Protein AF-A0A1F9ND17-F1 (afdb_monomer)

Solvent-accessible surface area (backbone atoms only — not comparable to full-atom values): 21712 Å² total; per-residue (Å²): 134,86,85,84,80,82,83,80,79,80,80,78,80,81,75,77,71,69,79,76,77,77,74,80,70,64,30,44,44,24,23,42,51,47,49,9,53,51,48,39,46,74,76,41,39,75,91,44,63,66,49,74,81,41,43,70,30,25,28,51,19,18,43,50,61,71,55,70,65,94,80,79,68,94,56,71,64,90,48,55,72,50,21,40,12,35,22,62,91,79,65,43,33,25,69,60,91,94,47,72,38,58,14,19,56,56,45,23,69,30,88,35,97,78,42,94,35,12,46,54,48,12,45,51,28,42,36,66,67,38,53,64,58,12,32,19,15,42,10,29,31,43,32,43,55,39,34,24,43,38,55,44,27,21,69,56,51,87,52,60,85,93,71,48,46,47,48,58,49,57,49,40,78,34,18,86,35,57,87,44,65,74,66,56,67,65,59,91,83,61,78,71,60,85,61,96,48,70,64,56,47,50,46,53,44,12,38,44,29,44,37,64,52,43,38,43,30,41,76,90,45,78,93,60,66,36,58,54,45,40,60,28,32,76,56,54,41,62,36,86,85,80,73,37,46,33,24,72,56,59,73,57,44,34,60,78,77,27,29,36,75,83,44,98,47,32,34,38,60,64,62,21,70,48,48,35,54,29,37,70,42,77,83,44,85,92,45,44,83,57,78,39,72,38,79,36,86,81,63,52,28,41,31,57,48,50,38,65,51,32,44,23,46,35,22,40,51,44,29,30,50,52,51,48,47,54,55,55,49,72,70,53,73,68,57,80,83,68,94,69,81,73,78,73,78,75,73,81,69,69,80,75,85,69,89,76,81,88,78,86,81,88,81,90,84,83,87,87,85,89,82,89,83,90,86,133

Mean predicted aligned error: 10.96 Å

Nearest PDB structures (foldseek):
  1ah7-assembly1_A  TM=7.154E-01  e=2.994E-05  Bacillus cereus
  2ffz-assembly1_A  TM=6.969E-01  e=2.083E-05  Bacillus cereus
  1ca1-assembly1_A  TM=6.713E-01  e=1.095E-04  Clostridium perfringens
  1kho-assembly2_B  TM=5.378E-01  e=1.153E-04  Clostridium perfringens
  1olp-assembly3_C  TM=5.989E-01  e=1.320E-03  Clostridium sardiniense

pLDDT: mean 81.16, std 21.36, range [29.78, 98.69]

Foldseek 3Di:
DDDDDDDDDPPPPPPPPDPPPPDDQQLLLLLLLVLLLVVCCVPPVPPSVCVVVQSVLLSLLLSCLPDLDPPVDQAPSVCSVQQLAAALVPRAGADDDPDGDHHVCCAAVDDDPNHCQHLVNLLVCLLQVNNSRNSNSLSNNLNSLLSLLPQCRNLSNDDDPPGDFPLSVVQRVQDVHSVGGPFDADDDPDDQDADPGVVRLSSLSNLLNNLQQKFFWDPPDQVDTDGRVCQFQVQFHQDPVVRFIARVVVHQGTEPPQWYCPDHRMIGGRDQQFFTQWAFDDADSVCSNDTDIDGPPVRGTNSNRSSNPSSNSSSSSSSNVVVVSVVVSVVDNRDDCPPDDDPPPPPPPPDPDDDDDDDDDDDDDDDDDDDDDDDD

Radius of gyration: 26.83 Å; Cα contacts (8 Å, |Δi|>4): 570; chains: 1; bounding box: 90×54×73 Å

Structure (mmCIF, N/CA/C/O backbone):
data_AF-A0A1F9ND17-F1
#
_entry.id   AF-A0A1F9ND17-F1
#
loop_
_atom_site.group_PDB
_atom_site.id
_atom_site.type_symbol
_atom_site.label_atom_id
_atom_site.label_alt_id
_atom_site.label_comp_id
_atom_site.label_asym_id
_atom_site.label_entity_id
_atom_site.label_seq_id
_atom_site.pdbx_PDB_ins_code
_atom_site.Cartn_x
_atom_site.Cartn_y
_atom_site.Cartn_z
_atom_site.occupancy
_atom_site.B_iso_or_equiv
_atom_site.auth_seq_id
_atom_site.auth_comp_id
_atom_site.auth_asym_id
_atom_site.auth_atom_id
_atom_site.pdbx_PDB_model_num
ATOM 1 N N . MET A 1 1 ? 68.718 32.686 34.328 1.00 39.00 1 MET A N 1
ATOM 2 C CA . MET A 1 1 ? 68.041 33.789 33.616 1.00 39.00 1 MET A CA 1
ATOM 3 C C . MET A 1 1 ? 67.010 33.187 32.671 1.00 39.00 1 MET A C 1
ATOM 5 O O . MET A 1 1 ? 67.380 32.345 31.870 1.00 39.00 1 MET A O 1
ATOM 9 N N . PHE A 1 2 ? 65.743 33.542 32.910 1.00 37.66 2 PHE A N 1
ATOM 10 C CA . PHE A 1 2 ? 64.498 33.300 32.161 1.00 37.66 2 PHE A CA 1
ATOM 11 C C . PHE A 1 2 ? 64.355 32.017 31.318 1.00 37.66 2 PHE A C 1
ATOM 13 O O . PHE A 1 2 ? 64.806 31.940 30.182 1.00 37.66 2 PHE A O 1
ATOM 20 N N . ARG A 1 3 ? 63.611 31.041 31.861 1.00 40.50 3 ARG A N 1
ATOM 21 C CA . ARG A 1 3 ? 62.894 30.030 31.071 1.00 40.50 3 ARG A CA 1
ATOM 22 C C . ARG A 1 3 ? 61.461 30.515 30.866 1.00 40.50 3 ARG A C 1
ATOM 24 O O . ARG A 1 3 ? 60.715 30.654 31.831 1.00 40.50 3 ARG A O 1
ATOM 31 N N . THR A 1 4 ? 61.113 30.796 29.620 1.00 44.38 4 THR A N 1
ATOM 32 C CA . THR A 1 4 ? 59.773 31.174 29.171 1.00 44.38 4 THR A CA 1
ATOM 33 C C . THR A 1 4 ? 58.876 29.934 29.200 1.00 44.38 4 THR A C 1
ATOM 35 O O . THR A 1 4 ? 59.157 28.949 28.520 1.00 44.38 4 THR A O 1
ATOM 38 N N . LEU A 1 5 ? 57.827 29.955 30.025 1.00 39.75 5 LEU A N 1
ATOM 39 C CA . LEU A 1 5 ? 56.784 28.929 30.050 1.00 39.75 5 LEU A CA 1
ATOM 40 C C . LEU A 1 5 ? 55.773 29.259 28.941 1.00 39.75 5 LEU A C 1
ATOM 42 O O . LEU A 1 5 ? 55.093 30.281 29.018 1.00 39.75 5 LEU A O 1
ATOM 46 N N . HIS A 1 6 ? 55.668 28.420 27.912 1.00 41.44 6 HIS A N 1
ATOM 47 C CA . HIS A 1 6 ? 54.574 28.507 26.947 1.00 41.44 6 HIS A CA 1
ATOM 48 C C . HIS A 1 6 ? 53.347 27.783 27.516 1.00 41.44 6 HIS A C 1
ATOM 50 O O . HIS A 1 6 ? 53.344 26.560 27.635 1.00 41.44 6 HIS A O 1
ATOM 56 N N . LEU A 1 7 ? 52.313 28.546 27.886 1.00 39.84 7 LEU A N 1
ATOM 57 C CA . LEU A 1 7 ? 50.970 28.018 28.121 1.00 39.84 7 LEU A CA 1
ATOM 58 C C . LEU A 1 7 ? 50.330 27.691 26.765 1.00 39.84 7 LEU A C 1
ATOM 60 O O . LEU A 1 7 ? 49.914 28.588 26.036 1.00 39.84 7 LEU A O 1
ATOM 64 N N . THR A 1 8 ? 50.224 26.410 26.432 1.00 41.81 8 THR A N 1
ATOM 65 C CA . THR A 1 8 ? 49.291 25.927 25.408 1.00 41.81 8 THR A CA 1
ATOM 66 C C . THR A 1 8 ? 47.887 25.891 26.005 1.00 41.81 8 THR A C 1
ATOM 68 O O . THR A 1 8 ? 47.585 25.047 26.847 1.00 41.81 8 THR A O 1
ATOM 71 N N . ALA A 1 9 ? 47.034 26.824 25.583 1.00 41.84 9 ALA A N 1
ATOM 72 C CA . ALA A 1 9 ? 45.604 26.785 25.856 1.00 41.84 9 ALA A CA 1
ATOM 73 C C . ALA A 1 9 ? 44.970 25.651 25.034 1.00 41.84 9 ALA A C 1
ATOM 75 O O . ALA A 1 9 ? 44.920 25.716 23.807 1.00 41.84 9 ALA A O 1
ATOM 76 N N . ALA A 1 10 ? 44.507 24.601 25.710 1.00 38.84 10 ALA A N 1
ATOM 77 C CA . ALA A 1 10 ? 43.679 23.575 25.097 1.00 38.84 10 ALA A CA 1
ATOM 78 C C . ALA A 1 10 ? 42.267 24.144 24.901 1.00 38.84 10 ALA A C 1
ATOM 80 O O . ALA A 1 10 ? 41.508 24.297 25.858 1.00 38.84 10 ALA A O 1
ATOM 81 N N . VAL A 1 11 ? 41.925 24.490 23.660 1.00 43.91 11 VAL A N 1
ATOM 82 C CA . VAL A 1 11 ? 40.546 24.793 23.268 1.00 43.91 11 VAL A CA 1
ATOM 83 C C . VAL A 1 11 ? 39.798 23.464 23.208 1.00 43.91 11 VAL A C 1
ATOM 85 O O . VAL A 1 11 ? 39.926 22.708 22.249 1.00 43.91 11 VAL A O 1
ATOM 88 N N . VAL A 1 12 ? 39.047 23.156 24.264 1.00 41.41 12 VAL A N 1
ATOM 89 C CA . VAL A 1 12 ? 38.090 22.047 24.264 1.00 41.41 12 VAL A CA 1
ATOM 90 C C . VAL A 1 12 ? 36.861 22.515 23.492 1.00 41.41 12 VAL A C 1
ATOM 92 O O . VAL A 1 12 ? 36.036 23.265 24.011 1.00 41.41 12 VAL A O 1
ATOM 95 N N . PHE A 1 13 ? 36.753 22.098 22.232 1.00 38.22 13 PHE A N 1
ATOM 96 C CA . PHE A 1 13 ? 35.507 22.203 21.480 1.00 38.22 13 PHE A CA 1
ATOM 97 C C . PHE A 1 13 ? 34.516 21.203 22.089 1.00 38.22 13 PHE A C 1
ATOM 99 O O . PHE A 1 13 ? 34.571 20.004 21.824 1.00 38.22 13 PHE A O 1
ATOM 106 N N . LEU A 1 14 ? 33.627 21.691 22.956 1.00 40.97 14 LEU A N 1
ATOM 107 C CA . LEU A 1 14 ? 32.425 20.965 23.355 1.00 40.97 14 LEU A CA 1
ATOM 108 C C . LEU A 1 14 ? 31.481 20.952 22.150 1.00 40.97 14 LEU A C 1
ATOM 110 O O . LEU A 1 14 ? 30.603 21.802 22.013 1.00 40.97 14 LEU A O 1
ATOM 114 N N . CYS A 1 15 ? 31.692 19.994 21.249 1.00 40.34 15 CYS A N 1
ATOM 115 C CA . CYS A 1 15 ? 30.674 19.585 20.298 1.00 40.34 15 CYS A CA 1
ATOM 116 C C . CYS A 1 15 ? 29.500 19.040 21.115 1.00 40.34 15 CYS A C 1
ATOM 118 O O . CYS A 1 15 ? 29.499 17.887 21.540 1.00 40.34 15 CYS A O 1
ATOM 120 N N . THR A 1 16 ? 28.508 19.889 21.375 1.00 44.88 16 THR A N 1
ATOM 121 C CA . THR A 1 16 ? 27.177 19.437 21.766 1.00 44.88 16 THR A CA 1
ATOM 122 C C . THR A 1 16 ? 26.597 18.736 20.547 1.00 44.88 16 THR A C 1
ATOM 124 O O . THR A 1 16 ? 25.965 19.347 19.688 1.00 44.88 16 THR A O 1
ATOM 127 N N . GLY A 1 17 ? 26.909 17.445 20.415 1.00 37.47 17 GLY A N 1
ATOM 128 C CA . GLY A 1 17 ? 26.227 16.584 19.469 1.00 37.47 17 GLY A CA 1
ATOM 129 C C . GLY A 1 17 ? 24.741 16.716 19.755 1.00 37.47 17 GLY A C 1
ATOM 130 O O . GLY A 1 17 ? 24.276 16.321 20.825 1.00 37.47 17 GLY A O 1
ATOM 131 N N . ARG A 1 18 ? 23.999 17.327 18.826 1.00 36.00 18 ARG A N 1
ATOM 132 C CA . ARG A 1 18 ? 22.561 17.085 18.759 1.00 36.00 18 ARG A CA 1
ATOM 133 C C . ARG A 1 18 ? 22.410 15.564 18.740 1.00 36.00 18 ARG A C 1
ATOM 135 O O . ARG A 1 18 ? 23.188 14.931 18.020 1.00 36.00 18 ARG A O 1
ATOM 142 N N . PRO A 1 19 ? 21.499 14.972 19.530 1.00 32.78 19 PRO A N 1
ATOM 143 C CA . PRO A 1 19 ? 21.200 13.563 19.363 1.00 32.78 19 PRO A CA 1
ATOM 144 C C . PRO A 1 19 ? 20.894 13.374 17.881 1.00 32.78 19 PRO A C 1
ATOM 146 O O . PRO A 1 19 ? 19.991 14.020 17.346 1.00 32.78 19 PRO A O 1
ATOM 149 N N . ALA A 1 20 ? 21.729 12.592 17.202 1.00 31.89 20 ALA A N 1
ATOM 150 C CA . ALA A 1 20 ? 21.382 12.081 15.899 1.00 31.89 20 ALA A CA 1
ATOM 151 C C . ALA A 1 20 ? 20.092 11.301 16.143 1.00 31.89 20 ALA A C 1
ATOM 153 O O . ALA A 1 20 ? 20.114 10.286 16.840 1.00 31.89 20 ALA A O 1
ATOM 154 N N . ARG A 1 21 ? 18.958 11.853 15.699 1.00 33.84 21 ARG A N 1
ATOM 155 C CA . ARG A 1 21 ? 17.724 11.091 15.568 1.00 33.84 21 ARG A CA 1
ATOM 156 C C . ARG A 1 21 ? 18.046 10.028 14.530 1.00 33.84 21 ARG A C 1
ATOM 158 O O . ARG A 1 21 ? 18.109 10.322 13.343 1.00 33.84 21 ARG A O 1
ATOM 165 N N . ALA A 1 22 ? 18.458 8.864 15.010 1.00 31.81 22 ALA A N 1
ATOM 166 C CA . ALA A 1 22 ? 18.646 7.700 14.179 1.00 31.81 22 ALA A CA 1
ATOM 167 C C . ALA A 1 22 ? 17.252 7.334 13.658 1.00 31.81 22 ALA A C 1
ATOM 169 O O . ALA A 1 22 ? 16.394 7.020 14.472 1.00 31.81 22 ALA A O 1
ATOM 170 N N . TYR A 1 23 ? 17.073 7.475 12.342 1.00 33.25 23 TYR A N 1
ATOM 171 C CA . TYR A 1 23 ? 15.946 7.013 11.525 1.00 33.25 23 TYR A CA 1
ATOM 172 C C . TYR A 1 23 ? 14.574 7.567 11.957 1.00 33.25 23 TYR A C 1
ATOM 174 O O . TYR A 1 23 ? 13.923 7.040 12.849 1.00 33.25 23 TYR A O 1
ATOM 182 N N . GLU A 1 24 ? 14.149 8.681 11.347 1.00 45.19 24 GLU A N 1
ATOM 183 C CA . GLU A 1 24 ? 12.744 9.104 11.437 1.00 45.19 24 GLU A CA 1
ATOM 184 C C . GLU A 1 24 ? 11.895 8.085 10.675 1.00 45.19 24 GLU A C 1
ATOM 186 O O . GLU A 1 24 ? 12.131 7.873 9.484 1.00 45.19 24 GLU A O 1
ATOM 191 N N . ALA A 1 25 ? 10.944 7.461 11.379 1.00 57.69 25 ALA A N 1
ATOM 192 C CA . ALA A 1 25 ? 9.851 6.716 10.773 1.00 57.69 25 ALA A CA 1
ATOM 193 C C . ALA A 1 25 ? 9.216 7.579 9.674 1.00 57.69 25 ALA A C 1
ATOM 195 O O . ALA A 1 25 ? 9.051 8.796 9.834 1.00 57.69 25 ALA A O 1
ATOM 196 N N . SER A 1 26 ? 8.931 6.967 8.528 1.00 72.50 26 SER A N 1
ATOM 197 C CA . SER A 1 26 ? 8.371 7.669 7.381 1.00 72.50 26 SER A CA 1
ATOM 198 C C . SER A 1 26 ? 7.071 8.372 7.779 1.00 72.50 26 SER A C 1
ATOM 200 O O . SER A 1 26 ? 6.124 7.756 8.261 1.00 72.50 26 SER A O 1
ATOM 202 N N . PHE A 1 27 ? 6.975 9.682 7.534 1.00 91.00 27 PHE A N 1
ATOM 203 C CA . PHE A 1 27 ? 5.733 10.428 7.767 1.00 91.00 27 PHE A CA 1
ATOM 204 C C . PHE A 1 27 ? 4.618 10.074 6.770 1.00 91.00 27 PHE A C 1
ATOM 206 O O . PHE A 1 27 ? 3.518 10.623 6.875 1.00 91.00 27 PHE A O 1
ATOM 213 N N . VAL A 1 28 ? 4.889 9.183 5.808 1.00 94.69 28 VAL A N 1
ATOM 214 C CA . VAL A 1 28 ? 3.941 8.772 4.771 1.00 94.69 28 VAL A CA 1
ATOM 215 C C . VAL A 1 28 ? 2.743 8.044 5.384 1.00 94.69 28 VAL A C 1
ATOM 217 O O . VAL A 1 28 ? 1.623 8.479 5.130 1.00 94.69 28 VAL A O 1
ATOM 220 N N . HIS A 1 29 ? 2.927 7.041 6.251 1.00 96.44 29 HIS A N 1
ATOM 221 C CA . HIS A 1 29 ? 1.799 6.294 6.840 1.00 96.44 29 HIS A CA 1
ATOM 222 C C . HIS A 1 29 ? 0.889 7.146 7.738 1.00 96.44 29 HIS A C 1
ATOM 224 O O . HIS A 1 29 ? -0.336 7.130 7.548 1.00 96.44 29 HIS A O 1
ATOM 230 N N . PRO A 1 30 ? 1.422 7.978 8.658 1.00 96.75 30 PRO A N 1
ATOM 231 C CA . PRO A 1 30 ? 0.598 8.933 9.397 1.00 96.75 30 PRO A CA 1
ATOM 232 C C . PRO A 1 30 ? -0.144 9.909 8.476 1.00 96.75 30 PRO A C 1
ATOM 234 O O . PRO A 1 30 ? -1.329 10.179 8.681 1.00 96.75 30 PRO A O 1
ATOM 237 N N . TRP A 1 31 ? 0.518 10.407 7.425 1.00 97.75 31 TRP A N 1
ATOM 238 C CA . TRP A 1 31 ? -0.112 11.302 6.456 1.00 97.75 31 TRP A CA 1
ATOM 239 C C . TRP A 1 31 ? -1.240 10.612 5.672 1.00 97.75 31 TRP A C 1
ATOM 241 O O . TRP A 1 31 ? -2.342 11.156 5.606 1.00 97.75 31 TRP A O 1
ATOM 251 N N . LEU A 1 32 ? -1.018 9.408 5.135 1.00 98.19 32 LEU A N 1
ATOM 252 C CA . LEU A 1 32 ? -2.036 8.615 4.433 1.00 98.19 32 LEU A CA 1
ATOM 253 C C . LEU A 1 32 ? -3.252 8.360 5.329 1.00 98.19 32 LEU A C 1
ATOM 255 O O . LEU A 1 32 ? -4.394 8.578 4.919 1.00 98.19 32 LEU A O 1
ATOM 259 N N . THR A 1 33 ? -3.001 7.982 6.582 1.00 98.44 33 THR A N 1
ATOM 260 C CA . THR A 1 33 ? -4.029 7.741 7.599 1.00 98.44 33 THR A CA 1
ATOM 261 C C . THR A 1 33 ? -4.849 9.001 7.884 1.00 98.44 33 THR A C 1
ATOM 263 O O . THR A 1 33 ? -6.084 8.965 7.911 1.00 98.44 33 THR A O 1
ATOM 266 N N . ARG A 1 34 ? -4.189 10.154 8.019 1.00 98.06 34 ARG A N 1
ATOM 267 C CA . ARG A 1 34 ? -4.856 11.453 8.155 1.00 98.06 34 ARG A CA 1
ATOM 268 C C . ARG A 1 34 ? -5.697 11.807 6.943 1.00 98.06 34 ARG A C 1
ATOM 270 O O . ARG A 1 34 ? -6.828 12.267 7.104 1.00 98.06 34 ARG A O 1
ATOM 277 N N . GLU A 1 35 ? -5.165 11.634 5.740 1.00 98.06 35 GLU A N 1
ATOM 278 C CA . GLU A 1 35 ? -5.904 11.937 4.517 1.00 98.06 35 GLU A CA 1
ATOM 279 C C . GLU A 1 35 ? -7.110 11.012 4.342 1.00 98.06 35 GLU A C 1
ATOM 281 O O . GLU A 1 35 ? -8.160 11.483 3.910 1.00 98.06 35 GLU A O 1
ATOM 286 N N . ALA A 1 36 ? -7.023 9.750 4.765 1.00 98.00 36 ALA A N 1
ATOM 287 C CA . ALA A 1 36 ? -8.155 8.829 4.788 1.00 98.00 36 ALA A CA 1
ATOM 288 C C . ALA A 1 36 ? -9.276 9.316 5.725 1.00 98.00 36 ALA A C 1
ATOM 290 O O . ALA A 1 36 ? -10.441 9.386 5.322 1.00 98.00 36 ALA A O 1
ATOM 291 N N . VAL A 1 37 ? -8.934 9.738 6.950 1.00 97.75 37 VAL A N 1
ATOM 292 C CA . VAL A 1 37 ? -9.902 10.329 7.895 1.00 97.75 37 VAL A CA 1
ATOM 293 C C . VAL A 1 37 ? -10.494 11.626 7.339 1.00 97.75 37 VAL A C 1
ATOM 295 O O . VAL A 1 37 ? -11.711 11.808 7.361 1.00 97.75 37 VAL A O 1
ATOM 298 N N . ASN A 1 38 ? -9.663 12.520 6.795 1.00 96.31 38 ASN A N 1
ATOM 299 C CA . ASN A 1 38 ? -10.126 13.769 6.185 1.00 96.31 38 ASN A CA 1
ATOM 300 C C . ASN A 1 38 ? -11.076 13.507 5.013 1.00 96.31 38 ASN A C 1
ATOM 302 O O . ASN A 1 38 ? -12.094 14.187 4.877 1.00 96.31 38 ASN A O 1
ATOM 306 N N . TYR A 1 39 ? -10.763 12.514 4.183 1.00 95.69 39 TYR A N 1
ATOM 307 C CA . TYR A 1 39 ? -11.586 12.117 3.054 1.00 95.69 39 TYR A CA 1
ATOM 308 C C . TYR A 1 39 ? -12.952 11.589 3.515 1.00 95.69 39 TYR A C 1
ATOM 310 O O . TYR A 1 39 ? -13.976 12.035 2.989 1.00 95.69 39 TYR A O 1
ATOM 318 N N . LEU A 1 40 ? -13.005 10.736 4.548 1.00 95.12 40 LEU A N 1
ATOM 319 C CA . LEU A 1 40 ? -14.269 10.298 5.159 1.00 95.12 40 LEU A CA 1
ATOM 320 C C . LEU A 1 40 ? -15.077 11.468 5.718 1.00 95.12 40 LEU A C 1
ATOM 322 O O . LEU A 1 40 ? -16.263 11.581 5.428 1.00 95.12 40 LEU A O 1
ATOM 326 N N . LEU A 1 41 ? -14.450 12.361 6.484 1.00 95.31 41 LEU A N 1
ATOM 327 C CA . LEU A 1 41 ? -15.137 13.510 7.079 1.00 95.31 41 LEU A CA 1
ATOM 328 C C . LEU A 1 41 ? -15.676 14.481 6.018 1.00 95.31 41 LEU A C 1
ATOM 330 O O . LEU A 1 41 ? -16.722 15.094 6.222 1.00 95.31 41 LEU A O 1
ATOM 334 N N . ALA A 1 42 ? -14.985 14.616 4.885 1.00 93.62 42 ALA A N 1
ATOM 335 C CA . ALA A 1 42 ? -15.410 15.477 3.787 1.00 93.62 42 ALA A CA 1
ATOM 336 C C . ALA A 1 42 ? -16.548 14.871 2.950 1.00 93.62 42 ALA A C 1
ATOM 338 O O . ALA A 1 42 ? -17.410 15.607 2.469 1.00 93.62 42 ALA A O 1
ATOM 339 N N . THR A 1 43 ? -16.552 13.550 2.754 1.00 92.06 43 THR A N 1
ATOM 340 C CA . THR A 1 43 ? -17.488 12.867 1.841 1.00 92.06 43 THR A CA 1
ATOM 341 C C . THR A 1 43 ? -18.681 12.229 2.556 1.00 92.06 43 THR A C 1
ATOM 343 O O . THR A 1 43 ? -19.769 12.164 1.991 1.00 92.06 43 THR A O 1
ATOM 346 N N . HIS A 1 44 ? -18.498 11.808 3.808 1.00 90.38 44 HIS A N 1
ATOM 347 C CA . HIS A 1 44 ? -19.466 11.073 4.625 1.00 90.38 44 HIS A CA 1
ATOM 348 C C . HIS A 1 44 ? -19.398 11.533 6.101 1.00 90.38 44 HIS A C 1
ATOM 350 O O . HIS A 1 44 ? -19.126 10.729 6.991 1.00 90.38 44 HIS A O 1
ATOM 356 N N . PRO A 1 45 ? -19.618 12.828 6.409 1.00 86.38 45 PRO A N 1
ATOM 357 C CA . PRO A 1 45 ? -19.373 13.383 7.748 1.00 86.38 45 PRO A CA 1
ATOM 358 C C . PRO A 1 45 ? -20.119 12.656 8.879 1.00 86.38 45 PRO A C 1
ATOM 360 O O . PRO A 1 45 ? -19.597 12.539 9.985 1.00 86.38 45 PRO A O 1
ATOM 363 N N . ASP A 1 46 ? -21.314 12.138 8.600 1.00 88.50 46 ASP A N 1
ATOM 364 C CA . ASP A 1 46 ? -22.026 11.199 9.465 1.00 88.50 46 ASP A CA 1
ATOM 365 C C . ASP A 1 46 ? -21.947 9.819 8.795 1.00 88.50 46 ASP A C 1
ATOM 367 O O . ASP A 1 46 ? -22.243 9.734 7.600 1.00 88.50 46 ASP A O 1
ATOM 371 N N . PRO A 1 47 ? -21.556 8.732 9.488 1.00 89.00 47 PRO A N 1
ATOM 372 C CA . PRO A 1 47 ? -21.412 8.533 10.938 1.00 89.00 47 PRO A CA 1
ATOM 373 C C . PRO A 1 47 ? -20.009 8.817 11.516 1.00 89.00 47 PRO A C 1
ATOM 375 O O . PRO A 1 47 ? -19.744 8.491 12.670 1.00 89.00 47 PRO A O 1
ATOM 378 N N . TYR A 1 48 ? -19.094 9.400 10.741 1.00 93.12 48 TYR A N 1
ATOM 379 C CA . TYR A 1 48 ? -17.662 9.410 11.069 1.00 93.12 48 TYR A CA 1
ATOM 380 C C . TYR A 1 48 ? -17.167 10.634 11.848 1.00 93.12 48 TYR A C 1
ATOM 382 O O . TYR A 1 48 ? -15.967 10.769 12.073 1.00 93.12 48 TYR A O 1
ATOM 390 N N . ARG A 1 49 ? -18.063 11.526 12.282 1.00 90.94 49 ARG A N 1
ATOM 391 C CA . ARG A 1 49 ? -17.717 12.811 12.914 1.00 90.94 49 ARG A CA 1
ATOM 392 C C . ARG A 1 49 ? -16.730 12.693 14.078 1.00 90.94 49 ARG A C 1
ATOM 394 O O . ARG A 1 49 ? -15.863 13.553 14.225 1.00 90.94 49 ARG A O 1
ATOM 401 N N . ASP A 1 50 ? -16.842 11.635 14.876 1.00 92.06 50 ASP A N 1
ATOM 402 C CA . ASP A 1 50 ? -15.998 11.443 16.057 1.00 92.06 50 ASP A CA 1
ATOM 403 C C . ASP A 1 50 ? -14.581 10.948 15.720 1.00 92.06 50 ASP A C 1
ATOM 405 O O . ASP A 1 50 ? -13.696 11.051 16.570 1.00 92.06 50 ASP A O 1
ATOM 409 N N . LEU A 1 51 ? -14.310 10.502 14.481 1.00 94.25 51 LEU A N 1
ATOM 410 C CA . LEU A 1 51 ? -12.969 10.068 14.057 1.00 94.25 51 LEU A CA 1
ATOM 411 C C . LEU A 1 51 ? -11.910 11.156 14.250 1.00 94.25 51 LEU A C 1
ATOM 413 O O . LEU A 1 51 ? -10.763 10.841 14.554 1.00 94.25 51 LEU A O 1
ATOM 417 N N . ALA A 1 52 ? -12.284 12.434 14.139 1.00 94.94 52 ALA A N 1
ATOM 418 C CA . ALA A 1 52 ? -11.362 13.544 14.376 1.00 94.94 52 ALA A CA 1
ATOM 419 C C . ALA A 1 52 ? -10.742 13.510 15.788 1.00 94.94 52 ALA A C 1
ATOM 421 O O . ALA A 1 52 ? -9.597 13.923 15.965 1.00 94.94 52 ALA A O 1
ATOM 422 N N . ASN A 1 53 ? -11.465 12.982 16.783 1.00 97.00 53 ASN A N 1
ATOM 423 C CA . ASN A 1 53 ? -10.967 12.836 18.153 1.00 97.00 53 ASN A CA 1
ATOM 424 C C . ASN A 1 53 ? -9.997 11.654 18.309 1.00 97.00 53 ASN A C 1
ATOM 426 O O . ASN A 1 53 ? -9.236 11.611 19.274 1.00 97.00 53 ASN A O 1
ATOM 430 N N . HIS A 1 54 ? -10.031 10.704 17.374 1.00 97.56 54 HIS A N 1
ATOM 431 C CA . HIS A 1 54 ? -9.242 9.472 17.394 1.00 97.56 54 HIS A CA 1
ATOM 432 C C . HIS A 1 54 ? -8.074 9.480 16.410 1.00 97.56 54 HIS A C 1
ATOM 434 O O . HIS A 1 54 ? -7.214 8.606 16.483 1.00 97.56 54 HIS A O 1
ATOM 440 N N . LEU A 1 55 ? -8.011 10.486 15.533 1.00 97.56 55 LEU A N 1
ATOM 441 C CA . LEU A 1 55 ? -6.938 10.650 14.561 1.00 97.56 55 LEU A CA 1
ATOM 442 C C . LEU A 1 55 ? -5.532 10.544 15.188 1.00 97.56 55 LEU A C 1
ATOM 444 O O . LEU A 1 55 ? -4.729 9.806 14.631 1.00 97.56 55 LEU A O 1
ATOM 448 N N . PRO A 1 56 ? -5.222 11.152 16.355 1.00 97.44 56 PRO A N 1
ATOM 449 C CA . PRO A 1 56 ? -3.897 10.992 16.954 1.00 97.44 56 PRO A CA 1
ATOM 450 C C . PRO A 1 56 ? -3.535 9.541 17.307 1.00 97.44 56 PRO A C 1
ATOM 452 O O . PRO A 1 56 ? -2.371 9.175 17.206 1.00 97.44 56 PRO A O 1
ATOM 455 N N . SER A 1 57 ? -4.508 8.716 17.715 1.00 98.06 57 SER A N 1
ATOM 456 C CA . SER A 1 57 ? -4.277 7.290 17.989 1.00 98.06 57 SER A CA 1
ATOM 457 C C . SER A 1 57 ? -4.039 6.508 16.700 1.00 98.06 57 SER A C 1
ATOM 459 O O . SER A 1 57 ? -3.108 5.715 16.647 1.00 98.06 57 SER A O 1
ATOM 461 N N . LEU A 1 58 ? -4.843 6.770 15.663 1.00 98.25 58 LEU A N 1
ATOM 462 C CA . LEU A 1 58 ? -4.683 6.161 14.339 1.00 98.25 58 LEU A CA 1
ATOM 463 C C . LEU A 1 58 ? -3.307 6.459 13.738 1.00 98.25 58 LEU A C 1
ATOM 465 O O . LEU A 1 58 ? -2.622 5.546 13.294 1.00 98.25 58 LEU A O 1
ATOM 469 N N . GLU A 1 59 ? -2.894 7.728 13.751 1.00 96.94 59 GLU A N 1
ATOM 470 C CA . GLU A 1 59 ? -1.581 8.145 13.251 1.00 96.94 59 GLU A CA 1
ATOM 471 C C . GLU A 1 59 ? -0.443 7.508 14.043 1.00 96.94 59 GLU A C 1
ATOM 473 O O . GLU A 1 59 ? 0.510 7.029 13.442 1.00 96.94 59 GLU A O 1
ATOM 478 N N . ALA A 1 60 ? -0.556 7.474 15.375 1.00 95.50 60 ALA A N 1
ATOM 479 C CA . ALA A 1 60 ? 0.467 6.880 16.224 1.00 95.50 60 ALA A CA 1
ATOM 480 C C . ALA A 1 60 ? 0.612 5.373 15.981 1.00 95.50 60 ALA A C 1
ATOM 482 O O . ALA A 1 60 ? 1.734 4.894 15.909 1.00 95.50 60 ALA A O 1
ATOM 483 N N . GLY A 1 61 ? -0.491 4.636 15.822 1.00 95.75 61 GLY A N 1
ATOM 484 C CA . GLY A 1 61 ? -0.433 3.208 15.495 1.00 95.75 61 GLY A CA 1
ATOM 485 C C . GLY A 1 61 ? 0.134 2.952 14.100 1.00 95.75 61 GLY A C 1
ATOM 486 O O . GLY A 1 61 ? 0.931 2.041 13.912 1.00 95.75 61 GLY A O 1
ATOM 487 N N . ALA A 1 62 ? -0.222 3.799 13.129 1.00 96.25 62 ALA A N 1
ATOM 488 C CA . ALA A 1 62 ? 0.318 3.703 11.777 1.00 96.25 62 ALA A CA 1
ATOM 489 C C . ALA A 1 62 ? 1.820 4.034 11.703 1.00 96.25 62 ALA A C 1
ATOM 491 O O . ALA A 1 62 ? 2.521 3.487 10.863 1.00 96.25 62 ALA A O 1
ATOM 492 N N . GLU A 1 63 ? 2.324 4.928 12.559 1.00 92.31 63 GLU A N 1
ATOM 493 C CA . GLU A 1 63 ? 3.764 5.196 12.704 1.00 92.31 63 GLU A CA 1
ATOM 494 C C . GLU A 1 63 ? 4.484 4.052 13.434 1.00 92.31 63 GLU A C 1
ATOM 496 O O . GLU A 1 63 ? 5.619 3.724 13.106 1.00 92.31 63 GLU A O 1
ATOM 501 N N . HIS A 1 64 ? 3.823 3.453 14.427 1.00 91.06 64 HIS A N 1
ATOM 502 C CA . HIS A 1 64 ? 4.415 2.465 15.324 1.00 91.06 64 HIS A CA 1
ATOM 503 C C . HIS A 1 64 ? 4.621 1.082 14.688 1.00 91.06 64 HIS A C 1
ATOM 505 O O . HIS A 1 64 ? 5.534 0.375 15.097 1.00 91.06 64 HIS A O 1
ATOM 511 N N . GLU A 1 65 ? 3.832 0.687 13.680 1.00 90.75 65 GLU A N 1
ATOM 512 C CA . GLU A 1 65 ? 4.037 -0.592 12.965 1.00 90.75 65 GLU A CA 1
ATOM 513 C C . GLU A 1 65 ? 5.441 -0.705 12.335 1.00 90.75 65 GLU A C 1
ATOM 515 O O . GLU A 1 65 ? 5.969 -1.806 12.217 1.00 90.75 65 GLU A O 1
ATOM 520 N N . ASP A 1 66 ? 6.085 0.422 12.029 1.00 86.69 66 ASP A N 1
ATOM 521 C CA . ASP A 1 66 ? 7.451 0.486 11.499 1.00 86.69 66 ASP A CA 1
ATOM 522 C C . ASP A 1 66 ? 8.531 0.716 12.572 1.00 86.69 66 ASP A C 1
ATOM 524 O O . ASP A 1 66 ? 9.716 0.866 12.248 1.00 86.69 66 ASP A O 1
ATOM 528 N N . ASP A 1 67 ? 8.163 0.784 13.856 1.00 79.25 67 ASP A N 1
ATOM 529 C CA . ASP A 1 67 ? 9.132 1.043 14.917 1.00 79.25 67 ASP A CA 1
ATOM 530 C C . ASP A 1 67 ? 10.088 -0.152 15.081 1.00 79.25 67 ASP A C 1
ATOM 532 O O . ASP A 1 67 ? 9.723 -1.254 15.487 1.00 79.25 67 ASP A O 1
ATOM 536 N N . LEU A 1 68 ? 11.360 0.077 14.746 1.00 67.38 68 LEU A N 1
ATOM 537 C CA . LEU A 1 68 ? 12.440 -0.903 14.880 1.00 67.38 68 LEU A CA 1
ATOM 538 C C . LEU A 1 68 ? 13.102 -0.862 16.272 1.00 67.38 68 LEU A C 1
ATOM 540 O O . LEU A 1 68 ? 14.077 -1.588 16.518 1.00 67.38 68 LEU A O 1
ATOM 544 N N . PHE A 1 69 ? 12.659 0.019 17.176 1.00 60.47 69 PHE A N 1
ATOM 545 C CA . PHE A 1 69 ? 13.231 0.173 18.511 1.00 60.47 69 PHE A CA 1
ATOM 546 C C . PHE A 1 69 ? 12.563 -0.731 19.547 1.00 60.47 69 PHE A C 1
ATOM 548 O O . PHE A 1 69 ? 11.359 -0.916 19.554 1.00 60.47 69 PHE A O 1
ATOM 555 N N . LEU A 1 70 ? 13.377 -1.235 20.489 1.00 50.03 70 LEU A N 1
ATOM 556 C CA . LEU A 1 70 ? 12.947 -1.972 21.686 1.00 50.03 70 LEU A CA 1
ATOM 557 C C . LEU A 1 70 ? 11.981 -1.125 22.540 1.00 50.03 70 LEU A C 1
ATOM 559 O O . LEU A 1 70 ? 12.418 -0.457 23.482 1.00 50.03 70 LEU A O 1
ATOM 563 N N . ASP A 1 71 ? 10.689 -1.169 22.242 1.00 55.25 71 ASP A N 1
ATOM 564 C CA . ASP A 1 71 ? 9.627 -0.494 22.997 1.00 55.25 71 ASP A CA 1
ATOM 565 C C . ASP A 1 71 ? 9.116 -1.342 24.187 1.00 55.25 71 ASP A C 1
ATOM 567 O O . ASP A 1 71 ? 8.350 -0.865 25.028 1.00 55.25 71 ASP A O 1
ATOM 571 N N . ASN A 1 72 ? 9.660 -2.560 24.339 1.00 54.41 72 ASN A N 1
ATOM 572 C CA . ASN A 1 72 ? 9.344 -3.505 25.408 1.00 54.41 72 ASN A CA 1
ATOM 573 C C . ASN A 1 72 ? 7.906 -4.057 25.309 1.00 54.41 72 ASN A C 1
ATOM 575 O O . ASN A 1 72 ? 7.353 -4.507 26.325 1.00 54.41 72 ASN A O 1
ATOM 579 N N . ASP A 1 73 ? 7.338 -4.052 24.099 1.00 58.62 73 ASP A N 1
ATOM 580 C CA . ASP A 1 73 ? 6.237 -4.920 23.706 1.00 58.62 73 ASP A CA 1
ATOM 581 C C . ASP A 1 73 ? 6.684 -6.400 23.647 1.00 58.62 73 ASP A C 1
ATOM 583 O O . ASP A 1 73 ? 7.831 -6.759 23.953 1.00 58.62 73 ASP A O 1
ATOM 587 N N . ARG A 1 74 ? 5.744 -7.318 23.402 1.00 56.00 74 ARG A N 1
ATOM 588 C CA . ARG A 1 74 ? 6.036 -8.764 23.368 1.00 56.00 74 ARG A CA 1
ATOM 589 C C . ARG A 1 74 ? 6.427 -9.275 21.987 1.00 56.00 74 ARG A C 1
ATOM 591 O O . ARG A 1 74 ? 6.485 -10.497 21.805 1.00 56.00 74 ARG A O 1
ATOM 598 N N . ASP A 1 75 ? 6.700 -8.392 21.039 1.00 58.78 75 ASP A N 1
ATOM 599 C CA . ASP A 1 75 ? 7.034 -8.772 19.682 1.00 58.78 75 ASP A CA 1
ATOM 600 C C . ASP A 1 75 ? 8.562 -8.970 19.522 1.00 58.78 75 ASP A C 1
ATOM 602 O O . ASP A 1 75 ? 9.388 -8.300 20.151 1.00 58.78 75 ASP A O 1
ATOM 606 N N . PRO A 1 76 ? 9.007 -9.954 18.718 1.00 56.22 76 PRO A N 1
ATOM 607 C CA . PRO A 1 76 ? 10.400 -10.038 18.307 1.00 56.22 76 PRO A CA 1
ATOM 608 C C . PRO A 1 76 ? 10.731 -8.950 17.262 1.00 56.22 76 PRO A C 1
ATOM 610 O O . PRO A 1 76 ? 10.726 -9.217 16.058 1.00 56.22 76 PRO A O 1
ATOM 613 N N . LEU A 1 77 ? 11.129 -7.780 17.768 1.00 54.84 77 LEU A N 1
ATOM 614 C CA . LEU A 1 77 ? 11.473 -6.488 17.129 1.00 54.84 77 LEU A CA 1
ATOM 615 C C . LEU A 1 77 ? 12.210 -6.466 15.784 1.00 54.84 77 LEU A C 1
ATOM 617 O O . LEU A 1 77 ? 12.300 -5.440 15.126 1.00 54.84 77 LEU A O 1
ATOM 621 N N . THR A 1 78 ? 12.818 -7.573 15.374 1.00 55.38 78 THR A N 1
ATOM 622 C CA . THR A 1 78 ? 13.607 -7.652 14.130 1.00 55.38 78 THR A CA 1
ATOM 623 C C . THR A 1 78 ? 12.849 -8.330 12.994 1.00 55.38 78 THR A C 1
ATOM 625 O O . THR A 1 78 ? 13.409 -8.559 11.925 1.00 55.38 78 THR A O 1
ATOM 628 N N . ALA A 1 79 ? 11.578 -8.675 13.218 1.00 72.06 79 ALA A N 1
ATOM 629 C CA . ALA A 1 79 ? 10.782 -9.455 12.284 1.00 72.06 79 ALA A CA 1
ATOM 630 C C . ALA A 1 79 ? 9.493 -8.765 11.813 1.00 72.06 79 ALA A C 1
ATOM 632 O O . ALA A 1 79 ? 8.851 -9.326 10.926 1.00 72.06 79 ALA A O 1
ATOM 633 N N . ARG A 1 80 ? 9.083 -7.624 12.395 1.00 85.19 80 ARG A N 1
ATOM 634 C CA . ARG A 1 80 ? 7.805 -6.968 12.055 1.00 85.19 80 ARG A CA 1
ATOM 635 C C . ARG A 1 80 ? 7.769 -6.522 10.593 1.00 85.19 80 ARG A C 1
ATOM 637 O O . ARG A 1 80 ? 6.959 -7.076 9.862 1.00 85.19 80 ARG A O 1
ATOM 644 N N . SER A 1 81 ? 8.746 -5.735 10.137 1.00 87.12 81 SER A N 1
ATOM 645 C CA . SER A 1 81 ? 8.868 -5.320 8.725 1.00 87.12 81 SER A CA 1
ATOM 646 C C . SER A 1 81 ? 8.888 -6.489 7.731 1.00 87.12 81 SER A C 1
ATOM 648 O O . SER A 1 81 ? 8.293 -6.430 6.659 1.00 87.12 81 SER A O 1
ATOM 650 N N . GLY A 1 82 ? 9.468 -7.635 8.109 1.00 89.25 82 GLY A N 1
ATOM 651 C CA . GLY A 1 82 ? 9.419 -8.860 7.297 1.00 89.25 82 GLY A CA 1
ATOM 652 C C . GLY A 1 82 ? 8.000 -9.397 7.047 1.00 89.25 82 GLY A C 1
ATOM 653 O O . GLY A 1 82 ? 7.803 -10.224 6.159 1.00 89.25 82 GLY A O 1
ATOM 654 N N . ARG A 1 83 ? 7.002 -8.935 7.805 1.00 93.31 83 ARG A N 1
ATOM 655 C CA . ARG A 1 83 ? 5.583 -9.302 7.694 1.00 93.31 83 ARG A CA 1
ATOM 656 C C . ARG A 1 83 ? 4.744 -8.262 6.957 1.00 93.31 83 ARG A C 1
ATOM 658 O O . ARG A 1 83 ? 3.538 -8.443 6.882 1.00 93.31 83 ARG A O 1
ATOM 665 N N . HIS A 1 84 ? 5.341 -7.223 6.378 1.00 94.88 84 HIS A N 1
ATOM 666 C CA . HIS A 1 84 ? 4.616 -6.175 5.643 1.00 94.88 84 HIS A CA 1
ATOM 667 C C . HIS A 1 84 ? 4.253 -6.591 4.206 1.00 94.88 84 HIS A C 1
ATOM 669 O O . HIS A 1 84 ? 3.541 -5.895 3.488 1.00 94.88 84 HIS A O 1
ATOM 675 N N . PHE A 1 85 ? 4.706 -7.773 3.794 1.00 96.81 85 PHE A N 1
ATOM 676 C CA . PHE A 1 85 ? 4.589 -8.277 2.435 1.00 96.81 85 PHE A CA 1
ATOM 677 C C . PHE A 1 85 ? 3.353 -9.163 2.257 1.00 96.81 85 PHE A C 1
ATOM 679 O O . PHE A 1 85 ? 3.036 -9.996 3.116 1.00 96.81 85 PHE A O 1
ATOM 686 N N . TYR A 1 86 ? 2.684 -9.026 1.115 1.00 98.12 86 TYR A N 1
ATOM 687 C CA . TYR A 1 86 ? 1.568 -9.880 0.713 1.00 98.12 86 TYR A CA 1
ATOM 688 C C . TYR A 1 86 ? 1.451 -9.923 -0.808 1.00 98.12 86 TYR A C 1
ATOM 690 O O . TYR A 1 86 ? 1.113 -8.919 -1.434 1.00 98.12 86 TYR A O 1
ATOM 698 N N . ARG A 1 87 ? 1.676 -11.097 -1.401 1.00 97.56 87 ARG A N 1
ATOM 699 C CA . ARG A 1 87 ? 1.503 -11.297 -2.841 1.00 97.56 87 ARG A CA 1
ATOM 700 C C . ARG A 1 87 ? 0.101 -11.831 -3.158 1.00 97.56 87 ARG A C 1
ATOM 702 O O . ARG A 1 87 ? -0.220 -12.947 -2.750 1.00 97.56 87 ARG A O 1
ATOM 709 N N . PRO A 1 88 ? -0.721 -11.110 -3.939 1.00 96.12 88 PRO A N 1
ATOM 710 C CA . PRO A 1 88 ? -2.120 -11.482 -4.174 1.00 96.12 88 PRO A CA 1
ATOM 711 C C . PRO A 1 88 ? -2.307 -12.712 -5.075 1.00 96.12 88 PRO A C 1
ATOM 713 O O . PRO A 1 88 ? -3.393 -13.278 -5.132 1.00 96.12 88 PRO A O 1
ATOM 716 N N . THR A 1 89 ? -1.279 -13.159 -5.803 1.00 94.94 89 THR A N 1
ATOM 717 C CA . THR A 1 89 ? -1.413 -14.317 -6.705 1.00 94.94 89 THR A CA 1
ATOM 718 C C . THR A 1 89 ? -1.448 -15.654 -5.968 1.00 94.94 89 THR A C 1
ATOM 720 O O . THR A 1 89 ? -1.975 -16.632 -6.497 1.00 94.94 89 THR A O 1
ATOM 723 N N . ASP A 1 90 ? -0.862 -15.723 -4.771 1.00 96.06 90 ASP A N 1
ATOM 724 C CA . ASP A 1 90 ? -0.740 -16.954 -3.984 1.00 96.06 90 ASP A CA 1
ATOM 725 C C . ASP A 1 90 ? -0.847 -16.754 -2.461 1.00 96.06 90 ASP A C 1
ATOM 727 O O . ASP A 1 90 ? -0.730 -17.721 -1.705 1.00 96.06 90 ASP A O 1
ATOM 731 N N . GLY A 1 91 ? -1.086 -15.522 -2.000 1.00 97.12 91 GLY A N 1
ATOM 732 C CA . GLY A 1 91 ? -1.208 -15.158 -0.588 1.00 97.12 91 GLY A CA 1
ATOM 733 C C . GLY A 1 91 ? 0.111 -15.222 0.188 1.00 97.12 91 GLY A C 1
ATOM 734 O O . GLY A 1 91 ? 0.098 -15.286 1.421 1.00 97.12 91 GLY A O 1
ATOM 735 N N . ALA A 1 92 ? 1.253 -15.271 -0.505 1.00 97.38 92 ALA A N 1
ATOM 736 C CA . ALA A 1 92 ? 2.554 -15.445 0.126 1.00 97.38 92 ALA A CA 1
ATOM 737 C C . ALA A 1 92 ? 3.020 -14.188 0.883 1.00 97.38 92 ALA A C 1
ATOM 739 O O . ALA A 1 92 ? 2.745 -13.058 0.484 1.00 97.38 92 ALA A O 1
ATOM 740 N N . GLY A 1 93 ? 3.759 -14.410 1.975 1.00 96.75 93 GLY A N 1
ATOM 741 C CA . GLY A 1 93 ? 4.571 -13.393 2.648 1.00 96.75 93 GLY A CA 1
ATOM 742 C C . GLY A 1 93 ? 6.044 -13.484 2.239 1.00 96.75 93 GLY A C 1
ATOM 743 O O . GLY A 1 93 ? 6.429 -14.331 1.429 1.00 96.75 93 GLY A O 1
ATOM 744 N N . LEU A 1 94 ? 6.887 -12.635 2.826 1.00 94.25 94 LEU A N 1
ATOM 745 C CA . LEU A 1 94 ? 8.309 -12.587 2.495 1.00 94.25 94 LEU A CA 1
ATOM 746 C C . LEU A 1 94 ? 9.053 -13.857 2.940 1.00 94.25 94 LEU A C 1
ATOM 748 O O . LEU A 1 94 ? 8.819 -14.401 4.022 1.00 94.25 94 LEU A O 1
ATOM 752 N N . THR A 1 95 ? 10.018 -14.295 2.132 1.00 93.06 95 THR A N 1
ATOM 753 C CA . THR A 1 95 ? 11.012 -15.302 2.527 1.00 93.06 95 THR A CA 1
ATOM 754 C C . THR A 1 95 ? 12.418 -14.746 2.328 1.00 93.06 95 THR A C 1
ATOM 756 O O . THR A 1 95 ? 12.784 -14.351 1.227 1.00 93.06 95 THR A O 1
ATOM 759 N N . MET A 1 96 ? 13.216 -14.733 3.398 1.00 87.81 96 MET A N 1
ATOM 760 C CA . MET A 1 96 ? 14.608 -14.281 3.398 1.00 87.81 96 MET A CA 1
ATOM 761 C C . MET A 1 96 ? 15.523 -15.403 3.891 1.00 87.81 96 MET A C 1
ATOM 763 O O . MET A 1 96 ? 15.555 -15.728 5.081 1.00 87.81 96 MET A O 1
ATOM 767 N N . GLY A 1 97 ? 16.291 -15.997 2.977 1.00 88.44 97 GLY A N 1
ATOM 768 C CA . GLY A 1 97 ? 17.134 -17.150 3.293 1.00 88.44 97 GLY A CA 1
ATOM 769 C C . GLY A 1 97 ? 16.297 -18.337 3.779 1.00 88.44 97 GLY A C 1
ATOM 770 O O . GLY A 1 97 ? 15.425 -18.815 3.063 1.00 88.44 97 GLY A O 1
ATOM 771 N N . GLU A 1 98 ? 16.562 -18.811 4.997 1.00 91.19 98 GLU A N 1
ATOM 772 C CA . GLU A 1 98 ? 15.815 -19.914 5.627 1.00 91.19 98 GLU A CA 1
ATOM 773 C C . GLU A 1 98 ? 14.589 -19.437 6.431 1.00 91.19 98 GLU A C 1
ATOM 775 O O . GLU A 1 98 ? 13.853 -20.256 6.984 1.00 91.19 98 GLU A O 1
ATOM 780 N N . THR A 1 99 ? 14.362 -18.123 6.514 1.00 89.19 99 THR A N 1
ATOM 781 C CA . THR A 1 99 ? 13.275 -17.536 7.301 1.00 89.19 99 THR A CA 1
ATOM 782 C C . THR A 1 99 ? 12.101 -17.174 6.398 1.00 89.19 99 THR A C 1
ATOM 784 O O . THR A 1 99 ? 12.226 -16.296 5.546 1.00 89.19 99 THR A O 1
ATOM 787 N N . SER A 1 100 ? 10.942 -17.793 6.626 1.00 93.19 100 SER A N 1
ATOM 788 C CA . SER A 1 100 ? 9.666 -17.346 6.053 1.00 93.19 100 SER A CA 1
ATOM 789 C C . SER A 1 100 ? 8.855 -16.583 7.090 1.00 93.19 100 SER A C 1
ATOM 791 O O . SER A 1 100 ? 8.656 -17.047 8.217 1.00 93.19 100 SER A O 1
ATOM 793 N N . TYR A 1 101 ? 8.359 -15.424 6.684 1.00 92.69 101 TYR A N 1
ATOM 794 C CA . TYR A 1 101 ? 7.470 -14.586 7.468 1.00 92.69 101 TYR A CA 1
ATOM 795 C C . TYR A 1 101 ? 6.023 -14.876 7.073 1.00 92.69 101 TYR A C 1
ATOM 797 O O . TYR A 1 101 ? 5.723 -15.219 5.928 1.00 92.69 101 TYR A O 1
ATOM 805 N N . VAL A 1 102 ? 5.107 -14.753 8.032 1.00 94.94 102 VAL A N 1
ATOM 806 C CA . VAL A 1 102 ? 3.682 -14.726 7.692 1.00 94.94 102 VAL A CA 1
ATOM 807 C C . VAL A 1 102 ? 3.394 -13.455 6.895 1.00 94.94 102 VAL A C 1
ATOM 809 O O . VAL A 1 102 ? 3.996 -12.416 7.150 1.00 94.94 102 VAL A O 1
ATOM 812 N N . SER A 1 103 ? 2.480 -13.542 5.937 1.00 97.31 103 SER A N 1
ATOM 813 C CA . SER A 1 103 ? 2.056 -12.398 5.126 1.00 97.31 103 SER A CA 1
ATOM 814 C C . SER A 1 103 ? 1.412 -11.287 5.969 1.00 97.31 103 SER A C 1
ATOM 816 O O . SER A 1 103 ? 0.794 -11.618 6.989 1.00 97.31 103 SER A O 1
ATOM 818 N N . SER A 1 104 ? 1.368 -10.050 5.471 1.00 97.44 104 SER A N 1
ATOM 819 C CA . SER A 1 104 ? 0.717 -8.917 6.157 1.00 97.44 104 SER A CA 1
ATOM 820 C C . SER A 1 104 ? -0.757 -9.157 6.475 1.00 97.44 104 SER A C 1
ATOM 822 O O . SER A 1 104 ? -1.221 -8.819 7.562 1.00 97.44 104 SER A O 1
ATOM 824 N N . TYR A 1 105 ? -1.472 -9.869 5.599 1.00 98.12 105 TYR A N 1
ATOM 825 C CA . TYR A 1 105 ? -2.854 -10.280 5.849 1.00 98.12 105 TYR A CA 1
ATOM 826 C C . TYR A 1 105 ? -2.977 -11.164 7.102 1.00 98.12 105 TYR A C 1
ATOM 828 O O . TYR A 1 105 ? -3.768 -10.909 8.006 1.00 98.12 105 TYR A O 1
ATOM 836 N N . THR A 1 106 ? -2.150 -12.205 7.199 1.00 97.25 106 THR A N 1
ATOM 837 C CA . THR A 1 106 ? -2.105 -13.072 8.389 1.00 97.25 106 THR A CA 1
ATOM 838 C C . THR A 1 106 ? -1.601 -12.329 9.628 1.00 97.25 106 THR A C 1
ATOM 840 O O . THR A 1 106 ? -2.020 -12.654 10.735 1.00 97.25 106 THR A O 1
ATOM 843 N N . TRP A 1 107 ? -0.711 -11.352 9.453 1.00 96.12 107 TRP A N 1
ATOM 844 C CA . TRP A 1 107 ? -0.116 -10.594 10.547 1.00 96.12 107 TRP A CA 1
ATOM 845 C C . TRP A 1 107 ? -1.092 -9.607 11.196 1.00 96.12 107 TRP A C 1
ATOM 847 O O . TRP A 1 107 ? -1.191 -9.615 12.421 1.00 96.12 107 TRP A O 1
ATOM 857 N N . GLY A 1 108 ? -1.808 -8.804 10.400 1.00 96.25 108 GLY A N 1
ATOM 858 C CA . GLY A 1 108 ? -2.661 -7.715 10.895 1.00 96.25 108 GLY A CA 1
ATOM 859 C C . GLY A 1 108 ? -4.166 -7.896 10.687 1.00 96.25 108 GLY A C 1
ATOM 860 O O . GLY A 1 108 ? -4.952 -7.332 11.441 1.00 96.25 108 GLY A O 1
ATOM 861 N N . ALA A 1 109 ? -4.608 -8.682 9.703 1.00 96.81 109 ALA A N 1
ATOM 862 C CA . ALA A 1 109 ? -6.037 -8.828 9.391 1.00 96.81 109 ALA A CA 1
ATOM 863 C C . ALA A 1 109 ? -6.678 -10.101 9.970 1.00 96.81 109 ALA A C 1
ATOM 865 O O . ALA A 1 109 ? -7.906 -10.220 10.014 1.00 96.81 109 ALA A O 1
ATOM 866 N N . LYS A 1 110 ? -5.867 -11.064 10.422 1.00 96.38 110 LYS A N 1
ATOM 867 C CA . LYS A 1 110 ? -6.310 -12.289 11.102 1.00 96.38 110 LYS A CA 1
ATOM 868 C C . LYS A 1 110 ? -5.953 -12.236 12.580 1.00 96.38 110 LYS A C 1
ATOM 870 O O . LYS A 1 110 ? -4.927 -11.679 12.936 1.00 96.38 110 LYS A O 1
ATOM 875 N N . ALA A 1 111 ? -6.768 -12.897 13.405 1.00 93.69 111 ALA A N 1
ATOM 876 C CA . ALA A 1 111 ? -6.477 -13.066 14.823 1.00 93.69 111 ALA A CA 1
ATOM 877 C C . ALA A 1 111 ? -5.145 -13.806 14.985 1.00 93.69 111 ALA A C 1
ATOM 879 O O . ALA A 1 111 ? -5.019 -14.978 14.604 1.00 93.69 111 ALA A O 1
ATOM 880 N N . ASN A 1 112 ? -4.166 -13.120 15.549 1.00 88.56 112 ASN A N 1
ATOM 881 C CA . ASN A 1 112 ? -2.792 -13.556 15.589 1.00 88.56 112 ASN A CA 1
ATOM 882 C C . ASN A 1 112 ? -2.207 -13.284 16.981 1.00 88.56 112 ASN A C 1
ATOM 884 O O . ASN A 1 112 ? -1.776 -12.177 17.268 1.00 88.56 112 ASN A O 1
ATOM 888 N N . PRO A 1 113 ? -2.070 -14.308 17.843 1.00 86.50 113 PRO A N 1
ATOM 889 C CA . PRO A 1 113 ? -1.571 -14.117 19.206 1.00 86.50 113 PRO A CA 1
ATOM 890 C C . PRO A 1 113 ? -0.100 -13.669 19.282 1.00 86.50 113 PRO A C 1
ATOM 892 O O . PRO A 1 113 ? 0.405 -13.460 20.384 1.00 86.50 113 PRO A O 1
ATOM 895 N N . GLY A 1 114 ? 0.609 -13.617 18.149 1.00 85.31 114 GLY A N 1
ATOM 896 C CA . GLY A 1 114 ? 1.972 -13.101 18.046 1.00 85.31 114 GLY A CA 1
ATOM 897 C C . GLY A 1 114 ? 2.069 -11.633 17.622 1.00 85.31 114 GLY A C 1
ATOM 898 O O . GLY A 1 114 ? 3.189 -11.137 17.581 1.00 85.31 114 GLY A O 1
ATOM 899 N N . ASN A 1 115 ? 0.953 -10.972 17.297 1.00 88.31 115 ASN A N 1
ATOM 900 C CA . ASN A 1 115 ? 0.860 -9.531 17.055 1.00 88.31 115 ASN A CA 1
ATOM 901 C C . ASN A 1 115 ? -0.042 -8.929 18.142 1.00 88.31 115 ASN A C 1
ATOM 903 O O . ASN A 1 115 ? -1.087 -9.500 18.425 1.00 88.31 115 ASN A O 1
ATOM 907 N N . GLU A 1 116 ? 0.358 -7.827 18.778 1.00 85.00 116 GLU A N 1
ATOM 908 C CA . GLU A 1 116 ? -0.449 -7.189 19.836 1.00 85.00 116 GLU A CA 1
ATOM 909 C C . GLU A 1 116 ? -1.363 -6.058 19.322 1.00 85.00 116 GLU A C 1
ATOM 911 O O . GLU A 1 116 ? -1.984 -5.379 20.136 1.00 85.00 116 GLU A O 1
ATOM 916 N N . TRP A 1 117 ? -1.490 -5.881 17.999 1.00 94.00 117 TRP A N 1
ATOM 917 C CA . TRP A 1 117 ? -2.327 -4.849 17.371 1.00 94.00 117 TRP A CA 1
ATOM 918 C C . TRP A 1 117 ? -2.905 -5.298 16.025 1.00 94.00 117 TRP A C 1
ATOM 920 O O . TRP A 1 117 ? -2.754 -4.627 15.003 1.00 94.00 117 TRP A O 1
ATOM 930 N N . ASP A 1 118 ? -3.562 -6.457 16.010 1.00 96.50 118 ASP A N 1
ATOM 931 C CA . ASP A 1 118 ? -4.311 -6.902 14.836 1.00 96.50 118 ASP A CA 1
ATOM 932 C C . ASP A 1 118 ? -5.752 -6.335 14.802 1.00 96.50 118 ASP A C 1
ATOM 934 O O . ASP A 1 118 ? -6.224 -5.637 15.707 1.00 96.50 118 ASP A O 1
ATOM 938 N N . TRP A 1 119 ? -6.486 -6.624 13.726 1.00 98.19 119 TRP A N 1
ATOM 939 C CA . TRP A 1 119 ? -7.882 -6.212 13.549 1.00 98.19 119 TRP A CA 1
ATOM 940 C C . TRP A 1 119 ? -8.803 -6.625 14.705 1.00 98.19 119 TRP A C 1
ATOM 942 O O . TRP A 1 119 ? -9.716 -5.886 15.089 1.00 98.19 119 TRP A O 1
ATOM 952 N N . PHE A 1 120 ? -8.589 -7.813 15.265 1.00 97.12 120 PHE A N 1
ATOM 953 C CA . PHE A 1 120 ? -9.393 -8.333 16.361 1.00 97.12 120 PHE A CA 1
ATOM 954 C C . PHE A 1 120 ? -9.018 -7.672 17.685 1.00 97.12 120 PHE A C 1
ATOM 956 O O . PHE A 1 120 ? -9.926 -7.409 18.474 1.00 97.12 120 PHE A O 1
ATOM 963 N N . ASP A 1 121 ? -7.749 -7.320 17.899 1.00 96.50 121 ASP A N 1
ATOM 964 C CA . ASP A 1 121 ? -7.337 -6.493 19.040 1.00 96.50 121 ASP A CA 1
ATOM 965 C C . ASP A 1 121 ? -8.010 -5.116 19.000 1.00 96.50 121 ASP A C 1
ATOM 967 O O . ASP A 1 121 ? -8.551 -4.661 20.015 1.00 96.50 121 ASP A O 1
ATOM 971 N N . ALA A 1 122 ? -8.077 -4.487 17.820 1.00 97.69 122 ALA A N 1
ATOM 972 C CA . ALA A 1 122 ? -8.785 -3.222 17.630 1.00 97.69 122 ALA A CA 1
ATOM 973 C C . ALA A 1 122 ? -10.275 -3.338 18.001 1.00 97.69 122 ALA A C 1
ATOM 975 O O . ALA A 1 122 ? -10.816 -2.509 18.743 1.00 97.69 122 ALA A O 1
ATOM 976 N N . LEU A 1 123 ? -10.947 -4.394 17.532 1.00 97.44 123 LEU A N 1
ATOM 977 C CA . LEU A 1 123 ? -12.356 -4.653 17.840 1.00 97.44 123 LEU A CA 1
ATOM 978 C C . LEU A 1 123 ? -12.584 -4.971 19.324 1.00 97.44 123 LEU A C 1
ATOM 980 O O . LEU A 1 123 ? -13.545 -4.479 19.924 1.00 97.44 123 LEU A O 1
ATOM 984 N N . ASP A 1 124 ? -11.709 -5.765 19.939 1.00 95.94 124 ASP A N 1
ATOM 985 C CA . ASP A 1 124 ? -11.810 -6.126 21.351 1.00 95.94 124 ASP A CA 1
ATOM 986 C C . ASP A 1 124 ? -11.565 -4.923 22.270 1.00 95.94 124 ASP A C 1
ATOM 988 O O . ASP A 1 124 ? -12.292 -4.752 23.258 1.00 95.94 124 ASP A O 1
ATOM 992 N N . ALA A 1 125 ? -10.604 -4.059 21.934 1.00 96.12 125 ALA A N 1
ATOM 993 C CA . ALA A 1 125 ? -10.372 -2.795 22.626 1.00 96.12 125 ALA A CA 1
ATOM 994 C C . ALA A 1 125 ? -11.586 -1.862 22.501 1.00 96.12 125 ALA A C 1
ATOM 996 O O . ALA A 1 125 ? -12.073 -1.338 23.511 1.00 96.12 125 ALA A O 1
ATOM 997 N N . TYR A 1 126 ? -12.167 -1.747 21.300 1.00 96.00 126 TYR A N 1
ATOM 998 C CA . TYR A 1 126 ? -13.368 -0.939 21.081 1.00 96.00 126 TYR A CA 1
ATOM 999 C C . TYR A 1 126 ? -14.535 -1.447 21.930 1.00 96.00 126 TYR A C 1
ATOM 1001 O O . TYR A 1 126 ? -15.182 -0.691 22.659 1.00 96.00 126 TYR A O 1
ATOM 1009 N N . ARG A 1 127 ? -14.768 -2.761 21.903 1.00 95.31 127 ARG A N 1
ATOM 1010 C CA . ARG A 1 127 ? -15.814 -3.442 22.673 1.00 95.31 127 ARG A CA 1
ATOM 1011 C C . ARG A 1 127 ? -15.618 -3.324 24.188 1.00 95.31 127 ARG A C 1
ATOM 1013 O O . ARG A 1 127 ? -16.593 -3.399 24.946 1.00 95.31 127 ARG A O 1
ATOM 1020 N N . ALA A 1 128 ? -14.377 -3.161 24.642 1.00 95.12 128 ALA A N 1
ATOM 1021 C CA . ALA A 1 128 ? -14.037 -2.884 26.035 1.00 95.12 128 ALA A CA 1
ATOM 1022 C C . ALA A 1 128 ? -14.239 -1.408 26.433 1.00 95.12 128 ALA A C 1
ATOM 1024 O O . ALA A 1 128 ? -14.159 -1.090 27.620 1.00 95.12 128 ALA A O 1
ATOM 1025 N N . GLY A 1 129 ? -14.536 -0.524 25.475 1.00 93.81 129 GLY A N 1
ATOM 1026 C CA . GLY A 1 129 ? -14.656 0.919 25.679 1.00 93.81 129 GLY A CA 1
ATOM 1027 C C . GLY A 1 129 ? -13.315 1.657 25.689 1.00 93.81 129 GLY A C 1
ATOM 1028 O O . GLY A 1 129 ? -13.292 2.849 25.997 1.00 93.81 129 GLY A O 1
ATOM 1029 N N . ASP A 1 130 ? -12.215 0.980 25.353 1.00 96.19 130 ASP A N 1
ATOM 1030 C CA . ASP A 1 130 ? -10.884 1.578 25.237 1.00 96.19 130 ASP A CA 1
ATOM 1031 C C . ASP A 1 130 ? -10.665 2.080 23.807 1.00 96.19 130 ASP A C 1
ATOM 1033 O O . ASP A 1 130 ? -9.978 1.471 22.990 1.00 96.19 130 ASP A O 1
ATOM 1037 N N . GLN A 1 131 ? -11.341 3.181 23.473 1.00 95.62 131 GLN A N 1
ATOM 1038 C CA . GLN A 1 131 ? -11.264 3.759 22.132 1.00 95.62 131 GLN A CA 1
ATOM 1039 C C . GLN A 1 131 ? -9.837 4.178 21.738 1.00 95.62 131 GLN A C 1
ATOM 1041 O O . GLN A 1 131 ? -9.464 3.901 20.601 1.00 95.62 131 GLN A O 1
ATOM 1046 N N . PRO A 1 132 ? -9.018 4.813 22.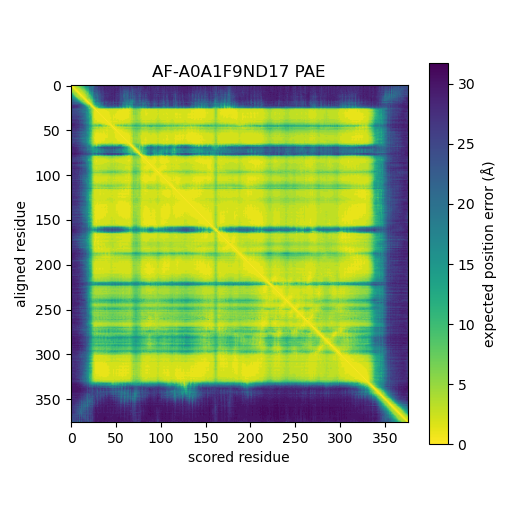605 1.00 97.06 132 PRO A N 1
ATOM 1047 C CA . PRO A 1 132 ? -7.639 5.137 22.249 1.00 97.06 132 PRO A CA 1
ATOM 1048 C C . PRO A 1 132 ? -6.825 3.922 21.796 1.00 97.06 132 PRO A C 1
ATOM 1050 O O . PRO A 1 132 ? -6.156 4.025 20.772 1.00 97.06 132 PRO A O 1
ATOM 1053 N N . GLU A 1 133 ? -6.922 2.791 22.505 1.00 96.88 133 GLU A N 1
ATOM 1054 C CA . GLU A 1 133 ? -6.248 1.540 22.127 1.00 96.88 133 GLU A CA 1
ATOM 1055 C C . GLU A 1 133 ? -6.841 0.947 20.843 1.00 96.88 133 GLU A C 1
ATOM 1057 O O . GLU A 1 133 ? -6.110 0.538 19.950 1.00 96.88 133 GLU A O 1
ATOM 1062 N N . ALA A 1 134 ? -8.170 0.962 20.704 1.00 97.62 134 ALA A N 1
ATOM 1063 C CA . ALA A 1 134 ? -8.848 0.442 19.519 1.00 97.62 134 ALA A CA 1
ATOM 1064 C C . ALA A 1 134 ? -8.385 1.126 18.230 1.00 97.62 134 ALA A C 1
ATOM 1066 O O . ALA A 1 134 ? -8.099 0.475 17.230 1.00 97.62 134 ALA A O 1
ATOM 1067 N N . TYR A 1 135 ? -8.305 2.455 18.264 1.00 98.38 135 TYR A N 1
ATOM 1068 C CA . TYR A 1 135 ? -7.873 3.247 17.121 1.00 98.38 135 TYR A CA 1
ATOM 1069 C C . TYR A 1 135 ? -6.357 3.223 16.925 1.00 98.38 135 TYR A C 1
ATOM 1071 O O . TYR A 1 135 ? -5.910 3.389 15.797 1.00 98.38 135 TYR A O 1
ATOM 1079 N N . PHE A 1 136 ? -5.576 2.981 17.980 1.00 97.75 136 PHE A N 1
ATOM 1080 C CA . PHE A 1 136 ? -4.148 2.700 17.853 1.00 97.75 136 PHE A CA 1
ATOM 1081 C C . PHE A 1 136 ? -3.920 1.374 17.118 1.00 97.75 136 PHE A C 1
ATOM 1083 O O . PHE A 1 136 ? -3.257 1.362 16.087 1.00 97.75 136 PHE A O 1
ATOM 1090 N N . ALA A 1 137 ? -4.581 0.295 17.545 1.00 97.56 137 ALA A N 1
ATOM 1091 C CA . ALA A 1 137 ? -4.519 -0.997 16.865 1.00 97.56 137 ALA A CA 1
ATOM 1092 C C . ALA A 1 137 ? -5.035 -0.929 15.417 1.00 97.56 137 ALA A C 1
ATOM 1094 O O . ALA A 1 137 ? -4.431 -1.484 14.506 1.00 97.56 137 ALA A O 1
ATOM 1095 N N . LEU A 1 138 ? -6.110 -0.173 15.162 1.00 98.69 138 LEU A N 1
ATOM 1096 C CA . LEU A 1 138 ? -6.556 0.076 13.790 1.00 98.69 138 LEU A CA 1
ATOM 1097 C C . LEU A 1 138 ? -5.487 0.806 12.959 1.00 98.69 138 LEU A C 1
ATOM 1099 O O . LEU A 1 138 ? -5.358 0.520 11.775 1.00 98.69 138 LEU A O 1
ATOM 1103 N N . GLY A 1 139 ? -4.703 1.707 13.558 1.00 98.44 139 GLY A N 1
ATOM 1104 C CA . GLY A 1 139 ? -3.567 2.360 12.901 1.00 98.44 139 GLY A CA 1
ATOM 1105 C C . GLY A 1 139 ? -2.535 1.363 12.364 1.00 98.44 139 GLY A C 1
ATOM 1106 O O . GLY A 1 139 ? -2.129 1.486 11.212 1.00 98.44 139 GLY A O 1
ATOM 1107 N N . HIS A 1 140 ? -2.199 0.330 13.142 1.00 97.44 140 HIS A N 1
ATOM 1108 C CA . HIS A 1 140 ? -1.323 -0.769 12.710 1.00 97.44 140 HIS A CA 1
ATOM 1109 C C . HIS A 1 140 ? -1.905 -1.539 11.509 1.00 97.44 140 HIS A C 1
ATOM 1111 O O . HIS A 1 140 ? -1.220 -1.805 10.524 1.00 97.44 140 HIS A O 1
ATOM 1117 N N . VAL A 1 141 ? -3.207 -1.844 11.536 1.00 98.62 141 VAL A N 1
ATOM 1118 C CA . VAL A 1 141 ? -3.883 -2.500 10.401 1.00 98.62 141 VAL A CA 1
ATOM 1119 C C . VAL A 1 141 ? -3.856 -1.622 9.147 1.00 98.62 141 VAL A C 1
ATOM 1121 O O . VAL A 1 141 ? -3.641 -2.126 8.045 1.00 98.62 141 VAL A O 1
ATOM 1124 N N . LEU A 1 142 ? -4.070 -0.311 9.297 1.00 98.69 142 LEU A N 1
ATOM 1125 C CA . LEU A 1 142 ? -4.024 0.632 8.179 1.00 98.69 142 LEU A CA 1
ATOM 1126 C C . LEU A 1 142 ? -2.623 0.771 7.592 1.00 98.69 142 LEU A C 1
ATOM 1128 O O . LEU A 1 142 ? -2.516 0.865 6.375 1.00 98.69 142 LEU A O 1
ATOM 1132 N N . HIS A 1 143 ? -1.578 0.747 8.420 1.00 98.00 143 HIS A N 1
ATOM 1133 C CA . HIS A 1 143 ? -0.195 0.719 7.951 1.00 98.00 143 HIS A CA 1
ATOM 1134 C C . HIS A 1 143 ? 0.032 -0.445 6.981 1.00 98.00 143 HIS A C 1
ATOM 1136 O O . HIS A 1 143 ? 0.362 -0.231 5.819 1.00 98.00 143 HIS A O 1
ATOM 1142 N N . LEU A 1 144 ? -0.278 -1.670 7.414 1.00 98.12 144 LEU A N 1
ATOM 1143 C CA . LEU A 1 144 ? -0.081 -2.868 6.594 1.00 98.12 144 LEU A CA 1
ATOM 1144 C C . LEU A 1 144 ? -0.942 -2.875 5.323 1.00 98.12 144 LEU A C 1
ATOM 1146 O O . LEU A 1 144 ? -0.539 -3.442 4.313 1.00 98.12 144 LEU A O 1
ATOM 1150 N N . LEU A 1 145 ? -2.133 -2.264 5.357 1.00 98.62 145 LEU A N 1
ATOM 1151 C CA . LEU A 1 145 ? -2.964 -2.075 4.165 1.00 98.62 145 LEU A CA 1
ATOM 1152 C C . LEU A 1 145 ? -2.344 -1.051 3.198 1.00 98.62 145 LEU A C 1
ATOM 1154 O O . LEU A 1 145 ? -2.436 -1.222 1.984 1.00 98.62 145 LEU A O 1
ATOM 1158 N N . GLN A 1 146 ? -1.737 0.016 3.721 1.00 98.38 146 GLN A N 1
ATOM 1159 C CA . GLN A 1 146 ? -1.047 1.037 2.930 1.00 98.38 146 GLN A CA 1
ATOM 1160 C C . GLN A 1 146 ? 0.211 0.469 2.271 1.00 98.38 146 GLN A C 1
ATOM 1162 O O . GLN A 1 146 ? 0.454 0.773 1.105 1.00 98.38 146 GLN A O 1
ATOM 1167 N N . ASP A 1 147 ? 0.931 -0.429 2.938 1.00 97.69 147 ASP A N 1
ATOM 1168 C CA . ASP A 1 147 ? 2.052 -1.171 2.347 1.00 97.69 147 ASP A CA 1
ATOM 1169 C C . ASP A 1 147 ? 1.647 -1.991 1.125 1.00 97.69 147 ASP A C 1
ATOM 1171 O O . ASP A 1 147 ? 2.415 -2.121 0.178 1.00 97.69 147 ASP A O 1
ATOM 1175 N N . LEU A 1 148 ? 0.398 -2.461 1.043 1.00 98.06 148 LEU A N 1
ATOM 1176 C CA . LEU A 1 148 ? -0.102 -3.121 -0.170 1.00 98.06 148 LEU A CA 1
ATOM 1177 C C . LEU A 1 148 ? -0.203 -2.179 -1.373 1.00 98.06 148 LEU A C 1
ATOM 1179 O O . LEU A 1 148 ? -0.556 -2.633 -2.458 1.00 98.06 148 LEU A O 1
ATOM 1183 N N . THR A 1 149 ? 0.052 -0.880 -1.197 1.00 96.81 149 THR A N 1
ATOM 1184 C CA . THR A 1 149 ? 0.180 0.120 -2.268 1.00 96.81 149 THR A CA 1
ATOM 1185 C C . THR A 1 149 ? 1.627 0.453 -2.619 1.00 96.81 149 THR A C 1
ATOM 1187 O O . THR A 1 149 ? 1.869 1.296 -3.482 1.00 96.81 149 THR A O 1
ATOM 1190 N N . VAL A 1 150 ? 2.582 -0.249 -2.008 1.00 95.69 150 VAL A N 1
ATOM 1191 C CA . VAL A 1 150 ? 3.999 -0.224 -2.357 1.00 95.69 150 VAL A CA 1
ATOM 1192 C C . VAL A 1 150 ? 4.291 -1.433 -3.259 1.00 95.69 150 VAL A C 1
ATOM 1194 O O . VAL A 1 150 ? 4.098 -2.577 -2.837 1.00 95.69 150 VAL A O 1
ATOM 1197 N N . PRO A 1 151 ? 4.737 -1.230 -4.516 1.00 95.44 151 PRO A N 1
ATOM 1198 C CA . PRO A 1 151 ? 5.014 -2.321 -5.452 1.00 95.44 151 PRO A CA 1
ATOM 1199 C C . PRO A 1 151 ? 5.902 -3.426 -4.876 1.00 95.44 151 PRO A C 1
ATOM 1201 O O . PRO A 1 151 ? 5.584 -4.607 -5.013 1.00 95.44 151 PRO A O 1
ATOM 1204 N N . ALA A 1 152 ? 6.970 -3.057 -4.175 1.00 94.44 152 ALA A N 1
ATOM 1205 C CA . ALA A 1 152 ? 7.904 -4.024 -3.628 1.00 94.44 152 ALA A CA 1
ATOM 1206 C C . ALA A 1 152 ? 7.257 -4.964 -2.586 1.00 94.44 152 ALA A C 1
ATOM 1208 O O . ALA A 1 152 ? 7.571 -6.156 -2.537 1.00 94.44 152 ALA A O 1
ATOM 1209 N N . HIS A 1 153 ? 6.266 -4.485 -1.827 1.00 96.00 153 HIS A N 1
ATOM 1210 C CA . HIS A 1 153 ? 5.566 -5.273 -0.805 1.00 96.00 153 HIS A CA 1
ATOM 1211 C C . HIS A 1 153 ? 4.629 -6.334 -1.395 1.00 96.00 153 HIS A C 1
ATOM 1213 O O . HIS A 1 153 ? 4.436 -7.398 -0.794 1.00 96.00 153 HIS A O 1
ATOM 1219 N N . VAL A 1 154 ? 4.075 -6.084 -2.587 1.00 97.12 154 VAL A N 1
ATOM 1220 C CA . VAL A 1 154 ? 3.200 -7.040 -3.290 1.00 97.12 154 VAL A CA 1
ATOM 1221 C C . VAL A 1 154 ? 3.957 -7.992 -4.217 1.00 97.12 154 VAL A C 1
ATOM 1223 O O . VAL A 1 154 ? 3.429 -9.048 -4.564 1.00 97.12 154 VAL A O 1
ATOM 1226 N N . HIS A 1 155 ? 5.205 -7.661 -4.563 1.00 95.81 155 HIS A N 1
ATOM 1227 C CA . HIS A 1 155 ? 6.115 -8.508 -5.349 1.00 95.81 155 HIS A CA 1
ATOM 1228 C C . HIS A 1 155 ? 7.140 -9.272 -4.500 1.00 95.81 155 HIS A C 1
ATOM 1230 O O . HIS A 1 155 ? 7.964 -10.004 -5.034 1.00 95.81 155 HIS A O 1
ATOM 1236 N N . LEU A 1 156 ? 7.065 -9.171 -3.166 1.00 94.62 156 LEU A N 1
ATOM 1237 C CA . LEU A 1 156 ? 8.014 -9.806 -2.233 1.00 94.62 156 LEU A CA 1
ATOM 1238 C C . LEU A 1 156 ? 9.470 -9.363 -2.460 1.00 94.62 156 LEU A C 1
ATOM 1240 O O . LEU A 1 156 ? 10.414 -10.113 -2.197 1.00 94.62 156 LEU A O 1
ATOM 1244 N N . ASP A 1 157 ? 9.646 -8.139 -2.946 1.00 91.75 157 ASP A N 1
ATOM 1245 C CA . ASP A 1 157 ? 10.942 -7.554 -3.233 1.00 91.75 157 ASP A CA 1
ATOM 1246 C C . ASP A 1 157 ? 11.538 -6.951 -1.963 1.00 91.75 157 ASP A C 1
ATOM 1248 O O . ASP A 1 157 ? 11.131 -5.889 -1.501 1.00 91.75 157 ASP A O 1
ATOM 1252 N N . VAL A 1 158 ? 12.499 -7.655 -1.369 1.00 87.00 158 VAL A N 1
ATOM 1253 C CA . VAL A 1 158 ? 13.150 -7.201 -0.142 1.00 87.00 158 VAL A CA 1
ATOM 1254 C C . VAL A 1 158 ? 14.055 -5.993 -0.398 1.00 87.00 158 VAL A C 1
ATOM 1256 O O . VAL A 1 158 ? 15.082 -6.085 -1.069 1.00 87.00 158 VAL A O 1
ATOM 1259 N N . HIS A 1 159 ? 13.727 -4.884 0.255 1.00 78.94 159 HIS A N 1
ATOM 1260 C CA . HIS A 1 159 ? 14.512 -3.656 0.282 1.00 78.94 159 HIS A CA 1
ATOM 1261 C C . HIS A 1 159 ? 14.652 -3.229 1.750 1.00 78.94 159 HIS A C 1
ATOM 1263 O O . HIS A 1 159 ? 13.744 -2.718 2.391 1.00 78.94 159 HIS A O 1
ATOM 1269 N N . GLY A 1 160 ? 15.783 -3.575 2.365 1.00 62.94 160 GLY A N 1
ATOM 1270 C CA . GLY A 1 160 ? 15.989 -3.313 3.789 1.00 62.94 160 GLY A CA 1
ATOM 1271 C C . GLY A 1 160 ? 16.321 -1.842 4.079 1.00 62.94 160 GLY A C 1
ATOM 1272 O O . GLY A 1 160 ? 16.938 -1.163 3.248 1.00 62.94 160 GLY A O 1
ATOM 1273 N N . PRO A 1 161 ? 16.057 -1.358 5.306 1.00 54.38 161 PRO A N 1
ATOM 1274 C CA . PRO A 1 161 ? 16.701 -0.152 5.809 1.00 54.38 161 PRO A CA 1
ATOM 1275 C C . PRO A 1 161 ? 18.233 -0.273 5.689 1.00 54.38 161 PRO A C 1
ATOM 1277 O O . PRO A 1 161 ? 18.788 -1.352 5.930 1.00 54.38 161 PRO A O 1
ATOM 1280 N N . PRO A 1 162 ? 18.960 0.812 5.371 1.00 48.81 162 PRO A N 1
ATOM 1281 C CA . PRO A 1 162 ? 18.491 2.195 5.263 1.00 48.81 162 PRO A CA 1
ATOM 1282 C C . PRO A 1 162 ? 18.123 2.635 3.835 1.00 48.81 162 PRO A C 1
ATOM 1284 O O . PRO A 1 162 ? 17.935 3.829 3.629 1.00 48.81 162 PRO A O 1
ATOM 1287 N N . ALA A 1 163 ? 18.124 1.731 2.851 1.00 53.78 163 ALA A N 1
ATOM 1288 C CA . ALA A 1 163 ? 17.993 2.127 1.450 1.00 53.78 163 ALA A CA 1
ATOM 1289 C C . ALA A 1 163 ? 16.544 2.458 1.056 1.00 53.78 163 ALA A C 1
ATOM 1291 O O . ALA A 1 163 ? 16.365 3.357 0.238 1.00 53.78 163 ALA A O 1
ATOM 1292 N N . GLY A 1 164 ? 15.548 1.782 1.655 1.00 69.19 164 GLY A N 1
ATOM 1293 C CA . GLY A 1 164 ? 14.164 1.802 1.153 1.00 69.19 164 GLY A CA 1
ATOM 1294 C C . GLY A 1 164 ? 14.084 1.255 -0.279 1.00 69.19 164 GLY A C 1
ATOM 1295 O O . GLY A 1 164 ? 15.109 0.851 -0.838 1.00 69.19 164 GLY A O 1
ATOM 1296 N N . ASP A 1 165 ? 12.896 1.245 -0.880 1.00 85.31 165 ASP A N 1
ATOM 1297 C CA . ASP A 1 165 ? 12.777 1.168 -2.342 1.00 85.31 165 ASP A CA 1
ATOM 1298 C C . ASP A 1 165 ? 12.573 2.561 -2.966 1.00 85.31 165 ASP A C 1
ATOM 1300 O O . ASP A 1 165 ? 12.279 3.551 -2.288 1.00 85.31 165 ASP A O 1
ATOM 1304 N N . ASP A 1 166 ? 12.782 2.667 -4.276 1.00 89.06 166 ASP A N 1
ATOM 1305 C CA . ASP A 1 166 ? 12.697 3.923 -5.027 1.00 89.06 166 ASP A CA 1
ATOM 1306 C C . ASP A 1 166 ? 11.331 4.618 -4.905 1.00 89.06 166 ASP A C 1
ATOM 1308 O O . ASP A 1 166 ? 11.251 5.851 -4.845 1.00 89.06 166 ASP A O 1
ATOM 1312 N N . TYR A 1 167 ? 10.244 3.848 -4.845 1.00 91.50 167 TYR A N 1
ATOM 1313 C CA . TYR A 1 167 ? 8.887 4.353 -4.680 1.00 91.50 167 TYR A CA 1
ATOM 1314 C C . TYR A 1 167 ? 8.659 4.889 -3.261 1.00 91.50 167 TYR A C 1
ATOM 1316 O O . TYR A 1 167 ? 8.137 5.999 -3.089 1.00 91.50 167 TYR A O 1
ATOM 1324 N N . GLU A 1 168 ? 9.098 4.164 -2.235 1.00 91.25 168 GLU A N 1
ATOM 1325 C CA . GLU A 1 168 ? 9.076 4.659 -0.854 1.00 91.25 168 GLU A CA 1
ATOM 1326 C C . GLU A 1 168 ? 9.914 5.932 -0.692 1.00 91.25 168 GLU A C 1
ATOM 1328 O O . GLU A 1 168 ? 9.436 6.935 -0.158 1.00 91.25 168 GLU A O 1
ATOM 1333 N N . ASN A 1 169 ? 11.129 5.961 -1.244 1.00 90.75 169 ASN A N 1
ATOM 1334 C CA . ASN A 1 169 ? 11.977 7.152 -1.246 1.00 90.75 169 ASN A CA 1
ATOM 1335 C C . ASN A 1 169 ? 11.287 8.327 -1.951 1.00 90.75 169 ASN A C 1
ATOM 1337 O O . ASN A 1 169 ? 11.240 9.451 -1.432 1.00 90.75 169 ASN A O 1
ATOM 1341 N N . TYR A 1 170 ? 10.691 8.075 -3.119 1.00 91.94 170 TYR A N 1
ATOM 1342 C CA . TYR A 1 170 ? 9.943 9.072 -3.877 1.00 91.94 170 TYR A CA 1
ATOM 1343 C C . TYR A 1 170 ? 8.795 9.687 -3.058 1.00 91.94 170 TYR A C 1
ATOM 1345 O O . TYR A 1 170 ? 8.585 10.912 -3.116 1.00 91.94 170 TYR A O 1
ATOM 1353 N N . THR A 1 171 ? 8.051 8.861 -2.312 1.00 93.62 171 THR A N 1
ATOM 1354 C CA . THR A 1 171 ? 6.919 9.303 -1.484 1.00 93.62 171 THR A CA 1
ATOM 1355 C C . THR A 1 171 ? 7.368 9.999 -0.202 1.00 93.62 171 THR A C 1
ATOM 1357 O O . THR A 1 171 ? 6.803 11.042 0.159 1.00 93.62 171 THR A O 1
ATOM 1360 N N . TRP A 1 172 ? 8.438 9.512 0.424 1.00 91.56 172 TRP A N 1
ATOM 1361 C CA . TRP A 1 172 ? 9.055 10.108 1.603 1.00 91.56 172 TRP A CA 1
ATOM 1362 C C . TRP A 1 172 ? 9.536 11.537 1.341 1.00 91.56 172 TRP A C 1
ATOM 1364 O O . TRP A 1 172 ? 9.125 12.463 2.046 1.00 91.56 172 TRP A O 1
ATOM 1374 N N . PHE A 1 173 ? 10.303 11.775 0.268 1.00 91.75 173 PHE A N 1
ATOM 1375 C CA . PHE A 1 173 ? 10.785 13.124 -0.076 1.00 91.75 173 PHE A CA 1
ATOM 1376 C C . PHE A 1 173 ? 9.659 14.134 -0.333 1.00 91.75 173 PHE A C 1
ATOM 1378 O O . PHE A 1 173 ? 9.870 15.348 -0.255 1.00 91.75 173 PHE A O 1
ATOM 1385 N N . ARG A 1 174 ? 8.452 13.651 -0.637 1.00 94.81 174 ARG A N 1
ATOM 1386 C CA . ARG A 1 174 ? 7.265 14.477 -0.882 1.00 94.81 174 ARG A CA 1
ATOM 1387 C C . ARG A 1 174 ? 6.396 14.677 0.344 1.00 94.81 174 ARG A C 1
ATOM 1389 O O . ARG A 1 174 ? 5.491 15.507 0.259 1.00 94.81 174 ARG A O 1
ATOM 1396 N N . THR A 1 175 ? 6.702 14.003 1.450 1.00 94.62 175 THR A N 1
ATOM 1397 C CA . THR A 1 175 ? 5.942 14.034 2.704 1.00 94.62 175 THR A CA 1
ATOM 1398 C C . THR A 1 175 ? 6.852 14.445 3.867 1.00 94.62 175 THR A C 1
ATOM 1400 O O . THR A 1 175 ? 7.197 13.633 4.720 1.00 94.62 175 THR A O 1
ATOM 1403 N N . PRO A 1 176 ? 7.267 15.725 3.936 1.00 92.62 176 PRO A N 1
ATOM 1404 C CA . PRO A 1 176 ? 8.178 16.209 4.977 1.00 92.62 176 PRO A CA 1
ATOM 1405 C C . PRO A 1 176 ? 7.589 16.195 6.396 1.00 92.62 176 PRO A C 1
ATOM 1407 O O . PRO A 1 176 ? 8.314 16.457 7.353 1.00 92.62 176 PRO A O 1
ATOM 1410 N N . SER A 1 177 ? 6.278 15.985 6.551 1.00 92.94 177 SER A N 1
ATOM 1411 C CA . SER A 1 177 ? 5.629 15.806 7.854 1.00 92.94 177 SER A CA 1
ATOM 1412 C C . SER A 1 177 ? 4.258 15.140 7.691 1.00 92.94 177 SER A C 1
ATOM 1414 O O . SER A 1 177 ? 3.680 15.246 6.608 1.00 92.94 177 SER A O 1
ATOM 1416 N N . PRO A 1 178 ? 3.645 14.618 8.770 1.00 90.19 178 PRO A N 1
ATOM 1417 C CA . PRO A 1 178 ? 2.275 14.092 8.727 1.00 90.19 178 PRO A CA 1
ATOM 1418 C C . PRO A 1 178 ? 1.218 15.132 8.308 1.00 90.19 178 PRO A C 1
ATOM 1420 O O . PRO A 1 178 ? 0.086 14.793 7.981 1.00 90.19 178 PRO A O 1
ATOM 1423 N N . LEU A 1 179 ? 1.566 16.425 8.332 1.00 93.69 179 LEU A N 1
ATOM 1424 C CA . LEU A 1 179 ? 0.674 17.544 8.009 1.00 93.69 179 LEU A CA 1
ATOM 1425 C C . LEU A 1 179 ? 0.854 18.092 6.594 1.00 93.69 179 LEU A C 1
ATOM 1427 O O . LEU A 1 179 ? 0.033 18.888 6.138 1.00 93.69 179 LEU A O 1
ATOM 1431 N N . VAL A 1 180 ? 1.960 17.755 5.935 1.00 93.56 180 VAL A N 1
ATOM 1432 C CA . VAL A 1 180 ? 2.385 18.403 4.695 1.00 93.56 180 VAL A CA 1
ATOM 1433 C C . VAL A 1 180 ? 2.898 17.335 3.751 1.00 93.56 180 VAL A C 1
ATOM 1435 O O . VAL A 1 180 ? 3.933 16.730 4.015 1.00 93.56 180 VAL A O 1
ATOM 1438 N N . SER A 1 181 ? 2.203 17.176 2.627 1.00 96.19 181 SER A N 1
ATOM 1439 C CA . SER A 1 181 ? 2.658 16.372 1.500 1.00 96.19 181 SER A CA 1
ATOM 1440 C C . SER A 1 181 ? 2.320 17.049 0.175 1.00 96.19 181 SER A C 1
ATOM 1442 O O . SER A 1 181 ? 1.350 17.805 0.073 1.00 96.19 181 SER A O 1
ATOM 1444 N N . SER A 1 182 ? 3.139 16.774 -0.835 1.00 96.56 182 SER A N 1
ATOM 1445 C CA . SER A 1 182 ? 2.889 17.119 -2.242 1.00 96.56 182 SER A CA 1
ATOM 1446 C C . SER A 1 182 ? 2.387 15.929 -3.062 1.00 96.56 182 SER A C 1
ATOM 1448 O O . SER A 1 182 ? 2.193 16.058 -4.271 1.00 96.56 182 SER A O 1
ATOM 1450 N N . LEU A 1 183 ? 2.186 14.777 -2.418 1.00 96.19 183 LEU A N 1
ATOM 1451 C CA . LEU A 1 183 ? 1.633 13.598 -3.060 1.00 96.19 183 LEU A CA 1
ATOM 1452 C C . LEU A 1 183 ? 0.180 13.828 -3.505 1.00 96.19 183 LEU A C 1
ATOM 1454 O O . LEU A 1 183 ? -0.549 14.623 -2.895 1.00 96.19 183 LEU A O 1
ATOM 1458 N N . PRO A 1 184 ? -0.242 13.156 -4.589 1.00 95.62 184 PRO A N 1
ATOM 1459 C CA . PRO A 1 184 ? -1.586 13.297 -5.117 1.00 95.62 184 PRO A CA 1
ATOM 1460 C C . PRO A 1 184 ? -2.618 12.778 -4.117 1.00 95.62 184 PRO A C 1
ATOM 1462 O O . PRO A 1 184 ? -2.376 11.856 -3.343 1.00 95.62 184 PRO A O 1
ATOM 1465 N N . LYS A 1 185 ? -3.796 13.394 -4.148 1.00 95.25 185 LYS A N 1
ATOM 1466 C CA . LYS A 1 185 ? -4.953 12.997 -3.344 1.00 95.25 185 LYS A CA 1
ATOM 1467 C C . LYS A 1 185 ? -6.039 12.445 -4.263 1.00 95.25 185 LYS A C 1
ATOM 1469 O O . LYS A 1 185 ? -6.044 12.784 -5.450 1.00 95.25 185 LYS A O 1
ATOM 1474 N N . PRO A 1 186 ? -6.994 11.661 -3.739 1.00 93.00 186 PRO A N 1
ATOM 1475 C CA . PRO A 1 186 ? -8.157 11.251 -4.509 1.00 93.00 186 PRO A CA 1
ATOM 1476 C C . PRO A 1 186 ? -8.876 12.451 -5.123 1.00 93.00 186 PRO A C 1
ATOM 1478 O O . PRO A 1 186 ? -9.011 13.507 -4.497 1.00 93.00 186 PRO A O 1
ATOM 1481 N N . SER A 1 187 ? -9.364 12.277 -6.351 1.00 88.38 187 SER A N 1
ATOM 1482 C CA . SER A 1 187 ? -10.173 13.295 -7.021 1.00 88.38 187 SER A CA 1
ATOM 1483 C C . SER A 1 187 ? -11.404 13.646 -6.182 1.00 88.38 187 SER A C 1
ATOM 1485 O O . SER A 1 187 ? -12.006 12.783 -5.537 1.00 88.38 187 SER A O 1
ATOM 1487 N N . ALA A 1 188 ? -11.820 14.914 -6.218 1.00 81.31 188 ALA A N 1
ATOM 1488 C CA . ALA A 1 188 ? -13.062 15.336 -5.582 1.00 81.31 188 ALA A CA 1
ATOM 1489 C C . ALA A 1 188 ? -14.239 14.533 -6.167 1.00 81.31 188 ALA A C 1
ATOM 1491 O O . ALA A 1 188 ? -14.494 14.591 -7.368 1.00 81.31 188 ALA A O 1
ATOM 1492 N N . GLY A 1 189 ? -14.938 13.771 -5.323 1.00 80.50 189 GLY A N 1
ATOM 1493 C CA . GLY A 1 189 ? -16.020 12.884 -5.761 1.00 80.50 189 GLY A CA 1
ATOM 1494 C C . GLY A 1 189 ? -15.581 11.485 -6.200 1.00 80.50 189 GLY A C 1
ATOM 1495 O O . GLY A 1 189 ? -16.417 10.749 -6.720 1.00 80.50 189 GLY A O 1
ATOM 1496 N N . ALA A 1 190 ? -14.319 11.087 -5.974 1.00 86.50 190 ALA A N 1
ATOM 1497 C CA . ALA A 1 190 ? -13.948 9.672 -6.002 1.00 86.50 190 ALA A CA 1
ATOM 1498 C C . ALA A 1 190 ? -14.947 8.867 -5.152 1.00 86.50 190 ALA A C 1
ATOM 1500 O O . ALA A 1 190 ? -15.456 9.375 -4.150 1.00 86.50 190 ALA A O 1
ATOM 1501 N N . THR A 1 191 ? -15.273 7.648 -5.573 1.00 88.25 191 THR A N 1
ATOM 1502 C CA . THR A 1 191 ? -16.206 6.796 -4.826 1.00 88.25 191 THR A CA 1
ATOM 1503 C C . THR A 1 191 ? -15.447 6.082 -3.716 1.00 88.25 191 THR A C 1
ATOM 1505 O O . THR A 1 191 ? -14.365 5.553 -3.959 1.00 88.25 191 THR A O 1
ATOM 1508 N N . LEU A 1 192 ? -16.019 6.049 -2.511 1.00 91.62 192 LEU A N 1
ATOM 1509 C CA . LEU A 1 192 ? -15.499 5.222 -1.428 1.00 91.62 192 LEU A CA 1
ATOM 1510 C C . LEU A 1 192 ? -15.774 3.748 -1.773 1.00 91.62 192 LEU A C 1
ATOM 1512 O O . LEU A 1 192 ? -16.949 3.397 -1.934 1.00 91.62 192 LEU A O 1
ATOM 1516 N N . PRO A 1 193 ? -14.749 2.887 -1.914 1.00 92.19 193 PRO A N 1
ATOM 1517 C CA . PRO A 1 193 ? -14.990 1.477 -2.171 1.00 92.19 193 PRO A CA 1
ATOM 1518 C C . PRO A 1 193 ? -15.741 0.852 -0.991 1.00 92.19 193 PRO A C 1
ATOM 1520 O O . PRO A 1 193 ? -15.556 1.233 0.164 1.00 92.19 193 PRO A O 1
ATOM 1523 N N . VAL A 1 194 ? -16.615 -0.103 -1.294 1.00 92.44 194 VAL A N 1
ATOM 1524 C CA . VAL A 1 194 ? -17.314 -0.901 -0.286 1.00 92.44 194 VAL A CA 1
ATOM 1525 C C . VAL A 1 194 ? -16.690 -2.283 -0.292 1.00 92.44 194 VAL A C 1
ATOM 1527 O O . VAL A 1 194 ? -16.533 -2.873 -1.361 1.00 92.44 194 VAL A O 1
ATOM 1530 N N . PHE A 1 195 ? -16.350 -2.760 0.901 1.00 95.75 195 PHE A N 1
ATOM 1531 C CA . PHE A 1 195 ? -15.840 -4.102 1.132 1.00 95.75 195 PHE A CA 1
ATOM 1532 C C . PHE A 1 195 ? -16.787 -4.854 2.070 1.00 95.75 195 PHE A C 1
ATOM 1534 O O . PHE A 1 195 ? -17.289 -4.305 3.063 1.00 95.75 195 PHE A O 1
ATOM 1541 N N . ASP A 1 196 ? -17.021 -6.123 1.768 1.00 96.19 196 ASP A N 1
ATOM 1542 C CA . ASP A 1 196 ? -17.806 -7.016 2.610 1.00 96.19 196 ASP A CA 1
ATOM 1543 C C . ASP A 1 196 ? -17.050 -7.328 3.905 1.00 96.19 196 ASP A C 1
ATOM 1545 O O . ASP A 1 196 ? -17.648 -7.375 4.983 1.00 96.19 196 ASP A O 1
ATOM 1549 N N . ASN A 1 197 ? -15.728 -7.487 3.815 1.00 97.19 197 ASN A N 1
ATOM 1550 C CA . ASN A 1 197 ? -14.844 -7.810 4.929 1.00 97.19 197 ASN A CA 1
ATOM 1551 C C . ASN A 1 197 ? -13.401 -7.332 4.663 1.00 97.19 197 ASN A C 1
ATOM 1553 O O . ASN A 1 197 ? -13.083 -6.819 3.590 1.00 97.19 197 ASN A O 1
ATOM 1557 N N . LEU A 1 198 ? -12.526 -7.504 5.659 1.00 97.38 198 LEU A N 1
ATOM 1558 C CA . LEU A 1 198 ? -11.138 -7.044 5.583 1.00 97.38 198 LEU A CA 1
ATOM 1559 C C . LEU A 1 198 ? -10.286 -7.848 4.585 1.00 97.38 198 LEU A C 1
ATOM 1561 O O . LEU A 1 198 ? -9.356 -7.292 4.014 1.00 97.38 198 LEU A O 1
ATOM 1565 N N . GLU A 1 199 ? -10.610 -9.123 4.344 1.00 97.62 199 GLU A N 1
ATOM 1566 C CA . GLU A 1 199 ? -9.930 -9.956 3.337 1.00 97.62 199 GLU A CA 1
ATOM 1567 C C . GLU A 1 199 ? -10.130 -9.381 1.936 1.00 97.62 199 GLU A C 1
ATOM 1569 O O . GLU A 1 199 ? -9.163 -9.189 1.208 1.00 97.62 199 GLU A O 1
ATOM 1574 N N . GLU A 1 200 ? -11.363 -9.000 1.594 1.00 96.94 200 GLU A N 1
ATOM 1575 C CA . GLU A 1 200 ? -11.660 -8.369 0.308 1.00 96.94 200 GLU A CA 1
ATOM 1576 C C . GLU A 1 200 ? -10.897 -7.046 0.131 1.00 96.94 200 GLU A C 1
ATOM 1578 O O . GLU A 1 200 ? -10.367 -6.775 -0.947 1.00 96.94 200 GLU A O 1
ATOM 1583 N N . ALA A 1 201 ? -10.805 -6.235 1.191 1.00 96.94 201 ALA A N 1
ATOM 1584 C CA . ALA A 1 201 ? -10.039 -4.991 1.166 1.00 96.94 201 ALA A CA 1
ATOM 1585 C C . ALA A 1 201 ? -8.542 -5.248 0.915 1.00 96.94 201 ALA A C 1
ATOM 1587 O O . ALA A 1 201 ? -7.933 -4.555 0.096 1.00 96.94 201 ALA A O 1
ATOM 1588 N N . TRP A 1 202 ? -7.969 -6.256 1.581 1.00 97.69 202 TRP A N 1
ATOM 1589 C CA . TRP A 1 202 ? -6.572 -6.668 1.415 1.00 97.69 202 TRP A CA 1
ATOM 1590 C C . TRP A 1 202 ? -6.299 -7.133 -0.016 1.00 97.69 202 TRP A C 1
ATOM 1592 O O . TRP A 1 202 ? -5.423 -6.593 -0.691 1.00 97.69 202 TRP A O 1
ATOM 1602 N N . GLU A 1 203 ? -7.103 -8.079 -0.504 1.00 96.38 203 GLU A N 1
ATOM 1603 C CA . GLU A 1 203 ? -6.936 -8.693 -1.820 1.00 96.38 203 GLU A CA 1
ATOM 1604 C C . GLU A 1 203 ? -7.086 -7.678 -2.944 1.00 96.38 203 GLU A C 1
ATOM 1606 O O . GLU A 1 203 ? -6.267 -7.639 -3.863 1.00 96.38 203 GLU A O 1
ATOM 1611 N N . ARG A 1 204 ? -8.106 -6.815 -2.877 1.00 94.44 204 ARG A N 1
ATOM 1612 C CA . ARG A 1 204 ? -8.348 -5.811 -3.920 1.00 94.44 204 ARG A CA 1
ATOM 1613 C C . ARG A 1 204 ? -7.270 -4.735 -3.935 1.00 94.44 204 ARG A C 1
ATOM 1615 O O . ARG A 1 204 ? -6.871 -4.321 -5.020 1.00 94.44 204 ARG A O 1
ATOM 1622 N N . THR A 1 205 ? -6.780 -4.313 -2.768 1.00 95.94 205 THR A N 1
ATOM 1623 C CA . THR A 1 205 ? -5.690 -3.329 -2.680 1.00 95.94 205 THR A CA 1
ATOM 1624 C C . THR A 1 205 ? -4.396 -3.919 -3.237 1.00 95.94 205 THR A C 1
ATOM 1626 O O . THR A 1 205 ? -3.808 -3.338 -4.145 1.00 95.94 205 THR A O 1
ATOM 1629 N N . ALA A 1 206 ? -4.003 -5.112 -2.780 1.00 96.94 206 ALA A N 1
ATOM 1630 C CA . ALA A 1 206 ? -2.786 -5.766 -3.247 1.00 96.94 206 ALA A CA 1
ATOM 1631 C C . ALA A 1 206 ? -2.847 -6.126 -4.736 1.00 96.94 206 ALA A C 1
ATOM 1633 O O . ALA A 1 206 ? -1.890 -5.881 -5.464 1.00 96.94 206 ALA A O 1
ATOM 1634 N N . THR A 1 207 ? -3.976 -6.660 -5.218 1.00 94.69 207 THR A N 1
ATOM 1635 C CA . THR A 1 207 ? -4.177 -6.991 -6.640 1.00 94.69 207 THR A CA 1
ATOM 1636 C C . THR A 1 207 ? -4.051 -5.752 -7.514 1.00 94.69 207 THR A C 1
ATOM 1638 O O . THR A 1 207 ? -3.402 -5.804 -8.559 1.00 94.69 207 THR A O 1
ATOM 1641 N N . ALA A 1 208 ? -4.643 -4.633 -7.090 1.00 92.06 208 ALA A N 1
ATOM 1642 C CA . ALA A 1 208 ? -4.555 -3.390 -7.836 1.00 92.06 208 ALA A CA 1
ATOM 1643 C C . ALA A 1 208 ? -3.107 -2.928 -7.994 1.00 92.06 208 ALA A C 1
ATOM 1645 O O . ALA A 1 208 ? -2.662 -2.669 -9.110 1.00 92.06 208 ALA A O 1
ATOM 1646 N N . THR A 1 209 ? -2.353 -2.911 -6.900 1.00 94.06 209 THR A N 1
ATOM 1647 C CA . THR A 1 209 ? -0.938 -2.539 -6.913 1.00 94.06 209 THR A CA 1
ATOM 1648 C C . THR A 1 209 ? -0.097 -3.508 -7.725 1.00 94.06 209 THR A C 1
ATOM 1650 O O . THR A 1 209 ? 0.681 -3.062 -8.563 1.00 94.06 209 THR A O 1
ATOM 1653 N N . TYR A 1 210 ? -0.291 -4.816 -7.522 1.00 94.62 210 TYR A N 1
ATOM 1654 C CA . TYR A 1 210 ? 0.471 -5.871 -8.185 1.00 94.62 210 TYR A CA 1
ATOM 1655 C C . TYR A 1 210 ? 0.395 -5.716 -9.695 1.00 94.62 210 TYR A C 1
ATOM 1657 O O . TYR A 1 210 ? 1.420 -5.634 -10.351 1.00 94.62 210 TYR A O 1
ATOM 1665 N N . TRP A 1 211 ? -0.806 -5.599 -10.262 1.00 91.44 211 TRP A N 1
ATOM 1666 C CA . TRP A 1 211 ? -0.936 -5.463 -11.711 1.00 91.44 211 TRP A CA 1
ATOM 1667 C C . TRP A 1 211 ? -0.573 -4.075 -12.226 1.00 91.44 211 TRP A C 1
ATOM 1669 O O . TRP A 1 211 ? -0.118 -3.950 -13.362 1.00 91.44 211 TRP A O 1
ATOM 1679 N N . ARG A 1 212 ? -0.721 -3.031 -11.404 1.00 89.81 212 ARG A N 1
ATOM 1680 C CA . ARG A 1 212 ? -0.359 -1.666 -11.795 1.00 89.81 212 ARG A CA 1
ATOM 1681 C C . ARG A 1 212 ? 1.149 -1.465 -11.940 1.00 89.81 212 ARG A C 1
ATOM 1683 O O . ARG A 1 212 ? 1.563 -0.629 -12.740 1.00 89.81 212 ARG A O 1
ATOM 1690 N N . SER A 1 213 ? 1.947 -2.219 -11.190 1.00 91.44 213 SER A N 1
ATOM 1691 C CA . SER A 1 213 ? 3.411 -2.189 -11.247 1.00 91.44 213 SER A CA 1
ATOM 1692 C C . SER A 1 213 ? 4.018 -3.226 -12.198 1.00 91.44 213 SER A C 1
ATOM 1694 O O . SER A 1 213 ? 5.240 -3.338 -12.269 1.00 91.44 213 SER A O 1
ATOM 1696 N N . MET A 1 214 ? 3.186 -3.949 -12.954 1.00 91.56 214 MET A N 1
ATOM 1697 C CA . MET A 1 214 ? 3.625 -4.931 -13.943 1.00 91.56 214 MET A CA 1
ATOM 1698 C C . MET A 1 214 ? 3.480 -4.396 -15.367 1.00 91.56 214 MET A C 1
ATOM 1700 O O . MET A 1 214 ? 2.500 -3.740 -15.723 1.00 91.56 214 MET A O 1
ATOM 1704 N N . VAL A 1 215 ? 4.438 -4.747 -16.217 1.00 90.69 215 VAL A N 1
ATOM 1705 C CA . VAL A 1 215 ? 4.468 -4.383 -17.636 1.00 90.69 215 VAL A CA 1
ATOM 1706 C C . VAL A 1 215 ? 4.407 -5.651 -18.473 1.00 90.69 215 VAL A C 1
ATOM 1708 O O . VAL A 1 215 ? 5.174 -6.579 -18.244 1.00 90.69 215 VAL A O 1
ATOM 1711 N N . SER A 1 216 ? 3.509 -5.713 -19.454 1.00 91.75 216 SER A N 1
ATOM 1712 C CA . SER A 1 216 ? 3.431 -6.869 -20.349 1.00 91.75 216 SER A CA 1
ATOM 1713 C C . SER A 1 216 ? 4.494 -6.823 -21.452 1.00 91.75 216 SER A C 1
ATOM 1715 O O . SER A 1 216 ? 4.918 -5.760 -21.906 1.00 91.75 216 SER A O 1
ATOM 1717 N N . GLY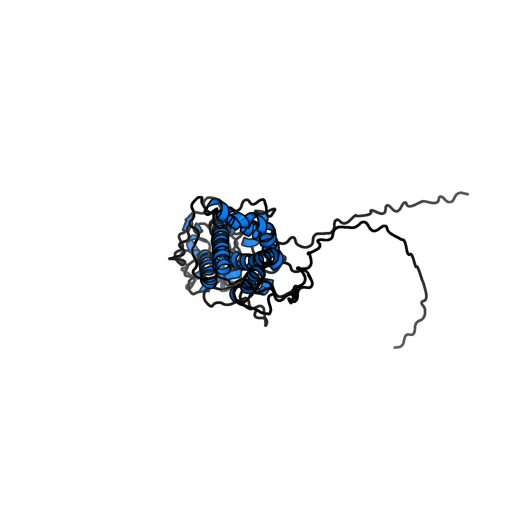 A 1 217 ? 4.918 -7.981 -21.939 1.00 93.00 217 GLY A N 1
ATOM 1718 C CA . GLY A 1 217 ? 5.883 -8.066 -23.029 1.00 93.00 217 GLY A CA 1
ATOM 1719 C C . GLY A 1 217 ? 6.180 -9.495 -23.452 1.00 93.00 217 GLY A C 1
ATOM 1720 O O . GLY A 1 217 ? 5.686 -10.446 -22.857 1.00 93.00 217 GLY A O 1
ATOM 1721 N N . ASP A 1 218 ? 7.009 -9.641 -24.478 1.00 94.06 218 ASP A N 1
ATOM 1722 C CA . ASP A 1 218 ? 7.595 -10.920 -24.874 1.00 94.06 218 ASP A CA 1
ATOM 1723 C C . ASP A 1 218 ? 9.095 -10.732 -25.096 1.00 94.06 218 ASP A C 1
ATOM 1725 O O . ASP A 1 218 ? 9.504 -9.985 -25.986 1.00 94.06 218 ASP A O 1
ATOM 1729 N N . LEU A 1 219 ? 9.892 -11.413 -24.270 1.00 92.81 219 LEU A N 1
ATOM 1730 C CA . LEU A 1 219 ? 11.354 -11.455 -24.327 1.00 92.81 219 LEU A CA 1
ATOM 1731 C C . LEU A 1 219 ? 11.879 -12.872 -24.642 1.00 92.81 219 LEU A C 1
ATOM 1733 O O . LEU A 1 219 ? 13.061 -13.164 -24.458 1.00 92.81 219 LEU A O 1
ATOM 1737 N N . THR A 1 220 ? 11.019 -13.773 -25.133 1.00 87.50 220 THR A N 1
ATOM 1738 C CA . THR A 1 220 ? 11.356 -15.189 -25.372 1.00 87.50 220 THR A CA 1
ATOM 1739 C C . THR A 1 220 ? 12.420 -15.363 -26.460 1.00 87.50 220 THR A C 1
ATOM 1741 O O . THR A 1 220 ? 13.230 -16.289 -26.405 1.00 87.50 220 THR A O 1
ATOM 1744 N N . PHE A 1 221 ? 12.428 -14.487 -27.470 1.00 83.69 221 PHE A N 1
ATOM 1745 C CA . PHE A 1 221 ? 13.345 -14.559 -28.609 1.00 83.69 221 PHE A CA 1
ATOM 1746 C C . PHE A 1 221 ? 14.235 -13.319 -28.676 1.00 83.69 221 PHE A C 1
ATOM 1748 O O . PHE A 1 221 ? 13.740 -12.206 -28.835 1.00 83.69 221 PHE A O 1
ATOM 1755 N N . HIS A 1 222 ? 15.555 -13.530 -28.630 1.00 85.06 222 HIS A N 1
ATOM 1756 C CA . HIS A 1 222 ? 16.560 -12.460 -28.522 1.00 85.06 222 HIS A CA 1
ATOM 1757 C C . HIS A 1 222 ? 16.480 -11.403 -29.637 1.00 85.06 222 HIS A C 1
ATOM 1759 O O . HIS A 1 222 ? 16.835 -10.251 -29.416 1.00 85.06 222 HIS A O 1
ATOM 1765 N N . ASP A 1 223 ? 16.004 -11.783 -30.825 1.00 82.12 223 ASP A N 1
ATOM 1766 C CA . ASP A 1 223 ? 15.987 -10.905 -31.999 1.00 82.12 223 ASP A CA 1
ATOM 1767 C C . ASP A 1 223 ? 14.661 -10.144 -32.183 1.00 82.12 223 ASP A C 1
ATOM 1769 O O . ASP A 1 223 ? 14.528 -9.372 -33.133 1.00 82.12 223 ASP A O 1
ATOM 1773 N N . ASN A 1 224 ? 13.649 -10.387 -31.340 1.00 89.31 224 ASN A N 1
ATOM 1774 C CA . ASN A 1 224 ? 12.313 -9.824 -31.546 1.00 89.31 224 ASN A CA 1
ATOM 1775 C C . ASN A 1 224 ? 11.562 -9.579 -30.223 1.00 89.31 224 ASN A C 1
ATOM 1777 O O . ASN A 1 224 ? 10.529 -10.218 -29.996 1.00 89.31 224 ASN A O 1
ATOM 1781 N N . PRO A 1 225 ? 12.057 -8.671 -29.356 1.00 93.69 225 PRO A N 1
ATOM 1782 C CA . PRO A 1 225 ? 11.300 -8.266 -28.182 1.00 93.69 225 PRO A CA 1
ATOM 1783 C C . PRO A 1 225 ? 10.023 -7.538 -28.622 1.00 93.69 225 PRO A C 1
ATOM 1785 O O . PRO A 1 225 ? 10.012 -6.837 -29.639 1.00 93.69 225 PRO A O 1
ATOM 1788 N N . SER A 1 226 ? 8.928 -7.698 -27.881 1.00 94.50 226 SER A N 1
ATOM 1789 C CA . SER A 1 226 ? 7.662 -7.036 -28.224 1.00 94.50 226 SER A CA 1
ATOM 1790 C C . SER A 1 226 ? 6.781 -6.731 -27.011 1.00 94.50 226 SER A C 1
ATOM 1792 O O . SER A 1 226 ? 7.081 -7.135 -25.888 1.00 94.50 226 SER A O 1
ATOM 1794 N N . GLY A 1 227 ? 5.683 -6.009 -27.248 1.00 92.12 227 GLY A N 1
ATOM 1795 C CA . GLY A 1 227 ? 4.709 -5.619 -26.229 1.00 92.12 227 GLY A CA 1
ATOM 1796 C C . GLY A 1 227 ? 5.074 -4.329 -25.494 1.00 92.12 227 GLY A C 1
ATOM 1797 O O . GLY A 1 227 ? 5.948 -3.573 -25.921 1.00 92.12 227 GLY A O 1
ATOM 1798 N N . ASN A 1 228 ? 4.387 -4.090 -24.378 1.00 92.00 228 ASN A N 1
ATOM 1799 C CA . ASN A 1 228 ? 4.458 -2.839 -23.625 1.00 92.00 228 ASN A CA 1
ATOM 1800 C C . ASN A 1 228 ? 5.868 -2.543 -23.093 1.00 92.00 228 ASN A C 1
ATOM 1802 O O . ASN A 1 228 ? 6.258 -1.381 -23.022 1.00 92.00 228 ASN A O 1
ATOM 1806 N N . ILE A 1 229 ? 6.661 -3.569 -22.776 1.00 91.62 229 ILE A N 1
ATOM 1807 C CA . ILE A 1 229 ? 8.037 -3.390 -22.298 1.00 91.62 229 ILE A CA 1
ATOM 1808 C C . ILE A 1 229 ? 8.933 -2.672 -23.317 1.00 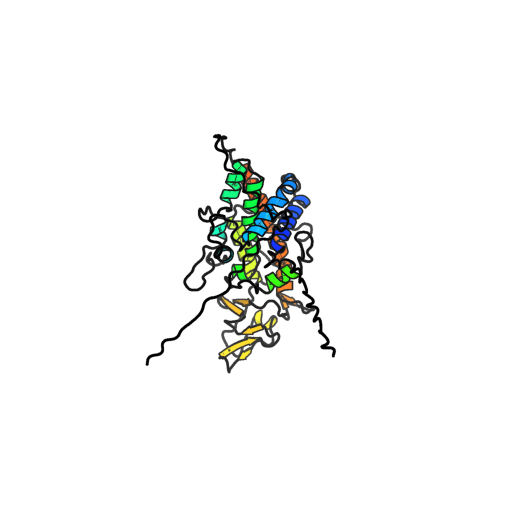91.62 229 ILE A C 1
ATOM 1810 O O . ILE A 1 229 ? 9.724 -1.816 -22.934 1.00 91.62 229 ILE A O 1
ATOM 1814 N N . VAL A 1 230 ? 8.761 -2.944 -24.616 1.00 93.00 230 VAL A N 1
ATOM 1815 C CA . VAL A 1 230 ? 9.508 -2.263 -25.689 1.00 93.00 230 VAL A CA 1
ATOM 1816 C C . VAL A 1 230 ? 8.976 -0.849 -25.913 1.00 93.00 230 VAL A C 1
ATOM 1818 O O . VAL A 1 230 ? 9.738 0.058 -26.232 1.00 93.00 230 VAL A O 1
ATOM 1821 N N . GLU A 1 231 ? 7.674 -0.630 -25.714 1.00 91.94 231 GLU A N 1
ATOM 1822 C CA . GLU A 1 231 ? 7.094 0.716 -25.765 1.00 91.94 231 GLU A CA 1
ATOM 1823 C C . GLU A 1 231 ? 7.565 1.600 -24.608 1.00 91.94 231 GLU A C 1
ATOM 1825 O O . GLU A 1 231 ? 7.671 2.813 -24.789 1.00 91.94 231 GLU A O 1
ATOM 1830 N N . MET A 1 232 ? 7.841 1.013 -23.438 1.00 91.00 232 MET A N 1
ATOM 1831 C CA . MET A 1 232 ? 8.374 1.696 -22.253 1.00 91.00 232 MET A CA 1
ATOM 1832 C C . MET A 1 232 ? 9.886 1.905 -22.320 1.00 91.00 232 MET A C 1
ATOM 1834 O O . MET A 1 232 ? 10.374 2.948 -21.880 1.00 91.00 232 MET A O 1
ATOM 1838 N N . PHE A 1 233 ? 10.610 0.937 -22.883 1.00 92.44 233 PHE A N 1
ATOM 1839 C CA . PHE A 1 233 ? 12.066 0.928 -22.971 1.00 92.44 233 PHE A CA 1
ATOM 1840 C C . PHE A 1 233 ? 12.519 0.495 -24.375 1.00 92.44 233 PHE A C 1
ATOM 1842 O O . PHE A 1 233 ? 12.891 -0.661 -24.579 1.00 92.44 233 PHE A O 1
ATOM 1849 N N . PRO A 1 234 ? 12.520 1.411 -25.363 1.00 92.56 234 PRO A N 1
ATOM 1850 C CA . PRO A 1 234 ? 12.822 1.072 -26.757 1.00 92.56 234 PRO A CA 1
ATOM 1851 C C . PRO A 1 234 ? 14.240 0.540 -26.999 1.00 92.56 234 PRO A C 1
ATOM 1853 O O . PRO A 1 234 ? 14.476 -0.123 -28.004 1.00 92.56 234 PRO A O 1
ATOM 1856 N N . GLU A 1 235 ? 15.171 0.829 -26.087 1.00 92.19 235 GLU A N 1
ATOM 1857 C CA . GLU A 1 235 ? 16.572 0.390 -26.144 1.00 92.19 235 GLU A CA 1
ATOM 1858 C C . GLU A 1 235 ? 16.811 -0.946 -25.410 1.00 92.19 235 GLU A C 1
ATOM 1860 O O . GLU A 1 235 ? 17.958 -1.323 -25.171 1.00 92.19 235 GLU A O 1
ATOM 1865 N N . ILE A 1 236 ? 15.749 -1.666 -25.021 1.00 94.25 236 ILE A N 1
ATOM 1866 C CA . ILE A 1 236 ? 15.879 -3.017 -24.464 1.00 94.25 236 ILE A CA 1
ATOM 1867 C C . ILE A 1 236 ? 16.557 -3.950 -25.475 1.00 94.25 236 ILE A C 1
ATOM 1869 O O . ILE A 1 236 ? 16.162 -4.032 -26.641 1.00 94.25 236 ILE A O 1
ATOM 1873 N N . GLN A 1 237 ? 17.585 -4.673 -25.035 1.00 93.88 237 GLN A N 1
ATOM 1874 C CA . GLN A 1 237 ? 18.414 -5.483 -25.924 1.00 93.88 237 GLN A CA 1
ATOM 1875 C C . GLN A 1 237 ? 18.946 -6.747 -25.254 1.00 93.88 237 GLN A C 1
ATOM 1877 O O . GLN A 1 237 ? 19.101 -6.822 -24.038 1.00 93.88 237 GLN A O 1
ATOM 1882 N N . TRP A 1 238 ? 19.263 -7.752 -26.067 1.00 94.88 238 TRP A N 1
ATOM 1883 C CA . TRP A 1 238 ? 19.962 -8.946 -25.609 1.00 94.88 238 TRP A CA 1
ATOM 1884 C C . TRP A 1 238 ? 21.475 -8.706 -25.560 1.00 94.88 238 TRP A C 1
ATOM 1886 O O . TRP A 1 238 ? 22.124 -8.479 -26.588 1.00 94.88 238 TRP A O 1
ATOM 1896 N N . SER A 1 239 ? 22.066 -8.818 -24.373 1.00 90.44 239 SER A N 1
ATOM 1897 C CA . SER A 1 239 ? 23.512 -8.746 -24.189 1.00 90.44 239 SER A CA 1
ATOM 1898 C C . SER A 1 239 ? 24.159 -10.103 -24.469 1.00 90.44 239 SER A C 1
ATOM 1900 O O . SER A 1 239 ? 24.048 -11.054 -23.698 1.00 90.44 239 SER A O 1
ATOM 1902 N N . TRP A 1 240 ? 24.934 -10.192 -25.552 1.00 86.44 240 TRP A N 1
ATOM 1903 C CA . TRP A 1 240 ? 25.700 -11.401 -25.892 1.00 86.44 240 TRP A CA 1
ATOM 1904 C C . TRP A 1 240 ? 26.827 -11.728 -24.900 1.00 86.44 240 TRP A C 1
ATOM 1906 O O . TRP A 1 240 ? 27.337 -12.848 -24.914 1.00 86.44 240 TRP A O 1
ATOM 1916 N N . PHE A 1 241 ? 27.231 -10.764 -24.066 1.00 86.94 241 PHE A N 1
ATOM 1917 C CA . PHE A 1 241 ? 28.283 -10.948 -23.066 1.00 86.94 241 PHE A CA 1
ATOM 1918 C C . PHE A 1 241 ? 27.742 -11.533 -21.762 1.00 86.94 241 PHE A C 1
ATOM 1920 O O . PHE A 1 241 ? 28.315 -12.501 -21.266 1.00 86.94 241 PHE A O 1
ATOM 1927 N N . SER A 1 242 ? 26.661 -10.962 -21.222 1.00 86.50 242 SER A N 1
ATOM 1928 C CA . SER A 1 242 ? 26.018 -11.464 -19.998 1.00 86.50 242 SER A CA 1
ATOM 1929 C C . SER A 1 242 ? 25.022 -12.590 -20.268 1.00 86.50 242 SER A C 1
ATOM 1931 O O . SER A 1 242 ? 24.718 -13.341 -19.354 1.00 86.50 242 SER A O 1
ATOM 1933 N N . GLN A 1 243 ? 24.590 -12.771 -21.523 1.00 91.25 243 GLN A N 1
ATOM 1934 C CA . GLN A 1 243 ? 23.508 -13.688 -21.898 1.00 91.25 243 GLN A CA 1
ATOM 1935 C C . GLN A 1 243 ? 22.204 -13.365 -21.159 1.00 91.25 243 GLN A C 1
ATOM 1937 O O . GLN A 1 243 ? 21.513 -14.259 -20.676 1.00 91.25 243 GLN A O 1
ATOM 1942 N N . GLU A 1 244 ? 21.893 -12.074 -21.075 1.00 91.12 244 GLU A N 1
ATOM 1943 C CA . GLU A 1 244 ? 20.737 -11.529 -20.369 1.00 91.12 244 GLU A CA 1
ATOM 1944 C C . GLU A 1 244 ? 20.122 -10.389 -21.190 1.00 91.12 244 GLU A C 1
ATOM 1946 O O . GLU A 1 244 ? 20.811 -9.730 -21.977 1.00 91.12 244 GLU A O 1
ATOM 1951 N N . TRP A 1 245 ? 18.829 -10.139 -20.991 1.00 93.94 245 TRP A N 1
ATOM 1952 C CA . TRP A 1 245 ? 18.188 -8.916 -21.468 1.00 93.94 245 TRP A CA 1
ATOM 1953 C C . TRP A 1 245 ? 18.605 -7.738 -20.594 1.00 93.94 245 TRP A C 1
ATOM 1955 O O . TRP A 1 245 ? 18.552 -7.839 -19.369 1.00 93.94 245 TRP A O 1
ATOM 1965 N N . THR A 1 246 ? 18.993 -6.628 -21.218 1.00 93.88 246 THR A N 1
ATOM 1966 C CA . THR A 1 246 ? 19.406 -5.402 -20.535 1.00 93.88 246 THR A CA 1
ATOM 1967 C C . THR A 1 246 ? 18.677 -4.185 -21.085 1.00 93.88 246 THR A C 1
ATOM 1969 O O . THR A 1 246 ? 18.274 -4.141 -22.250 1.00 93.88 246 THR A O 1
ATOM 1972 N N . ILE A 1 247 ? 18.519 -3.182 -20.230 1.00 92.25 247 ILE A N 1
ATOM 1973 C CA . ILE A 1 247 ? 18.020 -1.856 -20.573 1.00 92.25 247 ILE A CA 1
ATOM 1974 C C . ILE A 1 247 ? 19.068 -0.863 -20.065 1.00 92.25 247 ILE A C 1
ATOM 1976 O O . ILE A 1 247 ? 19.110 -0.517 -18.884 1.00 92.25 247 ILE A O 1
ATOM 1980 N N . ASP A 1 248 ? 19.957 -0.447 -20.967 1.00 87.25 248 ASP A N 1
ATOM 1981 C CA . ASP A 1 248 ? 21.090 0.425 -20.631 1.00 87.25 248 ASP A CA 1
ATOM 1982 C C . ASP A 1 248 ? 20.738 1.916 -20.762 1.00 87.25 248 ASP A C 1
ATOM 1984 O O . ASP A 1 248 ? 21.475 2.791 -20.303 1.00 87.25 248 ASP A O 1
ATOM 1988 N N . THR A 1 249 ? 19.640 2.238 -21.451 1.00 85.94 249 THR A N 1
ATOM 1989 C CA . THR A 1 249 ? 19.179 3.614 -21.672 1.00 85.94 249 THR A CA 1
ATOM 1990 C C . THR A 1 249 ? 17.646 3.689 -21.626 1.00 85.94 249 THR A C 1
ATOM 1992 O O . THR A 1 249 ? 16.993 3.259 -22.575 1.00 85.94 249 THR A O 1
ATOM 1995 N N . PRO A 1 250 ? 17.054 4.270 -20.563 1.00 84.75 250 PRO A N 1
ATOM 1996 C CA . PRO A 1 250 ? 17.705 4.651 -19.299 1.00 84.75 250 PRO A CA 1
ATOM 1997 C C . PRO A 1 250 ? 18.326 3.428 -18.589 1.00 84.75 250 PRO A C 1
ATOM 1999 O O . PRO A 1 250 ? 17.931 2.310 -18.898 1.00 84.75 250 PRO A O 1
ATOM 2002 N N . PRO A 1 251 ? 19.307 3.602 -17.685 1.00 87.62 251 PRO A N 1
ATOM 2003 C CA . PRO A 1 251 ? 20.070 2.498 -17.096 1.00 87.62 251 PRO A CA 1
ATOM 2004 C C . PRO A 1 251 ? 19.268 1.742 -16.024 1.00 87.62 251 PRO A C 1
ATOM 2006 O O . PRO A 1 251 ? 19.618 1.787 -14.852 1.00 87.62 251 PRO A O 1
ATOM 2009 N N . VAL A 1 252 ? 18.196 1.060 -16.429 1.00 88.69 252 VAL A N 1
ATOM 2010 C CA . VAL A 1 252 ? 17.373 0.223 -15.542 1.00 88.69 252 VAL A CA 1
ATOM 2011 C C . VAL A 1 252 ? 18.154 -1.014 -15.102 1.00 88.69 252 VAL A C 1
ATOM 2013 O O . VAL A 1 252 ? 18.077 -1.383 -13.942 1.00 88.69 252 VAL A O 1
ATOM 2016 N N . GLY A 1 253 ? 18.907 -1.651 -16.009 1.00 90.50 253 GLY A N 1
ATOM 2017 C CA . GLY A 1 253 ? 19.725 -2.827 -15.690 1.00 90.50 253 GLY A CA 1
ATOM 2018 C C . GLY A 1 253 ? 19.269 -4.120 -16.374 1.00 90.50 253 GLY A C 1
ATOM 2019 O O . GLY A 1 253 ? 18.870 -4.088 -17.541 1.00 90.50 253 GLY A O 1
ATOM 2020 N N . ALA A 1 254 ? 19.408 -5.265 -15.700 1.00 91.56 254 ALA A N 1
ATOM 2021 C CA . ALA A 1 254 ? 19.305 -6.602 -16.296 1.00 91.56 254 ALA A CA 1
ATOM 2022 C C . ALA A 1 254 ? 18.108 -7.434 -15.793 1.00 91.56 254 ALA A C 1
ATOM 2024 O O . ALA A 1 254 ? 17.688 -7.338 -14.635 1.00 91.56 254 ALA A O 1
ATOM 2025 N N . LEU A 1 255 ? 17.588 -8.307 -16.666 1.00 90.44 255 LEU A N 1
ATOM 2026 C CA . LEU A 1 255 ? 16.522 -9.256 -16.332 1.00 90.44 255 LEU A CA 1
ATOM 2027 C C . LEU A 1 255 ? 16.999 -10.255 -15.267 1.00 90.44 255 LEU A C 1
ATOM 2029 O O . LEU A 1 255 ? 18.031 -10.901 -15.426 1.00 90.44 255 LEU A O 1
ATOM 2033 N N . GLY A 1 256 ? 16.210 -10.420 -14.207 1.00 87.00 256 GLY A N 1
ATOM 2034 C CA . GLY A 1 256 ? 16.521 -11.257 -13.048 1.00 87.00 256 GLY A CA 1
ATOM 2035 C C . GLY A 1 256 ? 17.352 -10.554 -11.971 1.00 87.00 256 GLY A C 1
ATOM 2036 O O . GLY A 1 256 ? 17.645 -11.173 -10.946 1.00 87.00 256 GLY A O 1
ATOM 2037 N N . VAL A 1 257 ? 17.719 -9.285 -12.182 1.00 86.56 257 VAL A N 1
ATOM 2038 C CA . VAL A 1 257 ? 18.466 -8.464 -11.215 1.00 86.56 257 VAL A CA 1
ATOM 2039 C C . VAL A 1 257 ? 17.710 -7.179 -10.887 1.00 86.56 257 VAL A C 1
ATOM 2041 O O . VAL A 1 257 ? 17.419 -6.935 -9.717 1.00 86.56 257 VAL A O 1
ATOM 2044 N N . ASP A 1 258 ? 17.350 -6.404 -11.909 1.00 87.56 258 ASP A N 1
ATOM 2045 C CA . ASP A 1 258 ? 16.744 -5.075 -11.758 1.00 87.56 258 ASP A CA 1
ATOM 2046 C C . ASP A 1 258 ? 15.282 -5.043 -12.235 1.00 87.56 258 ASP A C 1
ATOM 2048 O O . ASP A 1 258 ? 14.471 -4.250 -11.757 1.00 87.56 258 ASP A O 1
ATOM 2052 N N . PHE A 1 259 ? 14.913 -5.965 -13.128 1.00 89.19 259 PHE A N 1
ATOM 2053 C CA . PHE A 1 259 ? 13.525 -6.258 -13.483 1.00 89.19 259 PHE A CA 1
ATOM 2054 C C . PHE A 1 259 ? 13.301 -7.769 -13.606 1.00 89.19 259 PHE A C 1
ATOM 2056 O O . PHE A 1 259 ? 14.228 -8.512 -13.919 1.00 89.19 259 PHE A O 1
ATOM 2063 N N . PHE A 1 260 ? 12.089 -8.246 -13.324 1.00 90.12 260 PHE A N 1
ATOM 2064 C CA . PHE A 1 260 ? 11.799 -9.661 -13.073 1.00 90.12 260 PHE A CA 1
ATOM 2065 C C . PHE A 1 260 ? 10.561 -10.111 -13.826 1.00 90.12 260 PHE A C 1
ATOM 2067 O O . PHE A 1 260 ? 9.526 -9.455 -13.763 1.00 90.12 260 PHE A O 1
ATOM 2074 N N . GLU A 1 261 ? 10.651 -11.257 -14.497 1.00 88.88 261 GLU A N 1
ATOM 2075 C CA . GLU A 1 261 ? 9.476 -11.936 -15.036 1.00 88.88 261 GLU A CA 1
ATOM 2076 C C . GLU A 1 261 ? 8.788 -12.732 -13.915 1.00 88.88 261 GLU A C 1
ATOM 2078 O O . GLU A 1 261 ? 9.125 -13.886 -13.656 1.00 88.88 261 GLU A O 1
ATOM 2083 N N . GLU A 1 262 ? 7.847 -12.098 -13.213 1.00 87.50 262 GLU A N 1
ATOM 2084 C CA . GLU A 1 262 ? 7.071 -12.744 -12.137 1.00 87.50 262 GLU A CA 1
ATOM 2085 C C . GLU A 1 262 ? 6.096 -13.790 -12.693 1.00 87.50 262 GLU A C 1
ATOM 2087 O O . GLU A 1 262 ? 5.832 -14.826 -12.080 1.00 87.50 262 GLU A O 1
ATOM 2092 N N . LEU A 1 263 ? 5.552 -13.516 -13.880 1.00 89.31 263 LEU A N 1
ATOM 2093 C CA . LEU A 1 263 ? 4.644 -14.389 -14.611 1.00 89.31 263 LEU A CA 1
ATOM 2094 C C . LEU A 1 263 ? 5.015 -14.357 -16.095 1.00 89.31 263 LEU A C 1
ATOM 2096 O O . LEU A 1 263 ? 5.476 -13.320 -16.566 1.00 89.31 263 LEU A O 1
ATOM 2100 N N . PRO A 1 264 ? 4.762 -15.436 -16.859 1.00 91.56 264 PRO A N 1
ATOM 2101 C CA . PRO A 1 264 ? 5.073 -15.465 -18.284 1.00 91.56 264 PRO A CA 1
ATOM 2102 C C . PRO A 1 264 ? 4.523 -14.241 -19.034 1.00 91.56 264 PRO A C 1
ATOM 2104 O O . PRO A 1 264 ? 3.306 -14.043 -19.099 1.00 91.56 264 PRO A O 1
ATOM 2107 N N . GLY A 1 265 ? 5.427 -13.439 -19.596 1.00 92.06 265 GLY A N 1
ATOM 2108 C CA . GLY A 1 265 ? 5.134 -12.217 -20.343 1.00 92.06 265 GLY A CA 1
ATOM 2109 C C . GLY A 1 265 ? 4.795 -10.984 -19.499 1.00 92.06 265 GLY A C 1
ATOM 2110 O O . GLY A 1 265 ? 4.239 -10.025 -20.037 1.00 92.06 265 GLY A O 1
ATOM 2111 N N . TRP A 1 266 ? 5.094 -10.992 -18.200 1.00 92.94 266 TRP A N 1
ATOM 2112 C CA . TRP A 1 266 ? 4.805 -9.900 -17.274 1.00 92.94 266 TRP A CA 1
ATOM 2113 C C . TRP A 1 266 ? 6.026 -9.572 -16.416 1.00 92.94 266 TRP A C 1
ATOM 2115 O O . TRP A 1 266 ? 6.552 -10.438 -15.720 1.00 92.94 266 TRP A O 1
ATOM 2125 N N . PHE A 1 267 ? 6.425 -8.299 -16.424 1.00 93.56 267 PHE A N 1
ATOM 2126 C CA . PHE A 1 267 ? 7.675 -7.820 -15.843 1.00 93.56 267 PHE A CA 1
ATOM 2127 C C . PHE A 1 267 ? 7.454 -6.775 -14.740 1.00 93.56 267 PHE A C 1
ATOM 2129 O O . PHE A 1 267 ? 6.779 -5.771 -14.974 1.00 93.56 267 PHE A O 1
ATOM 2136 N N . TYR A 1 268 ? 8.051 -6.998 -13.569 1.00 93.69 268 TYR A N 1
ATOM 2137 C CA . TYR A 1 268 ? 8.160 -6.046 -12.455 1.00 93.69 268 TYR A CA 1
ATOM 2138 C C . TYR A 1 268 ? 9.516 -5.334 -12.508 1.00 93.69 268 TYR A C 1
ATOM 2140 O O . TYR A 1 268 ? 10.523 -5.971 -12.808 1.00 93.69 268 TYR A O 1
ATOM 2148 N N . PHE A 1 269 ? 9.559 -4.040 -12.192 1.00 91.38 269 PHE A N 1
ATOM 2149 C CA . PHE A 1 269 ? 10.779 -3.227 -12.167 1.00 91.38 269 PHE A CA 1
ATOM 2150 C C . PHE A 1 269 ? 11.086 -2.784 -10.739 1.00 91.38 269 PHE A C 1
ATOM 2152 O O . PHE A 1 269 ? 10.240 -2.144 -10.116 1.00 91.38 269 PHE A O 1
ATOM 2159 N N . LYS A 1 270 ? 12.292 -3.094 -10.247 1.00 87.81 270 LYS A N 1
ATOM 2160 C CA . LYS A 1 270 ? 12.761 -2.643 -8.929 1.00 87.81 270 LYS A CA 1
ATOM 2161 C C . LYS A 1 270 ? 13.175 -1.180 -8.952 1.00 87.81 270 LYS A C 1
ATOM 2163 O O . LYS A 1 270 ? 12.750 -0.411 -8.096 1.00 87.81 270 LYS A O 1
ATOM 2168 N N . ASP A 1 271 ? 13.980 -0.811 -9.952 1.00 83.25 271 ASP A N 1
ATOM 2169 C CA . ASP A 1 271 ? 14.358 0.582 -10.169 1.00 83.25 271 ASP A CA 1
ATOM 2170 C C . ASP A 1 271 ? 13.170 1.324 -10.789 1.00 83.25 271 ASP A C 1
ATOM 2172 O O . ASP A 1 271 ? 12.798 1.107 -11.949 1.00 83.25 271 ASP A O 1
ATOM 2176 N N . THR A 1 272 ? 12.556 2.189 -9.987 1.00 83.81 272 THR A N 1
ATOM 2177 C CA . THR A 1 272 ? 11.460 3.058 -10.426 1.00 83.81 272 THR A CA 1
ATOM 2178 C C . THR A 1 272 ? 11.887 4.523 -10.513 1.00 83.81 272 THR A C 1
ATOM 2180 O O . THR A 1 272 ? 11.062 5.386 -10.838 1.00 83.81 272 THR A O 1
ATOM 2183 N N . GLU A 1 273 ? 13.172 4.819 -10.297 1.00 84.62 273 GLU A N 1
ATOM 2184 C CA . GLU A 1 273 ? 13.782 6.122 -10.557 1.00 84.62 273 GLU A CA 1
ATOM 2185 C C . GLU A 1 273 ? 13.988 6.383 -12.055 1.00 84.62 273 GLU A C 1
ATOM 2187 O O . GLU A 1 273 ? 14.033 7.542 -12.474 1.00 84.62 273 GLU A O 1
ATOM 2192 N N . GLN A 1 274 ? 14.038 5.347 -12.895 1.00 86.31 274 GLN A N 1
ATOM 2193 C CA . GLN A 1 274 ? 14.152 5.549 -14.340 1.00 86.31 274 GLN A CA 1
ATOM 2194 C C . GLN A 1 274 ? 12.850 6.046 -14.995 1.00 86.31 274 GLN A C 1
ATOM 2196 O O . GLN A 1 274 ? 11.730 5.658 -14.647 1.00 86.31 274 GLN A O 1
ATOM 2201 N N . ALA A 1 275 ? 13.001 6.908 -16.006 1.00 81.25 275 ALA A N 1
ATOM 2202 C CA . ALA A 1 275 ? 11.897 7.416 -16.816 1.00 81.25 275 ALA A CA 1
ATOM 2203 C C . ALA A 1 275 ? 11.656 6.532 -18.052 1.00 81.25 275 ALA A C 1
ATOM 2205 O O . ALA A 1 275 ? 12.493 6.470 -18.950 1.00 81.25 275 ALA A O 1
ATOM 2206 N N . ALA A 1 276 ? 10.486 5.900 -18.130 1.00 84.62 276 ALA A N 1
ATOM 2207 C CA . ALA A 1 276 ? 10.035 5.178 -19.322 1.00 84.62 276 ALA A CA 1
ATOM 2208 C C . ALA A 1 276 ? 9.472 6.139 -20.387 1.00 84.62 276 ALA A C 1
ATOM 2210 O O . ALA A 1 276 ? 8.987 7.221 -20.052 1.00 84.62 276 ALA A O 1
ATOM 2211 N N . THR A 1 277 ? 9.481 5.754 -21.667 1.00 84.25 277 THR A N 1
ATOM 2212 C CA . THR A 1 277 ? 8.915 6.567 -22.770 1.00 84.25 277 THR A CA 1
ATOM 2213 C C . THR A 1 277 ? 7.394 6.680 -22.715 1.00 84.25 277 THR A C 1
ATOM 2215 O O . THR A 1 277 ? 6.818 7.695 -23.118 1.00 84.25 277 THR A O 1
ATOM 2218 N N . VAL A 1 278 ? 6.740 5.659 -22.173 1.00 85.00 278 VAL A N 1
ATOM 2219 C CA . VAL A 1 278 ? 5.321 5.655 -21.822 1.00 85.00 278 VAL A CA 1
ATOM 2220 C C . VAL A 1 278 ? 5.176 5.173 -20.386 1.00 85.00 278 VAL A C 1
ATOM 2222 O O . VAL A 1 278 ? 6.014 4.418 -19.899 1.00 85.00 278 VAL A O 1
ATOM 2225 N N . THR A 1 279 ? 4.131 5.606 -19.692 1.00 84.44 279 THR A N 1
ATOM 2226 C CA . THR A 1 279 ? 3.849 5.157 -18.328 1.00 84.44 279 THR A CA 1
ATOM 2227 C C . THR A 1 279 ? 2.440 4.596 -18.207 1.00 84.44 279 THR A C 1
ATOM 2229 O O . THR A 1 279 ? 1.548 4.996 -18.966 1.00 84.44 279 THR A O 1
ATOM 2232 N N . PRO A 1 280 ? 2.224 3.677 -17.249 1.00 80.81 280 PRO A N 1
ATOM 2233 C CA . PRO A 1 280 ? 0.892 3.292 -16.810 1.00 80.81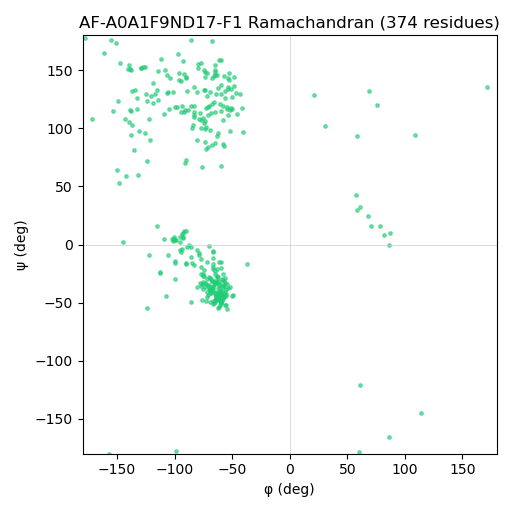 280 PRO A CA 1
ATOM 2234 C C . PRO A 1 280 ? -0.012 4.525 -16.636 1.00 80.81 280 PRO A C 1
ATOM 2236 O O . PRO A 1 280 ? 0.331 5.460 -15.918 1.00 80.81 280 PRO A O 1
ATOM 2239 N N . PHE A 1 281 ? -1.218 4.518 -17.212 1.00 81.38 281 PHE A N 1
ATOM 2240 C CA . PHE A 1 281 ? -2.265 5.528 -17.001 1.00 81.38 281 PHE A CA 1
ATOM 2241 C C . PHE A 1 281 ? -3.641 4.895 -16.832 1.00 81.38 281 PHE A C 1
ATOM 2243 O O . PHE A 1 281 ? -4.023 4.064 -17.644 1.00 81.38 281 PHE A O 1
ATOM 2250 N N . GLY A 1 282 ? -4.389 5.318 -15.813 1.00 70.75 282 GLY A N 1
ATOM 2251 C CA . GLY A 1 282 ? -5.704 4.763 -15.517 1.00 70.75 282 GLY A CA 1
ATOM 2252 C C . GLY A 1 282 ? -5.609 3.324 -15.008 1.00 70.75 282 GLY A C 1
ATOM 2253 O O . GLY A 1 282 ? -4.909 2.480 -15.567 1.00 70.75 282 GLY A O 1
ATOM 2254 N N . PHE A 1 283 ? -6.313 3.043 -13.920 1.00 74.12 283 PHE A N 1
ATOM 2255 C CA . PHE A 1 283 ? -6.435 1.701 -13.374 1.00 74.12 283 PHE A CA 1
ATOM 2256 C C . PHE A 1 283 ? -7.915 1.351 -13.248 1.00 74.12 283 PHE A C 1
ATOM 2258 O O . PHE A 1 283 ? -8.694 2.129 -12.694 1.00 74.12 283 PHE A O 1
ATOM 2265 N N . ASP A 1 284 ? -8.287 0.188 -13.778 1.00 74.62 284 ASP A N 1
ATOM 2266 C CA . ASP A 1 284 ? -9.614 -0.390 -13.613 1.00 74.62 284 ASP A CA 1
ATOM 2267 C C . ASP A 1 284 ? -9.506 -1.608 -12.692 1.00 74.62 284 ASP A C 1
ATOM 2269 O O . ASP A 1 284 ? -8.911 -2.625 -13.050 1.00 74.62 284 ASP A O 1
ATOM 2273 N N . ALA A 1 285 ? -10.085 -1.498 -11.496 1.00 68.31 285 ALA A N 1
ATOM 2274 C CA . ALA A 1 285 ? -10.070 -2.569 -10.505 1.00 68.31 285 ALA A CA 1
ATOM 2275 C C . ALA A 1 285 ? -10.838 -3.818 -10.960 1.00 68.31 285 ALA A C 1
ATOM 2277 O O . ALA A 1 285 ? -10.549 -4.909 -10.469 1.00 68.31 285 ALA A O 1
ATOM 2278 N N . ASP A 1 286 ? -11.781 -3.672 -11.896 1.00 73.00 286 ASP A N 1
ATOM 2279 C CA . ASP A 1 286 ? -12.537 -4.790 -12.462 1.00 73.00 286 ASP A CA 1
ATOM 2280 C C . ASP A 1 286 ? -11.764 -5.480 -13.602 1.00 73.00 286 ASP A C 1
ATOM 2282 O O . ASP A 1 286 ? -12.051 -6.625 -13.958 1.00 73.00 286 ASP A O 1
ATOM 2286 N N . LEU A 1 287 ? -10.753 -4.805 -14.164 1.00 80.19 287 LEU A N 1
ATOM 2287 C CA . LEU A 1 287 ? -9.891 -5.296 -15.241 1.00 80.19 287 LEU A CA 1
ATOM 2288 C C . LEU A 1 287 ? -8.408 -5.054 -14.903 1.00 80.19 287 LEU A C 1
ATOM 2290 O O . LEU A 1 287 ? -7.705 -4.400 -15.675 1.00 80.19 287 LEU A O 1
ATOM 2294 N N . PRO A 1 288 ? -7.891 -5.610 -13.791 1.00 74.25 288 PRO A N 1
ATOM 2295 C CA . PRO A 1 288 ? -6.608 -5.194 -13.222 1.00 74.25 288 PRO A CA 1
ATOM 2296 C C . PRO A 1 288 ? -5.416 -5.457 -14.150 1.00 74.25 288 PRO A C 1
ATOM 2298 O O . PRO A 1 288 ? -4.442 -4.716 -14.123 1.00 74.25 288 PRO A O 1
ATOM 2301 N N . HIS A 1 289 ? -5.507 -6.461 -15.026 1.00 78.69 289 HIS A N 1
ATOM 2302 C CA . HIS A 1 289 ? -4.470 -6.775 -16.015 1.00 78.69 289 HIS A CA 1
ATOM 2303 C C . HIS A 1 289 ? -4.493 -5.856 -17.248 1.00 78.69 289 HIS A C 1
ATOM 2305 O O . HIS A 1 289 ? -3.622 -5.963 -18.108 1.00 78.69 289 HIS A O 1
ATOM 2311 N N . GLN A 1 290 ? -5.509 -5.007 -17.422 1.00 78.19 290 GLN A N 1
ATOM 2312 C CA . GLN A 1 290 ? -5.557 -4.097 -18.563 1.00 78.19 290 GLN A CA 1
ATOM 2313 C C . GLN A 1 290 ? -4.767 -2.834 -18.244 1.00 78.19 290 GLN A C 1
ATOM 2315 O O . GLN A 1 290 ? -5.246 -1.916 -17.583 1.00 78.19 290 GLN A O 1
ATOM 2320 N N . LEU A 1 291 ? -3.543 -2.786 -18.761 1.00 77.50 291 LEU A N 1
ATOM 2321 C CA . LEU A 1 291 ? -2.697 -1.611 -18.664 1.00 77.50 291 LEU A CA 1
ATOM 2322 C C . LEU A 1 291 ? -2.970 -0.678 -19.843 1.00 77.50 291 LEU A C 1
ATOM 2324 O O . LEU A 1 291 ? -2.690 -1.019 -20.992 1.00 77.50 291 LEU A O 1
ATOM 2328 N N . THR A 1 292 ? -3.487 0.514 -19.560 1.00 82.00 292 THR A N 1
ATOM 2329 C CA . THR A 1 292 ? -3.450 1.608 -20.534 1.00 82.00 292 THR A CA 1
ATOM 2330 C C . THR A 1 292 ? -2.147 2.372 -20.337 1.00 82.00 292 THR A C 1
ATOM 2332 O O . THR A 1 292 ? -1.778 2.688 -19.209 1.00 82.00 292 THR A O 1
ATOM 2335 N N . LEU A 1 293 ? -1.428 2.639 -21.424 1.00 85.31 293 LEU A N 1
ATOM 2336 C CA . LEU A 1 293 ? -0.189 3.413 -21.412 1.00 85.31 293 LEU A CA 1
ATOM 2337 C C . LEU A 1 293 ? -0.435 4.800 -21.999 1.00 85.31 293 LEU A C 1
ATOM 2339 O O . LEU A 1 293 ? -1.225 4.959 -22.931 1.00 85.31 293 LEU A O 1
ATOM 2343 N N . GLN A 1 294 ? 0.267 5.799 -21.474 1.00 88.06 294 GLN A N 1
ATOM 2344 C CA . GLN A 1 294 ? 0.283 7.147 -22.035 1.00 88.06 294 GLN A CA 1
ATOM 2345 C C . GLN A 1 294 ? 1.718 7.636 -22.261 1.00 88.06 294 GLN A C 1
ATOM 2347 O O . GLN A 1 294 ? 2.618 7.227 -21.528 1.00 88.06 294 GLN A O 1
ATOM 2352 N N . PRO A 1 295 ? 1.953 8.540 -23.229 1.00 89.81 295 PRO A N 1
ATOM 2353 C CA . PRO A 1 295 ? 3.261 9.160 -23.416 1.00 89.81 295 PRO A CA 1
ATOM 2354 C C . PRO A 1 295 ? 3.765 9.861 -22.151 1.00 89.81 295 PRO A C 1
ATOM 2356 O O . PRO A 1 295 ? 3.052 10.673 -21.562 1.00 8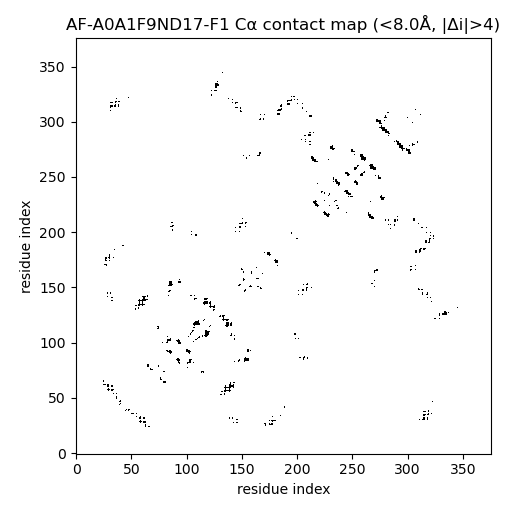9.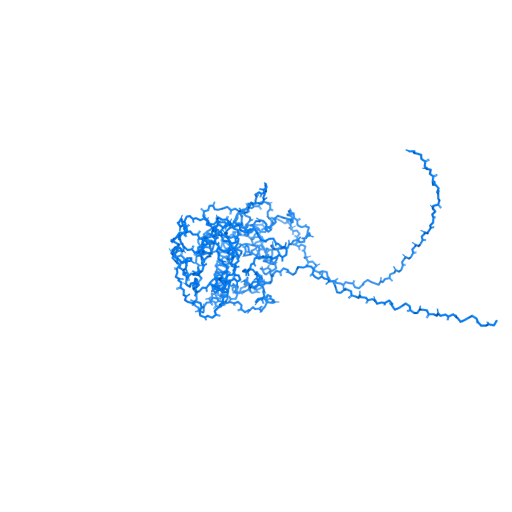81 295 PRO A O 1
ATOM 2359 N N . ASN A 1 296 ? 5.020 9.611 -21.779 1.00 88.44 296 ASN A N 1
ATOM 2360 C CA . ASN A 1 296 ? 5.695 10.311 -20.689 1.00 88.44 296 ASN A CA 1
ATOM 2361 C C . ASN A 1 296 ? 6.432 11.546 -21.227 1.00 88.44 296 ASN A C 1
ATOM 2363 O O . ASN A 1 296 ? 7.659 11.580 -21.321 1.00 88.44 296 ASN A O 1
ATOM 2367 N N . THR A 1 297 ? 5.680 12.567 -21.643 1.00 84.12 297 THR A N 1
ATOM 2368 C CA . THR A 1 297 ? 6.255 13.766 -22.286 1.00 84.12 297 THR A CA 1
ATOM 2369 C C . THR A 1 297 ? 7.118 14.608 -21.355 1.00 84.12 297 THR A C 1
ATOM 2371 O O . THR A 1 297 ? 7.961 15.371 -21.824 1.00 84.12 297 THR A O 1
ATOM 2374 N N . ASP A 1 298 ? 6.916 14.458 -20.049 1.00 82.31 298 ASP A N 1
ATOM 2375 C CA . ASP A 1 298 ? 7.534 15.295 -19.024 1.00 82.31 298 ASP A CA 1
ATOM 2376 C C . ASP A 1 298 ? 8.762 14.624 -18.386 1.00 82.31 298 ASP A C 1
ATOM 2378 O O . ASP A 1 298 ? 9.348 15.181 -17.457 1.00 82.31 298 ASP A O 1
ATOM 2382 N N . GLY A 1 299 ? 9.147 13.437 -18.877 1.00 84.75 299 GLY A N 1
ATOM 2383 C CA . GLY A 1 299 ? 10.323 12.692 -18.421 1.00 84.75 299 GLY A CA 1
ATOM 2384 C C . GLY A 1 299 ? 10.265 12.310 -16.942 1.00 84.75 299 GLY A C 1
ATOM 2385 O O . GLY A 1 299 ? 11.295 12.294 -16.273 1.00 84.75 299 GLY A O 1
ATOM 2386 N N . GLN A 1 300 ? 9.065 12.065 -16.410 1.00 87.88 300 GLN A N 1
ATOM 2387 C CA . GLN A 1 300 ? 8.887 11.717 -15.003 1.00 87.88 300 GLN A CA 1
ATOM 2388 C C . GLN A 1 300 ? 9.346 10.280 -14.734 1.00 87.88 300 GLN A C 1
ATOM 2390 O O . GLN A 1 300 ? 9.224 9.407 -15.593 1.00 87.88 300 GLN A O 1
ATOM 2395 N N . HIS A 1 301 ? 9.845 10.034 -13.525 1.00 90.88 301 HIS A N 1
ATOM 2396 C CA . HIS A 1 301 ? 10.251 8.699 -13.080 1.00 90.88 301 HIS A CA 1
ATOM 2397 C C . HIS A 1 301 ? 9.035 7.759 -13.014 1.00 90.88 301 HIS A C 1
ATOM 2399 O O . HIS A 1 301 ? 7.910 8.218 -12.790 1.00 90.88 301 HIS A O 1
ATOM 2405 N N . LEU A 1 302 ? 9.237 6.447 -13.146 1.00 89.88 302 LEU A N 1
ATOM 2406 C CA . LEU A 1 302 ? 8.151 5.474 -12.991 1.00 89.88 302 LEU A CA 1
ATOM 2407 C C . LEU A 1 302 ? 7.479 5.582 -11.609 1.00 89.88 302 LEU A C 1
ATOM 2409 O O . LEU A 1 302 ? 6.250 5.547 -11.530 1.00 89.88 302 LEU A O 1
ATOM 2413 N N . ALA A 1 303 ? 8.250 5.852 -10.550 1.00 91.94 303 ALA A N 1
ATOM 2414 C CA . ALA A 1 303 ? 7.744 6.110 -9.200 1.00 91.94 303 ALA A CA 1
ATOM 2415 C C . ALA A 1 303 ? 6.710 7.249 -9.164 1.00 91.94 303 ALA A C 1
ATOM 2417 O O . ALA A 1 303 ? 5.700 7.164 -8.466 1.00 91.94 303 ALA A O 1
ATOM 2418 N N . HIS A 1 304 ? 6.919 8.303 -9.965 1.00 92.31 304 HIS A N 1
ATOM 2419 C CA . HIS A 1 304 ? 5.958 9.399 -10.082 1.00 92.31 304 HIS A CA 1
ATOM 2420 C C . HIS A 1 304 ? 4.632 8.924 -10.662 1.00 92.31 304 HIS A C 1
ATOM 2422 O O . HIS A 1 304 ? 3.586 9.265 -10.113 1.00 92.31 304 HIS A O 1
ATOM 2428 N N . ALA A 1 305 ? 4.676 8.163 -11.758 1.00 90.44 305 ALA A N 1
ATOM 2429 C CA . ALA A 1 305 ? 3.477 7.661 -12.418 1.00 90.44 305 ALA A CA 1
ATOM 2430 C C . ALA A 1 305 ? 2.705 6.694 -11.512 1.00 90.44 305 ALA A C 1
ATOM 2432 O O . ALA A 1 305 ? 1.500 6.850 -11.354 1.00 90.44 305 ALA A O 1
ATOM 2433 N N . LEU A 1 306 ? 3.406 5.772 -10.848 1.00 91.69 306 LEU A N 1
ATOM 2434 C CA . LEU A 1 306 ? 2.809 4.862 -9.870 1.00 91.69 306 LEU A CA 1
ATOM 2435 C C . LEU A 1 306 ? 2.144 5.633 -8.723 1.00 91.69 306 LEU A C 1
ATOM 2437 O O . LEU A 1 306 ? 1.000 5.350 -8.370 1.00 91.69 306 LEU A O 1
ATOM 2441 N N . ALA A 1 307 ? 2.801 6.670 -8.196 1.00 93.69 307 ALA A N 1
ATOM 2442 C CA . ALA A 1 307 ? 2.255 7.461 -7.097 1.00 93.69 307 ALA A CA 1
ATOM 2443 C C . ALA A 1 307 ? 0.972 8.218 -7.481 1.00 93.69 307 ALA A C 1
ATOM 2445 O O . ALA A 1 307 ? 0.165 8.495 -6.595 1.00 9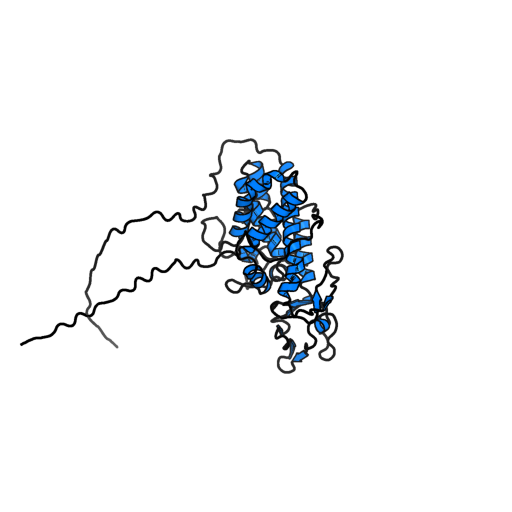3.69 307 ALA A O 1
ATOM 2446 N N . GLN A 1 308 ? 0.750 8.529 -8.770 1.00 91.50 308 GLN A N 1
ATOM 2447 C CA . GLN A 1 308 ? -0.501 9.152 -9.234 1.00 91.50 308 GLN A CA 1
ATOM 2448 C C . GLN A 1 308 ? -1.734 8.280 -9.004 1.00 91.50 308 GLN A C 1
ATOM 2450 O O . GLN A 1 308 ? -2.814 8.833 -8.802 1.00 91.50 308 GLN A O 1
ATOM 2455 N N . ASP A 1 309 ? -1.584 6.956 -8.973 1.00 89.25 309 ASP A N 1
ATOM 2456 C CA . ASP A 1 309 ? -2.707 6.042 -8.748 1.00 89.25 309 ASP A CA 1
ATOM 2457 C C . ASP A 1 309 ? -2.665 5.400 -7.365 1.00 89.25 309 ASP A C 1
ATOM 2459 O O . ASP A 1 309 ? -3.686 5.333 -6.679 1.00 89.25 309 ASP A O 1
ATOM 2463 N N . LEU A 1 310 ? -1.484 4.950 -6.939 1.00 93.88 310 LEU A N 1
ATOM 2464 C CA . LEU A 1 310 ? -1.327 4.129 -5.743 1.00 93.88 310 LEU A CA 1
ATOM 2465 C C . LEU A 1 310 ? -1.497 4.935 -4.451 1.00 93.88 310 LEU A C 1
ATOM 2467 O O . LEU A 1 310 ? -2.082 4.428 -3.498 1.00 93.88 310 LEU A O 1
ATOM 2471 N N . VAL A 1 311 ? -1.104 6.215 -4.421 1.00 96.31 311 VAL A N 1
ATOM 2472 C CA . VAL A 1 311 ? -1.347 7.064 -3.242 1.00 96.31 311 VAL A CA 1
ATOM 2473 C C . VAL A 1 311 ? -2.843 7.369 -3.060 1.00 96.31 311 VAL A C 1
ATOM 2475 O O . VAL A 1 311 ? -3.363 7.163 -1.959 1.00 96.31 311 VAL A O 1
ATOM 2478 N N . PRO A 1 312 ? -3.594 7.811 -4.093 1.00 95.44 312 PRO A N 1
ATOM 2479 C CA . PRO A 1 312 ? -5.044 7.912 -3.987 1.00 95.44 312 PRO A CA 1
ATOM 2480 C C . PRO A 1 312 ? -5.714 6.593 -3.611 1.00 95.44 312 PRO A C 1
ATOM 2482 O O . PRO A 1 312 ? -6.623 6.619 -2.780 1.00 95.44 312 PRO A O 1
ATOM 2485 N N . LEU A 1 313 ? -5.260 5.466 -4.177 1.00 94.31 313 LEU A N 1
ATOM 2486 C CA . LEU A 1 313 ? -5.736 4.132 -3.817 1.00 94.31 313 LEU A CA 1
ATOM 2487 C C . LEU A 1 313 ? -5.562 3.883 -2.313 1.00 94.31 313 LEU A C 1
ATOM 2489 O O . LEU A 1 313 ? -6.551 3.584 -1.651 1.00 94.31 313 LEU A O 1
ATOM 2493 N N . ALA A 1 314 ? -4.363 4.102 -1.764 1.00 97.38 314 ALA A N 1
ATOM 2494 C CA . ALA A 1 314 ? -4.062 3.930 -0.341 1.00 97.38 314 ALA A CA 1
ATOM 2495 C C . ALA A 1 314 ? -5.001 4.740 0.564 1.00 97.38 314 ALA A C 1
ATOM 2497 O O . ALA A 1 314 ? -5.488 4.244 1.582 1.00 97.38 314 ALA A O 1
ATOM 2498 N N . ILE A 1 315 ? -5.290 5.987 0.180 1.00 97.94 315 ILE A N 1
ATOM 2499 C CA . ILE A 1 315 ? -6.182 6.880 0.929 1.00 97.94 315 ILE A CA 1
ATOM 2500 C C . ILE A 1 315 ? -7.624 6.357 0.902 1.00 97.94 315 ILE A C 1
ATOM 2502 O O . ILE A 1 315 ? -8.265 6.279 1.954 1.00 97.94 315 ILE A O 1
ATOM 2506 N N . VAL A 1 316 ? -8.157 5.997 -0.274 1.00 96.44 316 VAL A N 1
ATOM 2507 C CA . VAL A 1 316 ? -9.562 5.559 -0.382 1.00 96.44 316 VAL A CA 1
ATOM 2508 C C . VAL A 1 316 ? -9.790 4.167 0.203 1.00 96.44 316 VAL A C 1
ATOM 2510 O O . VAL A 1 316 ? -10.847 3.938 0.793 1.00 96.44 316 VAL A O 1
ATOM 2513 N N . THR A 1 317 ? -8.824 3.250 0.097 1.00 97.06 317 THR A N 1
ATOM 2514 C CA . THR A 1 317 ? -8.929 1.915 0.704 1.00 97.06 317 THR A CA 1
ATOM 2515 C C . THR A 1 317 ? -8.787 1.996 2.219 1.00 97.06 317 THR A C 1
ATOM 2517 O O . THR A 1 317 ? -9.607 1.406 2.919 1.00 97.06 317 THR A O 1
ATOM 2520 N N . SER A 1 318 ? -7.868 2.818 2.742 1.00 98.50 318 SER A N 1
ATOM 2521 C CA . SER A 1 318 ? -7.773 3.096 4.184 1.00 98.50 318 SER A CA 1
ATOM 2522 C C . SER A 1 318 ? -9.071 3.694 4.728 1.00 98.50 318 SER A C 1
ATOM 2524 O O . SER A 1 318 ? -9.589 3.248 5.749 1.00 98.50 318 SER A O 1
ATOM 2526 N N . ALA A 1 319 ? -9.649 4.671 4.023 1.00 98.00 319 ALA A N 1
ATOM 2527 C CA . ALA A 1 319 ? -10.934 5.266 4.385 1.00 98.00 319 ALA A CA 1
ATOM 2528 C C . ALA A 1 319 ? -12.057 4.214 4.417 1.00 98.00 319 ALA A C 1
ATOM 2530 O O . ALA A 1 319 ? -12.853 4.174 5.356 1.00 98.00 319 ALA A O 1
ATOM 2531 N N . ALA A 1 320 ? -12.110 3.330 3.422 1.00 97.62 320 ALA A N 1
ATOM 2532 C CA . ALA A 1 320 ? -13.096 2.259 3.375 1.00 97.62 320 ALA A CA 1
ATOM 2533 C C . ALA A 1 320 ? -12.895 1.223 4.492 1.00 97.62 320 ALA A C 1
ATOM 2535 O O . ALA A 1 320 ? -13.877 0.748 5.058 1.00 97.62 320 ALA A O 1
ATOM 2536 N N . VAL A 1 321 ? -11.651 0.920 4.870 1.00 98.62 321 VAL A N 1
ATOM 2537 C CA . VAL A 1 321 ? -11.345 0.019 5.992 1.00 98.62 321 VAL A CA 1
ATOM 2538 C C . VAL A 1 321 ? -11.672 0.653 7.346 1.00 98.62 321 VAL A C 1
ATOM 2540 O O . VAL A 1 321 ? -12.209 -0.027 8.218 1.00 98.62 321 VAL A O 1
ATOM 2543 N N . ILE A 1 322 ? -11.476 1.962 7.522 1.00 98.56 322 ILE A N 1
ATOM 2544 C CA . ILE A 1 322 ? -11.971 2.675 8.712 1.00 98.56 322 ILE A CA 1
ATOM 2545 C C . ILE A 1 322 ? -13.506 2.605 8.778 1.00 98.56 322 ILE A C 1
ATOM 2547 O O . ILE A 1 322 ? -14.073 2.330 9.836 1.00 98.56 322 ILE A O 1
ATOM 2551 N N . ALA A 1 323 ? -14.193 2.823 7.654 1.00 97.62 323 ALA A N 1
ATOM 2552 C CA . ALA A 1 323 ? -15.649 2.707 7.575 1.00 97.62 323 ALA A CA 1
ATOM 2553 C C . ALA A 1 323 ? -16.137 1.286 7.912 1.00 97.62 323 ALA A C 1
ATOM 2555 O O . ALA A 1 323 ? -17.087 1.118 8.682 1.00 97.62 323 ALA A O 1
ATOM 2556 N N . LEU A 1 324 ? -15.452 0.271 7.380 1.00 98.00 324 LEU A N 1
ATOM 2557 C CA . LEU A 1 324 ? -15.663 -1.140 7.691 1.00 98.00 324 LEU A CA 1
ATOM 2558 C C . LEU A 1 324 ? -15.484 -1.416 9.190 1.00 98.00 324 LEU A C 1
ATOM 2560 O O . LEU A 1 324 ? -16.349 -2.039 9.800 1.00 98.00 324 LEU A O 1
ATOM 2564 N N . PHE A 1 325 ? -14.422 -0.889 9.804 1.00 98.06 325 PHE A N 1
ATOM 2565 C CA . PHE A 1 325 ? -14.169 -1.048 11.234 1.00 98.06 325 PHE A CA 1
ATOM 2566 C C . PHE A 1 325 ? -15.296 -0.453 12.071 1.00 98.06 325 PHE A C 1
ATOM 2568 O O . PHE A 1 325 ? -15.824 -1.117 12.955 1.00 98.06 325 PHE A O 1
ATOM 2575 N N . VAL A 1 326 ? -15.709 0.784 11.777 1.00 96.31 326 VAL A N 1
ATOM 2576 C CA . VAL A 1 326 ? -16.800 1.451 12.503 1.00 96.31 326 VAL A CA 1
ATOM 2577 C C . VAL A 1 326 ? -18.103 0.659 12.378 1.00 96.31 326 VAL A C 1
ATOM 2579 O O . VAL A 1 326 ? -18.825 0.504 13.365 1.00 96.31 326 VAL A O 1
ATOM 2582 N N . ARG A 1 327 ? -18.398 0.128 11.184 1.00 95.50 327 ARG A N 1
ATOM 2583 C CA . ARG A 1 327 ? -19.559 -0.738 10.942 1.00 95.50 327 ARG A CA 1
ATOM 2584 C C . ARG A 1 327 ? -19.494 -2.000 11.799 1.00 95.50 327 ARG A C 1
ATOM 2586 O O . ARG A 1 327 ? -20.457 -2.301 12.500 1.00 95.50 327 ARG A O 1
ATOM 2593 N N . ASP A 1 328 ? -18.380 -2.718 11.753 1.00 96.19 328 ASP A N 1
ATOM 2594 C CA . ASP A 1 328 ? -18.225 -3.998 12.440 1.00 96.19 328 ASP A CA 1
ATOM 2595 C C . ASP A 1 328 ? -18.186 -3.808 13.965 1.00 96.19 328 ASP A C 1
ATOM 2597 O O . ASP A 1 328 ? -18.843 -4.542 14.702 1.00 96.19 328 ASP A O 1
ATOM 2601 N N . ALA A 1 329 ? -17.522 -2.756 14.447 1.00 94.50 329 ALA A N 1
ATOM 2602 C CA . ALA A 1 329 ? -17.480 -2.375 15.854 1.00 94.50 329 ALA A CA 1
ATOM 2603 C C . ALA A 1 329 ? -18.869 -2.013 16.409 1.00 94.50 329 ALA A C 1
ATOM 2605 O O . ALA A 1 329 ? -19.198 -2.383 17.537 1.00 94.50 329 ALA A O 1
ATOM 2606 N N . ALA A 1 330 ? -19.721 -1.352 15.616 1.00 90.94 330 ALA A N 1
ATOM 2607 C CA . ALA A 1 330 ? -21.098 -1.032 16.004 1.00 90.94 330 ALA A CA 1
ATOM 2608 C C . ALA A 1 330 ? -22.000 -2.274 16.157 1.00 90.94 330 ALA A C 1
ATOM 2610 O O . ALA A 1 330 ? -23.038 -2.197 16.817 1.00 90.94 330 ALA A O 1
ATOM 2611 N N . LEU A 1 331 ? -21.616 -3.416 15.572 1.00 92.12 331 LEU A N 1
ATOM 2612 C CA . LEU A 1 331 ? -22.326 -4.692 15.709 1.00 92.12 331 LEU A CA 1
ATOM 2613 C C . LEU A 1 331 ? -21.909 -5.481 16.961 1.00 92.12 331 LEU A C 1
ATOM 2615 O O . LEU A 1 331 ? -22.560 -6.471 17.303 1.00 92.12 331 LEU A O 1
ATOM 2619 N N . LEU A 1 332 ? -20.844 -5.071 17.657 1.00 90.25 332 LEU A N 1
ATOM 2620 C CA . LEU A 1 332 ? -20.348 -5.774 18.837 1.00 90.25 332 LEU A CA 1
ATOM 2621 C C . LEU A 1 332 ? -21.166 -5.427 20.087 1.00 90.25 332 LEU A C 1
ATOM 2623 O O . LEU A 1 332 ? -21.358 -4.264 20.439 1.00 90.25 332 LEU A O 1
ATOM 2627 N N . GLU A 1 333 ? -21.588 -6.452 20.833 1.00 80.38 333 GLU A N 1
ATOM 2628 C CA . GLU A 1 333 ? -22.177 -6.241 22.156 1.00 80.38 333 GLU A CA 1
ATOM 2629 C C . GLU A 1 333 ? -21.108 -5.759 23.160 1.00 80.38 333 GLU A C 1
ATOM 2631 O O . GLU A 1 333 ? -20.062 -6.418 23.299 1.00 80.38 333 GLU A O 1
ATOM 2636 N N . PRO A 1 334 ? -21.373 -4.684 23.934 1.00 79.56 334 PRO A N 1
ATOM 2637 C CA . PRO A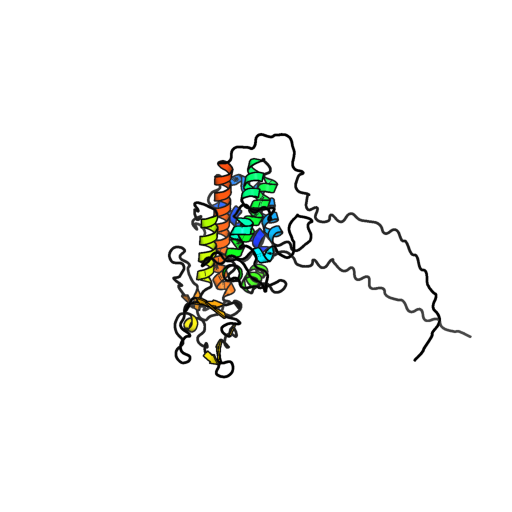 1 334 ? -20.454 -4.204 24.959 1.00 79.56 334 PRO A CA 1
ATOM 2638 C C . PRO A 1 334 ? -20.063 -5.322 25.924 1.00 79.56 334 PRO A C 1
ATOM 2640 O O . PRO A 1 334 ? -20.913 -6.065 26.430 1.00 79.56 334 PRO A O 1
ATOM 2643 N N . LYS A 1 335 ? -18.768 -5.448 26.229 1.00 73.56 335 LYS A N 1
ATOM 2644 C CA . LYS A 1 335 ? -18.320 -6.443 27.207 1.00 73.56 335 LYS A CA 1
ATOM 2645 C C . LYS A 1 335 ? -18.878 -6.052 28.578 1.00 73.56 335 LYS A C 1
ATOM 2647 O O . LYS A 1 335 ? -18.613 -4.958 29.069 1.00 73.56 335 LYS A O 1
ATOM 2652 N N . LYS A 1 336 ? -19.649 -6.943 29.222 1.00 65.12 336 LYS A N 1
ATOM 2653 C CA . LYS A 1 336 ? -20.053 -6.746 30.624 1.00 65.12 336 LYS A CA 1
ATOM 2654 C C . LYS A 1 336 ? -18.785 -6.532 31.442 1.00 65.12 336 LYS A C 1
ATOM 2656 O O . LYS A 1 336 ? -17.928 -7.412 31.484 1.00 65.12 336 LYS A O 1
ATOM 2661 N N . THR A 1 337 ? -18.665 -5.365 32.061 1.00 54.97 337 THR A N 1
ATOM 2662 C CA . THR A 1 337 ? -17.507 -4.966 32.856 1.00 54.97 337 THR A CA 1
ATOM 2663 C C . THR A 1 337 ? -17.387 -5.859 34.090 1.00 54.97 337 THR A C 1
ATOM 2665 O O . THR A 1 337 ? -17.894 -5.568 35.168 1.00 54.97 337 THR A O 1
ATOM 2668 N N . THR A 1 338 ? -16.704 -6.993 33.952 1.00 50.34 338 THR A N 1
ATOM 2669 C CA . THR A 1 338 ? -16.169 -7.733 35.094 1.00 50.34 338 THR A CA 1
ATOM 2670 C C . THR A 1 338 ? -14.897 -7.004 35.508 1.00 50.34 338 THR A C 1
ATOM 2672 O O . THR A 1 338 ? -13.932 -7.015 34.751 1.00 50.34 338 THR A O 1
ATOM 2675 N N . GLY A 1 339 ? -14.929 -6.297 36.641 1.00 47.28 339 GLY A N 1
ATOM 2676 C CA . GLY A 1 339 ? -13.934 -5.307 37.081 1.00 47.28 339 GLY A CA 1
ATOM 2677 C C . GLY A 1 339 ? -12.491 -5.796 37.274 1.00 47.28 339 GLY A C 1
ATOM 2678 O O . GLY A 1 339 ? -11.983 -5.787 38.390 1.00 47.28 339 GLY A O 1
ATOM 2679 N N . GLY A 1 340 ? -11.814 -6.161 36.189 1.00 50.00 340 GLY A N 1
ATOM 2680 C CA . GLY A 1 340 ? -10.369 -6.334 36.102 1.00 50.00 340 GLY A CA 1
ATOM 2681 C C . GLY A 1 340 ? -9.838 -5.397 35.027 1.00 50.00 340 GLY A C 1
ATOM 2682 O O . GLY A 1 340 ? -9.815 -5.758 33.856 1.00 50.00 340 GLY A O 1
ATOM 2683 N N . GLY A 1 341 ? -9.475 -4.172 35.413 1.00 43.50 341 GLY A N 1
ATOM 2684 C CA . GLY A 1 341 ? -8.872 -3.212 34.493 1.00 43.50 341 GLY A CA 1
ATOM 2685 C C . GLY A 1 341 ? -7.558 -3.762 33.943 1.00 43.50 341 GLY A C 1
ATOM 2686 O O . GLY A 1 341 ? -6.639 -4.052 34.714 1.00 43.50 341 GLY A O 1
ATOM 2687 N N . ARG A 1 342 ? -7.466 -3.905 32.618 1.00 48.94 342 ARG A N 1
ATOM 2688 C CA . ARG A 1 342 ? -6.172 -3.989 31.936 1.00 48.94 342 ARG A CA 1
ATOM 2689 C C . ARG A 1 342 ? -5.471 -2.652 32.213 1.00 48.94 342 ARG A C 1
ATOM 2691 O O . ARG A 1 342 ? -6.121 -1.606 32.225 1.00 48.94 342 ARG A O 1
ATOM 2698 N N . LYS A 1 343 ? -4.185 -2.694 32.573 1.00 44.72 343 LYS A N 1
ATOM 2699 C CA . LYS A 1 343 ? -3.390 -1.471 32.764 1.00 44.72 343 LYS A CA 1
ATOM 2700 C C . LYS A 1 343 ? -3.518 -0.646 31.474 1.00 44.72 343 LYS A C 1
ATOM 2702 O O . LYS A 1 343 ? -3.413 -1.266 30.419 1.00 44.72 343 LYS A O 1
ATOM 2707 N N . PRO A 1 344 ? -3.740 0.678 31.550 1.00 40.78 344 PRO A N 1
ATOM 2708 C CA . PRO A 1 344 ? -3.713 1.510 30.354 1.00 40.78 344 PRO A CA 1
ATOM 2709 C C . PRO A 1 344 ? -2.391 1.268 29.616 1.00 40.78 344 PRO A C 1
ATOM 2711 O O . PRO A 1 344 ? -1.390 1.001 30.308 1.00 40.78 344 PRO A O 1
ATOM 2714 N N . PRO A 1 345 ? -2.378 1.349 28.272 1.00 43.16 345 PRO A N 1
ATOM 2715 C CA . PRO A 1 345 ? -1.141 1.285 27.510 1.00 43.16 345 PRO A CA 1
ATOM 2716 C C . PRO A 1 345 ? -0.147 2.222 28.184 1.00 43.16 345 PRO A C 1
ATOM 2718 O O . PRO A 1 345 ? -0.501 3.340 28.595 1.00 43.16 345 PRO A O 1
ATOM 2721 N N . SER A 1 346 ? 1.066 1.721 28.438 1.00 41.34 346 SER A N 1
ATOM 2722 C CA . SER A 1 346 ? 2.126 2.585 28.930 1.00 41.34 346 SER A CA 1
ATOM 2723 C C . SER A 1 346 ? 2.160 3.750 27.972 1.00 41.34 346 SER A C 1
ATOM 2725 O O . SER A 1 346 ? 2.392 3.546 26.787 1.00 41.34 346 SER A O 1
ATOM 2727 N N . GLN A 1 347 ? 1.87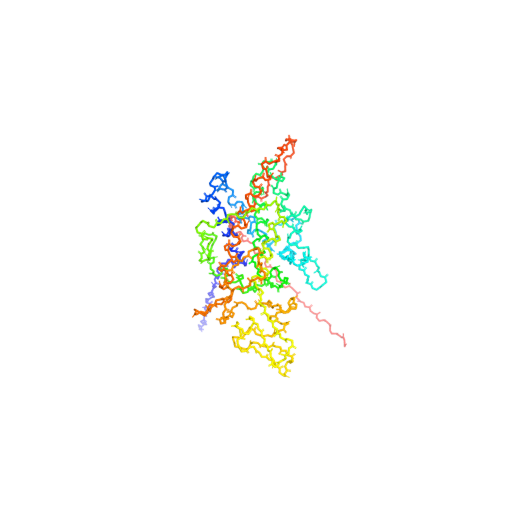8 4.953 28.477 1.00 39.12 347 GLN A N 1
ATOM 2728 C CA . GLN A 1 347 ? 2.212 6.161 27.751 1.00 39.12 347 GLN A CA 1
ATOM 2729 C C . GLN A 1 347 ? 3.634 5.926 27.269 1.00 39.12 347 GLN A C 1
ATOM 2731 O O . GLN A 1 347 ? 4.533 5.790 28.110 1.00 39.12 347 GLN A O 1
ATOM 2736 N N . ALA A 1 348 ? 3.801 5.789 25.953 1.00 40.12 348 ALA A N 1
ATOM 2737 C CA . ALA A 1 348 ? 5.071 5.954 25.292 1.00 40.12 348 ALA A CA 1
ATOM 2738 C C . ALA A 1 348 ? 5.487 7.370 25.676 1.00 40.12 348 ALA A C 1
ATOM 2740 O O . ALA A 1 348 ? 5.124 8.372 25.062 1.00 40.12 348 ALA A O 1
ATOM 2741 N N . ASN A 1 349 ? 6.105 7.468 26.850 1.00 36.22 349 ASN A N 1
ATOM 2742 C CA . ASN A 1 349 ? 6.626 8.685 27.401 1.00 36.22 349 ASN A CA 1
ATOM 2743 C C . ASN A 1 349 ? 7.851 8.938 26.550 1.00 36.22 349 ASN A C 1
ATOM 2745 O O . ASN A 1 349 ? 8.969 8.610 26.944 1.00 36.22 349 ASN A O 1
ATOM 2749 N N . GLY A 1 350 ? 7.612 9.526 25.376 1.00 33.19 350 GLY A N 1
ATOM 2750 C CA . GLY A 1 350 ? 8.614 10.273 24.657 1.00 33.19 350 GLY A CA 1
ATOM 2751 C C . GLY A 1 350 ? 9.359 11.091 25.697 1.00 33.19 350 GLY A C 1
ATOM 2752 O O . GLY A 1 350 ? 8.753 11.864 26.448 1.00 33.19 350 GLY A O 1
ATOM 2753 N N . CYS A 1 351 ? 10.652 10.803 25.815 1.00 32.31 351 CYS A N 1
ATOM 2754 C CA . CYS A 1 351 ? 11.574 11.380 26.774 1.00 32.31 351 CYS A CA 1
ATOM 2755 C C . CYS A 1 351 ? 11.325 12.884 26.940 1.00 32.31 351 CYS A C 1
ATOM 2757 O O . CYS A 1 351 ? 11.852 13.712 26.196 1.00 32.31 351 CYS A O 1
ATOM 2759 N N . ARG A 1 352 ? 10.558 13.267 27.966 1.00 32.31 352 ARG A N 1
ATOM 2760 C CA . ARG A 1 352 ? 10.592 14.629 28.485 1.00 32.31 352 ARG A CA 1
ATOM 2761 C C . ARG A 1 352 ? 11.911 14.758 29.222 1.00 32.31 352 ARG A C 1
ATOM 2763 O O . ARG A 1 352 ? 12.050 14.270 30.343 1.00 32.31 352 ARG A O 1
ATOM 2770 N N . ALA A 1 353 ? 12.877 15.393 28.562 1.00 36.41 353 ALA A N 1
ATOM 2771 C CA . ALA A 1 353 ? 14.154 15.782 29.139 1.00 36.41 353 ALA A CA 1
ATOM 2772 C C . ALA A 1 353 ? 13.914 16.563 30.439 1.00 36.41 353 ALA A C 1
ATOM 2774 O O . ALA A 1 353 ? 13.632 17.760 30.438 1.00 36.41 353 ALA A O 1
ATOM 2775 N N . SER A 1 354 ? 14.005 15.856 31.559 1.00 31.14 354 SER A N 1
ATOM 2776 C CA . SER A 1 354 ? 14.082 16.457 32.878 1.00 31.14 354 SER A CA 1
ATOM 2777 C C . SER A 1 354 ? 15.550 16.769 33.121 1.00 31.14 354 SER A C 1
ATOM 2779 O O . SER A 1 354 ? 16.399 15.883 33.063 1.00 31.14 354 SER A O 1
ATOM 2781 N N . ALA A 1 355 ? 15.852 18.050 33.314 1.00 39.84 355 ALA A N 1
ATOM 2782 C CA . ALA A 1 355 ? 17.193 18.544 33.577 1.00 39.84 355 ALA A CA 1
ATOM 2783 C C . ALA A 1 355 ? 17.806 17.822 34.788 1.00 39.84 355 ALA A C 1
ATOM 2785 O O . ALA A 1 355 ? 17.321 17.959 35.911 1.00 39.84 355 ALA A O 1
ATOM 2786 N N . VAL A 1 356 ? 18.889 17.077 34.563 1.00 34.69 356 VAL A N 1
ATOM 2787 C CA . VAL A 1 356 ? 19.713 16.515 35.635 1.00 34.69 356 VAL A CA 1
ATOM 2788 C C . VAL A 1 356 ? 20.998 17.331 35.720 1.00 34.69 356 VAL A C 1
ATOM 2790 O O . VAL A 1 356 ? 21.792 17.386 34.783 1.00 34.69 356 VAL A O 1
ATOM 2793 N N . HIS A 1 357 ? 21.179 17.994 36.862 1.00 31.27 357 HIS A N 1
ATOM 2794 C CA . HIS A 1 357 ? 22.426 18.641 37.256 1.00 31.27 357 HIS A CA 1
ATOM 2795 C C . HIS A 1 357 ? 23.573 17.616 37.334 1.00 31.27 357 HIS A C 1
ATOM 2797 O O . HIS A 1 357 ? 23.383 16.545 37.915 1.00 31.27 357 HIS A O 1
ATOM 2803 N N . PRO A 1 358 ? 24.783 17.934 36.840 1.00 34.69 358 PRO A N 1
ATOM 2804 C CA . PRO A 1 358 ? 25.920 17.041 36.974 1.00 34.69 358 PRO A CA 1
ATOM 2805 C C . PRO A 1 358 ? 26.489 17.146 38.393 1.00 34.69 358 PRO A C 1
ATOM 2807 O O . PRO A 1 358 ? 27.060 18.169 38.771 1.00 34.69 358 PRO A O 1
ATOM 2810 N N . VAL A 1 359 ? 26.367 16.074 39.176 1.00 35.25 359 VAL A N 1
ATOM 2811 C CA . VAL A 1 359 ? 27.250 15.854 40.325 1.00 35.25 359 VAL A CA 1
ATOM 2812 C C . VAL A 1 359 ? 28.425 15.010 39.852 1.00 35.25 359 VAL A C 1
ATOM 2814 O O . VAL A 1 359 ? 28.294 13.861 39.442 1.00 35.25 359 VAL A O 1
ATOM 2817 N N . LEU A 1 360 ? 29.577 15.664 39.896 1.00 33.88 360 LEU A N 1
ATOM 2818 C CA . LEU A 1 360 ? 30.927 15.164 39.708 1.00 33.88 360 LEU A CA 1
ATOM 2819 C C . LEU A 1 360 ? 31.183 13.913 40.575 1.00 33.88 360 LEU A C 1
ATOM 2821 O O . LEU A 1 360 ? 31.065 13.992 41.797 1.00 33.88 360 LEU A O 1
ATOM 2825 N N . LEU A 1 361 ? 31.650 12.808 39.988 1.00 29.78 361 LEU A N 1
ATOM 2826 C CA . LEU A 1 361 ? 32.464 11.841 40.730 1.00 29.78 361 LEU A CA 1
ATOM 2827 C C . LEU A 1 361 ? 33.636 11.360 39.866 1.00 29.78 361 LEU A C 1
ATOM 2829 O O . LEU A 1 361 ? 33.536 10.439 39.061 1.00 29.78 361 LEU A O 1
ATOM 2833 N N . LEU A 1 362 ? 34.764 12.044 40.047 1.00 32.06 362 LEU A N 1
ATOM 2834 C CA . LEU A 1 362 ? 36.095 11.608 39.644 1.00 32.06 362 LEU A CA 1
ATOM 2835 C C . LEU A 1 362 ? 36.542 10.465 40.558 1.00 32.06 362 LEU A C 1
ATOM 2837 O O . LEU A 1 362 ? 36.601 10.645 41.771 1.00 32.06 362 LEU A O 1
ATOM 2841 N N . THR A 1 363 ? 36.976 9.343 39.991 1.00 32.03 363 THR A N 1
ATOM 2842 C CA . THR A 1 363 ? 37.991 8.500 40.640 1.00 32.03 363 THR A CA 1
ATOM 2843 C C . THR A 1 363 ? 38.987 7.987 39.605 1.00 32.03 363 THR A C 1
ATOM 2845 O O . THR A 1 363 ? 38.712 7.105 38.801 1.00 32.03 363 THR A O 1
ATOM 2848 N N . PHE A 1 364 ? 40.171 8.597 39.643 1.00 31.33 364 PHE A N 1
ATOM 2849 C CA . PHE A 1 364 ? 41.420 8.062 39.117 1.00 31.33 364 PHE A CA 1
ATOM 2850 C C . PHE A 1 364 ? 41.910 6.944 40.043 1.00 31.33 364 PHE A C 1
ATOM 2852 O O . PHE A 1 364 ? 42.050 7.189 41.239 1.00 31.33 364 PHE A O 1
ATOM 2859 N N . VAL A 1 365 ? 42.315 5.799 39.492 1.00 32.19 365 VAL A N 1
ATOM 2860 C CA . VAL A 1 365 ? 43.443 5.029 40.040 1.00 32.19 365 VAL A CA 1
ATOM 2861 C C . VAL A 1 365 ? 44.297 4.539 38.877 1.00 32.19 365 VAL A C 1
ATOM 2863 O O . VAL A 1 365 ? 43.861 3.760 38.035 1.00 32.19 365 VAL A O 1
ATOM 2866 N N . ALA A 1 366 ? 45.524 5.047 38.836 1.00 33.75 366 ALA A N 1
ATOM 2867 C CA . ALA A 1 366 ? 46.582 4.614 37.946 1.00 33.75 366 ALA A CA 1
ATOM 2868 C C . ALA A 1 366 ? 47.453 3.540 38.618 1.00 33.75 366 ALA A C 1
ATOM 2870 O O . ALA A 1 366 ? 47.605 3.538 39.837 1.00 33.75 366 ALA A O 1
ATOM 2871 N N . LEU A 1 367 ? 48.122 2.768 37.754 1.00 33.12 367 LEU A N 1
ATOM 2872 C CA . LEU A 1 367 ? 49.344 1.981 37.969 1.00 33.12 367 LEU A CA 1
ATOM 2873 C C . LEU A 1 367 ? 49.206 0.665 38.750 1.00 33.12 367 LEU A C 1
ATOM 2875 O O . LEU A 1 367 ? 48.893 0.651 39.931 1.00 33.12 367 LEU A O 1
ATOM 2879 N N . LEU A 1 368 ? 49.574 -0.439 38.086 1.00 31.95 368 LEU A N 1
ATOM 2880 C CA . LEU A 1 368 ? 50.850 -1.142 38.306 1.00 31.95 368 LEU A CA 1
ATOM 2881 C C . LEU A 1 368 ? 51.042 -2.251 37.240 1.00 31.95 368 LEU A C 1
ATOM 2883 O O . LEU A 1 368 ? 50.410 -3.300 37.281 1.00 31.95 368 LEU A O 1
ATOM 2887 N N . LEU A 1 369 ? 51.962 -2.024 36.299 1.00 35.44 369 LEU A N 1
ATOM 2888 C CA . LEU A 1 369 ? 52.786 -3.072 35.668 1.00 35.44 369 LEU A CA 1
ATOM 2889 C C . LEU A 1 369 ? 54.078 -3.151 36.507 1.00 35.44 369 LEU A C 1
ATOM 2891 O O . LEU A 1 369 ? 54.515 -2.090 36.965 1.00 35.44 369 LEU A O 1
ATOM 2895 N N . PRO A 1 370 ? 54.738 -4.320 36.697 1.00 41.72 370 PRO A N 1
ATOM 2896 C CA . PRO A 1 370 ? 55.462 -4.932 35.576 1.00 41.72 370 PRO A CA 1
ATOM 2897 C C . PRO A 1 370 ? 55.728 -6.461 35.640 1.00 41.72 370 PRO A C 1
ATOM 2899 O O . PRO A 1 370 ? 55.473 -7.144 36.625 1.00 41.72 370 PRO A O 1
ATOM 2902 N N . CYS A 1 371 ? 56.396 -6.912 34.567 1.00 31.45 371 CYS A N 1
ATOM 2903 C CA . CYS A 1 371 ? 57.370 -8.015 34.460 1.00 31.45 371 CYS A CA 1
ATOM 2904 C C . CYS A 1 371 ? 56.960 -9.313 33.737 1.00 31.45 371 CYS A C 1
ATOM 2906 O O . CYS A 1 371 ? 56.510 -10.288 34.323 1.00 31.45 371 CYS A O 1
ATOM 2908 N N . ARG A 1 372 ? 57.313 -9.325 32.440 1.00 41.09 372 ARG A N 1
ATOM 2909 C CA . ARG A 1 372 ? 58.092 -10.354 31.713 1.00 41.09 372 ARG A CA 1
ATOM 2910 C C . ARG A 1 372 ? 58.159 -11.766 32.324 1.00 41.09 372 ARG A C 1
ATOM 2912 O O . ARG A 1 372 ? 58.838 -11.969 33.328 1.00 41.09 372 ARG A O 1
ATOM 2919 N N . ARG A 1 373 ? 57.840 -12.759 31.483 1.00 35.53 373 ARG A N 1
ATOM 2920 C CA . ARG A 1 373 ? 58.764 -13.871 31.173 1.00 35.53 373 ARG A CA 1
ATOM 2921 C C . ARG A 1 373 ? 58.548 -14.400 29.749 1.00 35.53 373 ARG A C 1
ATOM 2923 O O . ARG A 1 373 ? 57.452 -14.798 29.388 1.00 35.53 373 ARG A O 1
ATOM 2930 N N . ARG A 1 374 ? 59.632 -14.389 28.962 1.00 48.62 374 ARG A N 1
ATOM 2931 C CA . ARG A 1 374 ? 59.815 -15.173 27.728 1.00 48.62 374 ARG A CA 1
ATOM 2932 C C . ARG A 1 374 ? 60.075 -16.638 28.080 1.00 48.62 374 ARG A C 1
ATOM 2934 O O . ARG A 1 374 ? 60.759 -16.881 29.075 1.00 48.62 374 ARG A O 1
ATOM 2941 N N . ARG A 1 375 ? 59.662 -17.540 27.187 1.00 45.25 375 ARG A N 1
ATOM 2942 C CA . ARG A 1 375 ? 60.313 -18.780 26.691 1.00 45.25 375 ARG A CA 1
ATOM 2943 C C . ARG A 1 375 ? 59.243 -19.493 25.845 1.00 45.25 375 ARG A C 1
ATOM 2945 O O . ARG A 1 375 ? 58.105 -19.520 26.288 1.00 45.25 375 ARG A O 1
ATOM 2952 N N . SER A 1 376 ? 59.481 -20.035 24.662 1.00 52.50 376 SER A N 1
ATOM 2953 C CA . SER A 1 376 ? 60.651 -20.205 23.789 1.00 52.50 376 SER A CA 1
ATOM 2954 C C . SER A 1 376 ? 60.119 -20.449 22.385 1.00 52.50 376 SER A C 1
ATOM 2956 O O . SER A 1 376 ? 59.037 -21.074 22.325 1.00 52.50 376 SER A O 1
#

Sequence (376 aa):
MFRTLHLTAAVVFLCTGRPARAYEASFVHPWLTREAVNYLLATHPDPYRDLANHLPSLEAGAEHEDDLFLDNDRDPLTARSGRHFYRPTDGAGLTMGETSYVSSYTWGAKANPGNEWDWFDALDAYRAGDQPEAYFALGHVLHLLQDLTVPAHVHLDVHGPPAGDDYENYTWFRTPSPLVSSLPKPSAGATLPVFDNLEEAWERTATATYWRSMVSGDLTFHDNPSGNIVEMFPEIQWSWFSQEWTIDTPPVGALGVDFFEELPGWFYFKDTEQAATVTPFGFDADLPHQLTLQPNTDGQHLAHALAQDLVPLAIVTSAAVIALFVRDAALLEPKKTTGGGRKPPSQANGCRASAVHPVLLLTFVALLLPCRRRRS

Secondary structure (DSSP, 8-state):
-----------------------PPPTHHHHHHHHHHHHHHHH-HHHHTTHHHHHHHHHHHHHHTT--S----SS-TTSSGGGS--BTTTTB--EETTEEPPPHIIIIIS--TT-SSSHHHHHHHHHTT-HHHHHHHHHHHHHHHHHTTSHHHHTT----TTT--HHHHHHHTT-SBTTB--S--PPTTPPPP--SSHHHHHHHHHHHHHHHTEEE-B-SSTT--BSHHHHH-TTEEEETTTTEEEEETTEEEEBTTTEEEEETTEEEES--SSPPSEEE----TTSTT---EEE-TT---HHHHHHHHHHHHHHHHHHHHHHHHHHHHHTSPPPP--S-PPPPPP------------------------------